Protein AF-A0A920IW78-F1 (afdb_monomer)

Solvent-accessible surface area (backbone atoms only — not comparable to full-atom values): 32045 Å² total; per-residue (Å²): 132,88,76,75,74,66,62,64,62,77,25,46,64,44,49,40,56,92,44,57,33,16,53,75,41,66,68,39,40,27,38,51,68,84,60,62,42,71,42,37,68,62,38,45,51,52,50,50,51,31,46,71,67,54,32,57,34,42,31,40,65,36,90,45,65,68,23,39,58,25,44,40,62,32,57,78,72,48,94,58,32,40,29,41,43,41,71,44,61,50,67,47,53,47,49,37,52,76,63,65,45,22,22,43,34,40,42,59,79,54,41,56,56,72,70,56,44,52,54,43,51,48,56,26,60,78,68,66,32,22,38,29,39,65,44,41,59,95,70,62,54,72,67,52,41,67,74,59,67,58,84,45,34,68,52,51,40,51,56,43,47,57,38,48,46,61,34,49,78,67,76,47,80,58,44,34,40,28,63,28,27,68,49,54,66,48,25,45,53,25,51,57,56,43,57,78,75,47,56,52,21,34,43,43,44,41,39,87,32,37,42,60,71,56,11,49,54,51,35,48,55,36,52,46,54,40,42,64,68,11,47,62,18,28,40,33,49,41,49,67,57,62,51,53,54,24,31,52,54,46,48,52,51,31,39,73,65,69,75,46,78,66,14,65,44,75,50,64,55,97,66,60,96,68,40,61,53,66,42,68,62,51,50,58,51,46,54,66,75,43,62,86,43,63,46,74,40,37,35,20,46,24,26,22,64,87,60,9,64,65,51,13,38,77,15,50,32,13,33,21,21,37,83,87,44,26,41,33,20,48,72,35,34,84,71,53,73,38,48,79,90,48,40,66,63,53,52,51,52,53,50,52,53,52,34,53,52,56,52,56,55,56,58,55,63,64,66,73,73,65,72,59,89,41,40,76,88,73,57,71,71,58,44,53,55,50,48,53,51,53,50,48,47,52,56,49,40,48,75,73,66,33,42,85,52,88,65,74,61,64,41,58,41,70,68,68,68,65,77,58,64,102,69,58,85,69,59,86,67,30,55,46,70,50,68,49,101,85,69,48,60,30,21,43,32,64,65,64,63,65,52,48,55,50,50,31,57,77,69,68,66,69,63,86,60,74,41,44,35,29,39,77,48,81,28,26,37,41,66,86,64,50,94,97,39,54,24,48,44,74,48,80,49,76,49,76,44,67,62,91,54,73,63,54,58,52,48,54,51,50,50,57,50,51,44,36,56,76,71,69,52,89,82,83,90,84,89,81,76,93,56,56,75,68,48,46,48,52,48,53,50,49,55,56,54,54,59,77,44,56,90,80,42,57,69,72,59,52,54,43,54,74,60,45,68,70,61,65,74,74,74,58,88,83,83,74,83,89,129

Secondary structure (DSSP, 8-state):
---PPP-PPP---EEETTEEESTTPPPEEEEE--S-TT-HHHHHHHHHHHHHHT-SEEEEE--SHHHHHHHHHHHHH-SS-EEEE-SS-HHHHHHHHHTT-SEEE--GGGS-SHHHHHHHHHHHHHTT--EEEEEEGGG--HHHHHHHSS--HHHHHHHHHHHHHHHHTTT---EEEEEE-SSHHHHHHHHHHHHHH--S-BEE--SS--BHHHHHHHHHHHHHHHHHTT--SEE----BS-HHHHHHHHHHHHHHTTS---SEEEEE----TT-SS-HHHHHHHHHHHHTT--S-EEEEEESSTTTHHHHHHSSSEEEE--SSSEEEEETTEEEEEE-TTTHHHHHHHHHHHHHHHHHHHHHHHHHTTPPPTT-----THHHHHHHHHHHHHHHHHHHTTPEE----SEEETHHHHSSS-TT-TTTSSSS-EEE-TTS-EEEE-S-SHHHHHHHHHHTT--SSS-EEEEEEEEEE--S--BTTB-SEEEEEEEEEES--SHHHHHHHHHHHHHHHHHTT------------HHHHHHHHHHHHHHHTTTTTS-HHHHHHHHH-TTTHHHH-SSS----

Nearest PDB structures (foldseek):
  3noy-assembly2_D  TM=7.532E-01  e=9.571E-39  Aquifex aeolicus
  4mwa-assembly2_F  TM=9.706E-01  e=1.522E-31  Bacillus anthracis str. Sterne
  4mwa-assembly3_D  TM=9.535E-01  e=1.316E-29  Bacillus anthracis str. Sterne
  2el9-assembly2_C  TM=8.947E-01  e=3.948E-15  Escherichia coli
  2el9-assembly1_A  TM=8.979E-01  e=5.564E-15  Escherichia coli

Structure (mmCIF, N/CA/C/O backbone):
data_AF-A0A920IW78-F1
#
_entry.id   AF-A0A920IW78-F1
#
loop_
_atom_site.group_PDB
_atom_site.id
_atom_site.type_symbol
_atom_site.label_atom_id
_atom_site.label_alt_id
_atom_site.label_comp_id
_atom_site.label_asym_id
_atom_site.label_entity_id
_atom_site.label_seq_id
_atom_site.pdbx_PDB_ins_code
_atom_site.Cartn_x
_atom_site.Cartn_y
_atom_site.Cartn_z
_atom_site.occupancy
_atom_site.B_iso_or_equiv
_atom_site.auth_seq_id
_atom_site.auth_comp_id
_atom_site.auth_asym_id
_atom_site.auth_atom_id
_atom_site.pdbx_PDB_model_num
ATOM 1 N N . MET A 1 1 ? 0.447 -22.524 -21.217 1.00 37.66 1 MET A N 1
ATOM 2 C CA . MET A 1 1 ? 0.297 -22.963 -19.816 1.00 37.66 1 MET A CA 1
ATOM 3 C C . MET A 1 1 ? -0.173 -21.757 -19.033 1.00 37.66 1 MET A C 1
ATOM 5 O O . MET A 1 1 ? 0.626 -20.855 -18.810 1.00 37.66 1 MET A O 1
ATOM 9 N N . ASP A 1 2 ? -1.457 -21.707 -18.692 1.00 42.72 2 ASP A N 1
ATOM 10 C CA . ASP A 1 2 ? -1.977 -20.694 -17.775 1.00 42.72 2 ASP A CA 1
ATOM 11 C C . ASP A 1 2 ? -1.466 -21.031 -16.375 1.00 42.72 2 ASP A C 1
ATOM 13 O O . ASP A 1 2 ? -1.994 -21.903 -15.687 1.00 42.72 2 ASP A O 1
ATOM 17 N N . ILE A 1 3 ? -0.352 -20.407 -15.989 1.00 55.34 3 ILE A N 1
ATOM 18 C CA . ILE A 1 3 ? 0.149 -20.473 -14.617 1.00 55.34 3 ILE A CA 1
ATOM 19 C C . ILE A 1 3 ? -0.930 -19.819 -13.755 1.00 55.34 3 ILE A C 1
ATOM 21 O O . ILE A 1 3 ? -1.185 -18.622 -13.907 1.00 55.34 3 ILE A O 1
ATOM 25 N N . LYS A 1 4 ? -1.587 -20.606 -12.896 1.00 65.44 4 LYS A N 1
ATOM 26 C CA . LYS A 1 4 ? -2.580 -20.074 -11.961 1.00 65.44 4 LYS A CA 1
ATOM 27 C C . LYS A 1 4 ? -1.921 -18.972 -11.120 1.00 65.44 4 LYS A C 1
ATOM 29 O O . LYS A 1 4 ? -0.809 -19.190 -10.634 1.00 65.44 4 LYS A O 1
ATOM 34 N N . PRO A 1 5 ? -2.562 -17.802 -10.971 1.00 77.38 5 PRO A N 1
ATOM 35 C CA . PRO A 1 5 ? -2.042 -16.750 -10.112 1.00 77.38 5 PRO A CA 1
ATOM 36 C C . PRO A 1 5 ? -1.913 -17.272 -8.680 1.00 77.38 5 PRO A C 1
ATOM 38 O O . PRO A 1 5 ? -2.685 -18.136 -8.257 1.00 77.38 5 PRO A O 1
ATOM 41 N N . VAL A 1 6 ? -0.931 -16.746 -7.946 1.00 86.25 6 VAL A N 1
ATOM 42 C CA . VAL A 1 6 ? -0.747 -17.046 -6.523 1.00 86.25 6 VAL A CA 1
ATOM 43 C C . VAL A 1 6 ? -2.059 -16.762 -5.791 1.00 86.25 6 VAL A C 1
ATOM 45 O O . VAL A 1 6 ? -2.553 -15.633 -5.802 1.00 86.25 6 VAL A O 1
ATOM 48 N N . GLN A 1 7 ? -2.629 -17.786 -5.161 1.00 90.12 7 GLN A N 1
ATOM 49 C CA . GLN A 1 7 ? -3.840 -17.634 -4.366 1.00 90.12 7 GLN A CA 1
ATOM 50 C C . GLN A 1 7 ? -3.463 -17.063 -3.000 1.00 90.12 7 GLN A C 1
ATOM 52 O O . GLN A 1 7 ? -2.836 -17.734 -2.191 1.00 90.12 7 GLN A O 1
ATOM 57 N N . ARG A 1 8 ? -3.830 -15.804 -2.756 1.00 93.38 8 ARG A N 1
ATOM 58 C CA . ARG A 1 8 ? -3.570 -15.112 -1.488 1.00 93.38 8 ARG A CA 1
ATOM 59 C C . ARG A 1 8 ? -4.461 -15.660 -0.372 1.00 93.38 8 ARG A C 1
ATOM 61 O O . ARG A 1 8 ? -5.662 -15.840 -0.580 1.00 93.38 8 ARG A O 1
ATOM 68 N N . LYS A 1 9 ? -3.891 -15.846 0.820 1.00 93.56 9 LYS A N 1
ATOM 69 C CA . LYS A 1 9 ? -4.657 -16.067 2.051 1.00 93.56 9 LYS A CA 1
ATOM 70 C C . LYS A 1 9 ? -5.371 -14.766 2.420 1.00 93.56 9 LYS A C 1
ATOM 72 O O . LYS A 1 9 ? -4.771 -13.692 2.365 1.00 93.56 9 LYS A O 1
ATOM 77 N N . ILE A 1 10 ? -6.662 -14.849 2.734 1.00 94.12 10 ILE A N 1
ATOM 78 C CA . ILE A 1 10 ? -7.455 -13.674 3.103 1.00 94.12 10 ILE A CA 1
ATOM 79 C C . ILE A 1 10 ? -7.267 -13.408 4.593 1.00 94.12 10 ILE A C 1
ATOM 81 O O . ILE A 1 10 ? -7.580 -14.255 5.420 1.00 94.12 10 ILE A O 1
ATOM 85 N N . THR A 1 11 ? -6.755 -12.224 4.903 1.00 97.62 11 THR A N 1
ATOM 86 C CA . THR A 1 11 ? -6.588 -11.683 6.255 1.00 97.62 11 THR A CA 1
ATOM 87 C C . THR A 1 11 ? -7.582 -10.547 6.489 1.00 97.62 11 THR A C 1
ATOM 89 O O . THR A 1 11 ? -8.187 -10.034 5.543 1.00 97.62 11 THR A O 1
ATOM 92 N N . LYS A 1 12 ? -7.748 -10.105 7.734 1.00 96.25 12 LYS A N 1
ATOM 93 C CA . LYS A 1 12 ? -8.471 -8.878 8.069 1.00 96.25 12 LYS A CA 1
ATOM 94 C C . LYS A 1 12 ? -7.816 -7.682 7.373 1.00 96.25 12 LYS A C 1
ATOM 96 O O . LYS A 1 12 ? -6.598 -7.621 7.247 1.00 96.25 12 LYS A O 1
ATOM 101 N N . LYS A 1 13 ? -8.611 -6.715 6.915 1.00 96.44 13 LYS A N 1
ATOM 102 C CA . LYS A 1 13 ? -8.084 -5.456 6.376 1.00 96.44 13 LYS A CA 1
ATOM 103 C C . LYS A 1 13 ? -7.818 -4.467 7.509 1.00 96.44 13 LYS A C 1
ATOM 105 O O . LYS A 1 13 ? -8.696 -4.261 8.340 1.00 96.44 13 LYS A O 1
ATOM 110 N N . ILE A 1 14 ? -6.651 -3.834 7.483 1.00 96.38 14 ILE A N 1
ATOM 111 C CA . ILE A 1 14 ? -6.319 -2.655 8.293 1.00 96.38 14 ILE A CA 1
ATOM 112 C C . ILE A 1 14 ? -5.867 -1.515 7.375 1.00 96.38 14 ILE A C 1
ATOM 114 O O . ILE A 1 14 ? -5.478 -1.759 6.228 1.00 96.38 14 ILE A O 1
ATOM 118 N N . TRP A 1 15 ? -5.863 -0.290 7.890 1.00 96.81 15 TRP A N 1
ATOM 119 C CA . TRP A 1 15 ? -5.392 0.894 7.174 1.00 96.81 15 TRP A CA 1
ATOM 120 C C . TRP A 1 15 ? -4.151 1.456 7.847 1.00 96.81 15 TRP A C 1
ATOM 122 O O . TRP A 1 15 ? -4.164 1.724 9.039 1.00 96.81 15 TRP A O 1
ATOM 132 N N . VAL A 1 16 ? -3.067 1.614 7.088 1.00 97.00 16 VAL A N 1
ATOM 133 C CA . VAL A 1 16 ? -1.880 2.357 7.524 1.00 97.00 16 VAL A CA 1
ATOM 134 C C . VAL A 1 16 ? -1.895 3.672 6.762 1.00 97.00 16 VAL A C 1
ATOM 136 O O . VAL A 1 16 ? -1.452 3.723 5.615 1.00 97.00 16 VAL A O 1
ATOM 139 N N . GLY A 1 17 ? -2.473 4.705 7.372 1.00 94.19 17 GLY A N 1
ATOM 140 C CA . GLY A 1 17 ? -2.797 5.945 6.672 1.00 94.19 17 GLY A CA 1
ATOM 141 C C . GLY A 1 17 ? -3.839 5.653 5.593 1.00 94.19 17 GLY A C 1
ATOM 142 O O . GLY A 1 17 ? -4.893 5.093 5.880 1.00 94.19 17 GLY A O 1
ATOM 143 N N . ASP A 1 18 ? -3.524 5.956 4.338 1.00 92.06 18 ASP A N 1
ATOM 144 C CA . ASP A 1 18 ? -4.364 5.656 3.175 1.00 92.06 18 ASP A CA 1
ATOM 145 C C . ASP A 1 18 ? -4.015 4.325 2.476 1.00 92.06 18 ASP A C 1
ATOM 147 O O . ASP A 1 18 ? -4.642 3.966 1.476 1.00 92.06 18 ASP A O 1
ATOM 151 N N . VAL A 1 19 ? -3.051 3.555 3.000 1.00 96.50 19 VAL A N 1
ATOM 152 C CA . VAL A 1 19 ? -2.618 2.279 2.412 1.00 96.50 19 VAL A CA 1
ATOM 153 C C . VAL A 1 19 ? -3.334 1.098 3.082 1.00 96.50 19 VAL A C 1
ATOM 155 O O . VAL A 1 19 ? -3.082 0.813 4.259 1.00 96.50 19 VAL A O 1
ATOM 158 N N . PRO A 1 20 ? -4.186 0.347 2.352 1.00 97.00 20 PRO A N 1
ATOM 159 C CA . PRO A 1 20 ? -4.845 -0.830 2.898 1.00 97.00 20 PRO A CA 1
ATOM 160 C C . PRO A 1 20 ? -3.879 -2.020 2.950 1.00 97.00 20 PRO A C 1
ATOM 162 O O . PRO A 1 20 ? -3.227 -2.359 1.961 1.00 97.00 20 PRO A O 1
ATOM 165 N N . VAL A 1 21 ? -3.829 -2.704 4.092 1.00 98.19 21 VAL A N 1
ATOM 166 C CA . VAL A 1 21 ? -3.001 -3.898 4.314 1.00 98.19 21 VAL A CA 1
ATOM 167 C C . VAL A 1 21 ? -3.906 -5.063 4.718 1.00 98.19 21 VAL A C 1
ATOM 169 O O . VAL A 1 21 ? -4.706 -4.943 5.642 1.00 98.19 21 VAL A O 1
ATOM 172 N N . GLY A 1 22 ? -3.792 -6.194 4.019 1.00 96.94 22 GLY A N 1
ATOM 173 C CA . GLY A 1 22 ? -4.673 -7.354 4.202 1.00 96.94 22 GLY A CA 1
ATOM 174 C C . GLY A 1 22 ? -6.015 -7.239 3.479 1.00 96.94 22 GLY A C 1
ATOM 175 O O . GLY A 1 22 ? -6.213 -6.363 2.632 1.00 96.94 22 GLY A O 1
ATOM 176 N N . GLY A 1 23 ? -6.945 -8.159 3.744 1.00 93.50 23 GLY A N 1
ATOM 177 C CA . GLY A 1 23 ? -8.277 -8.173 3.118 1.00 93.50 23 GLY A CA 1
ATOM 178 C C . GLY A 1 23 ? -8.260 -8.296 1.595 1.00 93.50 23 GLY A C 1
ATOM 179 O O . GLY A 1 23 ? -9.087 -7.680 0.924 1.00 93.50 23 GLY A O 1
ATOM 180 N N . GLY A 1 24 ? -7.271 -9.009 1.046 1.00 91.81 24 GLY A N 1
ATOM 181 C CA . GLY A 1 24 ? -7.065 -9.150 -0.401 1.00 91.81 24 GLY A CA 1
ATOM 182 C C . GLY A 1 24 ? -6.450 -7.925 -1.089 1.00 91.81 24 GLY A C 1
ATOM 183 O O . GLY A 1 24 ? -6.362 -7.900 -2.315 1.00 91.81 24 GLY A O 1
ATOM 184 N N . SER A 1 25 ? -6.014 -6.916 -0.329 1.00 94.44 25 SER A N 1
ATOM 185 C CA . SER A 1 25 ? -5.350 -5.729 -0.881 1.00 94.44 25 SER A CA 1
ATOM 186 C C . SER A 1 25 ? -3.990 -6.081 -1.515 1.00 94.44 25 SER A C 1
ATOM 188 O O . SER A 1 25 ? -3.379 -7.102 -1.156 1.00 94.44 25 SER A O 1
ATOM 190 N N . PRO A 1 26 ? -3.488 -5.254 -2.457 1.00 94.94 26 PRO A N 1
ATOM 191 C CA . PRO A 1 26 ? -2.149 -5.424 -3.013 1.00 94.94 26 PRO A CA 1
ATOM 192 C C . PRO A 1 26 ? -1.087 -5.488 -1.910 1.00 94.94 26 PRO A C 1
ATOM 194 O O . PRO A 1 26 ? -1.162 -4.742 -0.939 1.00 94.94 26 PRO A O 1
ATOM 197 N N . ILE A 1 27 ? -0.082 -6.359 -2.066 1.00 97.75 27 ILE A N 1
ATOM 198 C CA . ILE A 1 27 ? 1.012 -6.449 -1.089 1.00 97.75 27 ILE A CA 1
ATOM 199 C C . ILE A 1 27 ? 1.795 -5.139 -1.100 1.00 97.75 27 ILE A C 1
ATOM 201 O O . ILE A 1 27 ? 2.391 -4.779 -2.123 1.00 97.75 27 ILE A O 1
ATOM 205 N N . SER A 1 28 ? 1.798 -4.441 0.034 1.00 98.19 28 SER A N 1
ATOM 206 C CA . SER A 1 28 ? 2.508 -3.172 0.172 1.00 98.19 28 SER A CA 1
ATOM 207 C C . SER A 1 28 ? 3.998 -3.399 0.448 1.00 98.19 28 SER A C 1
ATOM 209 O O . SER A 1 28 ? 4.371 -4.208 1.309 1.00 98.19 28 SER A O 1
ATOM 211 N N . VAL A 1 29 ? 4.850 -2.659 -0.253 1.00 98.38 29 VAL A N 1
ATOM 212 C CA . VAL A 1 29 ? 6.304 -2.624 -0.084 1.00 98.38 29 VAL A CA 1
ATOM 213 C C . VAL A 1 29 ? 6.643 -1.587 0.980 1.00 98.38 29 VAL A C 1
ATOM 215 O O . VAL A 1 29 ? 6.224 -0.436 0.888 1.00 98.38 29 VAL A O 1
ATOM 218 N N . GLN A 1 30 ? 7.397 -1.989 2.002 1.00 98.38 30 GLN A N 1
ATOM 219 C CA . GLN A 1 30 ? 7.900 -1.076 3.026 1.00 98.38 30 GLN A CA 1
ATOM 220 C C . GLN A 1 30 ? 9.419 -1.030 3.018 1.00 98.38 30 GLN A C 1
ATOM 222 O O . GLN A 1 30 ? 10.076 -2.037 2.751 1.00 98.38 30 GLN A O 1
ATOM 227 N N . SER A 1 31 ? 9.955 0.112 3.428 1.00 98.25 31 SER A N 1
ATOM 228 C CA . SER A 1 31 ? 11.366 0.277 3.773 1.00 98.25 31 SER A CA 1
ATOM 229 C C . SER A 1 31 ? 11.495 1.002 5.116 1.00 98.25 31 SER A C 1
ATOM 231 O O . SER A 1 31 ? 10.498 1.277 5.794 1.00 98.25 31 SER A O 1
ATOM 233 N N . MET A 1 32 ? 12.720 1.242 5.562 1.00 98.00 32 MET A N 1
ATOM 234 C CA . MET A 1 32 ? 13.011 1.963 6.796 1.00 98.00 32 MET A CA 1
ATOM 235 C C . MET A 1 32 ? 14.129 2.966 6.552 1.00 98.00 32 MET A C 1
ATOM 237 O O . MET A 1 32 ? 15.126 2.617 5.925 1.00 98.00 32 MET A O 1
ATOM 241 N N . THR A 1 33 ? 13.981 4.174 7.088 1.00 98.25 33 THR A N 1
ATOM 242 C CA . THR A 1 33 ? 15.058 5.160 7.059 1.00 98.25 33 THR A CA 1
ATOM 243 C C . THR A 1 33 ? 16.243 4.701 7.908 1.00 98.25 33 THR A C 1
ATOM 245 O O . THR A 1 33 ? 16.089 3.969 8.891 1.00 98.25 33 THR A O 1
ATOM 248 N N . ASN A 1 34 ? 17.442 5.130 7.528 1.00 96.69 34 ASN A N 1
ATOM 249 C CA . ASN A 1 34 ? 18.675 4.913 8.285 1.00 96.69 34 ASN A CA 1
ATOM 250 C C . ASN A 1 34 ? 19.375 6.228 8.678 1.00 96.69 34 ASN A C 1
ATOM 252 O O . ASN A 1 34 ? 20.462 6.188 9.253 1.00 96.69 34 ASN A O 1
ATOM 256 N N . THR A 1 35 ? 18.753 7.373 8.392 1.00 97.44 35 THR A N 1
ATOM 257 C CA . THR A 1 35 ? 19.148 8.689 8.902 1.00 97.44 35 THR A CA 1
ATOM 258 C C . THR A 1 35 ? 18.858 8.818 10.398 1.00 97.44 35 THR A C 1
ATOM 260 O O . THR A 1 35 ? 18.018 8.111 10.958 1.00 97.44 35 THR A O 1
ATOM 263 N N . GLU A 1 36 ? 19.539 9.757 11.053 1.00 97.06 36 GLU A N 1
ATOM 264 C CA . GLU A 1 36 ? 19.198 10.158 12.416 1.00 97.06 36 GLU A CA 1
ATOM 265 C C . GLU A 1 36 ? 17.889 10.958 12.397 1.00 97.06 36 GLU A C 1
ATOM 267 O O . GLU A 1 36 ? 17.810 11.995 11.742 1.00 97.06 36 GLU A O 1
ATOM 272 N N . THR A 1 37 ? 16.870 10.509 13.131 1.00 97.69 37 THR A N 1
ATOM 273 C CA . THR A 1 37 ? 15.521 11.109 13.105 1.00 97.69 37 THR A CA 1
ATOM 274 C C . THR A 1 37 ? 15.510 12.576 13.535 1.00 97.69 37 THR A C 1
ATOM 276 O O . THR A 1 37 ? 14.651 13.338 13.099 1.00 97.69 37 THR A O 1
ATOM 279 N N . LEU A 1 38 ? 16.470 12.996 14.368 1.00 97.81 38 LEU A N 1
ATOM 280 C CA . LEU A 1 38 ? 16.635 14.398 14.763 1.00 97.81 38 LEU A CA 1
ATOM 281 C C . LEU A 1 38 ? 17.021 15.307 13.584 1.00 97.81 38 LEU A C 1
ATOM 283 O O . LEU A 1 38 ? 16.724 16.502 13.615 1.00 97.81 38 LEU A O 1
ATOM 287 N N . ASP A 1 39 ? 17.642 14.758 12.538 1.00 98.19 39 ASP A N 1
ATOM 288 C CA . ASP A 1 39 ? 17.847 15.455 11.273 1.00 98.19 39 ASP A CA 1
ATOM 289 C C . ASP A 1 39 ? 16.593 15.307 10.399 1.00 98.19 39 ASP A C 1
ATOM 291 O O . ASP A 1 39 ? 16.462 14.410 9.557 1.00 98.19 39 ASP A O 1
ATOM 295 N N . VAL A 1 40 ? 15.636 16.206 10.644 1.00 98.00 40 VAL A N 1
ATOM 296 C CA . VAL A 1 40 ? 14.349 16.259 9.937 1.00 98.00 40 VAL A CA 1
ATOM 297 C C . VAL A 1 40 ? 14.558 16.359 8.428 1.00 98.00 40 VAL A C 1
ATOM 299 O O . VAL A 1 40 ? 13.916 15.629 7.679 1.00 98.00 40 VAL A O 1
ATOM 302 N N . SER A 1 41 ? 15.467 17.225 7.976 1.00 98.06 41 SER A N 1
ATOM 303 C CA . SER A 1 41 ? 15.705 17.461 6.549 1.00 98.06 41 SER A CA 1
ATOM 304 C C . SER A 1 41 ? 16.275 16.223 5.864 1.00 98.06 41 SER A C 1
ATOM 306 O O . SER A 1 41 ? 15.767 15.817 4.820 1.00 98.06 41 SER A O 1
ATOM 308 N N . ALA A 1 42 ? 17.295 15.591 6.455 1.00 98.38 42 ALA A N 1
ATOM 309 C CA . ALA A 1 42 ? 17.864 14.363 5.906 1.00 98.38 42 ALA A CA 1
ATOM 310 C C . ALA A 1 42 ? 16.827 13.232 5.867 1.00 98.38 42 ALA A C 1
ATOM 312 O O . ALA A 1 42 ? 16.712 12.529 4.863 1.00 98.38 42 ALA A O 1
ATOM 313 N N . THR A 1 43 ? 16.031 13.092 6.929 1.00 98.56 43 THR A N 1
ATOM 314 C CA . THR A 1 43 ? 15.017 12.036 7.027 1.00 98.56 43 THR A CA 1
ATOM 315 C C . THR A 1 43 ? 13.873 12.242 6.033 1.00 98.56 43 THR A C 1
ATOM 317 O O . THR A 1 43 ? 13.477 11.289 5.368 1.00 98.56 43 THR A O 1
ATOM 320 N N . VAL A 1 44 ? 13.377 13.473 5.864 1.00 98.44 44 VAL A N 1
ATOM 321 C CA . VAL A 1 44 ? 12.357 13.804 4.850 1.00 98.44 44 VAL A CA 1
ATOM 322 C C . VAL A 1 44 ? 12.884 13.553 3.436 1.00 98.44 44 VAL A C 1
ATOM 324 O O . VAL A 1 44 ? 12.176 12.965 2.622 1.00 98.44 44 VAL A O 1
ATOM 327 N N . ASN A 1 45 ? 14.133 13.927 3.144 1.00 98.31 45 ASN A N 1
ATOM 328 C CA . ASN A 1 45 ? 14.735 13.663 1.835 1.00 98.31 45 ASN A CA 1
ATOM 329 C C . ASN A 1 45 ? 14.805 12.160 1.538 1.00 98.31 45 ASN A C 1
ATOM 331 O O . ASN A 1 45 ? 14.358 11.735 0.476 1.00 98.31 45 ASN A O 1
ATOM 335 N N . GLN A 1 46 ? 15.262 11.349 2.495 1.00 98.44 46 GLN A N 1
ATOM 336 C CA . GLN A 1 46 ? 15.307 9.897 2.318 1.00 98.44 46 GLN A CA 1
ATOM 337 C C . GLN A 1 46 ? 13.903 9.277 2.207 1.00 98.44 46 GLN A C 1
ATOM 339 O O . GLN A 1 46 ? 13.702 8.332 1.449 1.00 98.44 46 GLN A O 1
ATOM 344 N N . ILE A 1 47 ? 12.900 9.806 2.917 1.00 98.56 47 ILE A N 1
ATOM 345 C CA . ILE A 1 47 ? 11.500 9.381 2.745 1.00 98.56 47 ILE A CA 1
ATOM 346 C C . ILE A 1 47 ? 11.033 9.631 1.305 1.00 98.56 47 ILE A C 1
ATOM 348 O O . ILE A 1 47 ? 10.445 8.733 0.702 1.00 98.56 47 ILE A O 1
ATOM 352 N N . ASN A 1 48 ? 11.336 10.802 0.738 1.00 97.75 48 ASN A N 1
ATOM 353 C CA . ASN A 1 48 ? 10.980 11.138 -0.642 1.00 97.75 48 ASN A CA 1
ATOM 354 C C . ASN A 1 48 ? 11.689 10.224 -1.656 1.00 97.75 48 ASN A C 1
ATOM 356 O O . ASN A 1 48 ? 11.060 9.772 -2.611 1.00 97.75 48 ASN A O 1
ATOM 360 N N . GLU A 1 49 ? 12.966 9.897 -1.430 1.00 97.00 49 GLU A N 1
ATOM 361 C CA . GLU A 1 49 ? 13.713 8.930 -2.251 1.00 97.00 49 GLU A CA 1
ATOM 362 C C . GLU A 1 49 ? 13.051 7.541 -2.223 1.00 97.00 49 GLU A C 1
ATOM 364 O O . GLU A 1 49 ? 12.883 6.897 -3.262 1.00 97.00 49 GLU A O 1
ATOM 369 N N . LEU A 1 50 ? 12.604 7.091 -1.045 1.00 97.94 50 LEU A N 1
ATOM 370 C CA . LEU A 1 50 ? 11.908 5.813 -0.894 1.00 97.94 50 LEU A CA 1
ATOM 371 C C . LEU A 1 50 ? 10.523 5.818 -1.549 1.00 97.94 50 LEU A C 1
ATOM 373 O O . LEU A 1 50 ? 10.142 4.828 -2.178 1.00 97.94 50 LEU A O 1
ATOM 377 N N . GLU A 1 51 ? 9.775 6.914 -1.441 1.00 95.94 51 GLU A N 1
ATOM 378 C CA . GLU A 1 51 ? 8.496 7.101 -2.135 1.00 95.94 51 GLU A CA 1
ATOM 379 C C . GLU A 1 51 ? 8.686 7.081 -3.665 1.00 95.94 51 GLU A C 1
ATOM 381 O O . GLU A 1 51 ? 7.936 6.420 -4.401 1.00 95.94 51 GLU A O 1
ATOM 386 N N . GLU A 1 52 ? 9.729 7.747 -4.167 1.00 92.25 52 GLU A N 1
ATOM 387 C CA . GLU A 1 52 ? 10.066 7.771 -5.589 1.00 92.25 52 GLU A CA 1
ATOM 388 C C . GLU A 1 52 ? 10.422 6.371 -6.109 1.00 92.25 52 GLU A C 1
ATOM 390 O O . GLU A 1 52 ? 9.840 5.923 -7.112 1.00 92.25 52 GLU A O 1
ATOM 395 N N . ALA A 1 53 ? 11.256 5.638 -5.361 1.00 91.94 53 ALA A N 1
ATOM 396 C CA . ALA A 1 53 ? 11.579 4.230 -5.604 1.00 91.94 53 ALA A CA 1
ATOM 397 C C . ALA A 1 53 ? 10.343 3.314 -5.523 1.00 91.94 53 ALA A C 1
ATOM 399 O O . ALA A 1 53 ? 10.286 2.258 -6.155 1.00 91.94 53 ALA A O 1
ATOM 400 N N . GLY A 1 54 ? 9.301 3.745 -4.811 1.00 93.50 54 GLY A N 1
ATOM 401 C CA . GLY A 1 54 ? 8.000 3.092 -4.780 1.00 93.50 54 GLY A CA 1
ATOM 402 C C . GLY A 1 54 ? 7.698 2.302 -3.523 1.00 93.50 54 GLY A C 1
ATOM 403 O O . GLY A 1 54 ? 6.931 1.343 -3.606 1.00 93.50 54 GLY A O 1
ATOM 404 N N . ALA A 1 55 ? 8.274 2.673 -2.382 1.00 97.44 55 ALA A N 1
ATOM 405 C CA . ALA A 1 55 ? 7.716 2.273 -1.101 1.00 97.44 55 ALA A CA 1
ATOM 406 C C . ALA A 1 55 ? 6.257 2.752 -1.010 1.00 97.44 55 ALA A C 1
ATOM 408 O O . ALA A 1 55 ? 5.918 3.819 -1.516 1.00 97.44 55 ALA A O 1
ATOM 409 N N . ASP A 1 56 ? 5.399 1.962 -0.370 1.00 98.19 56 ASP A N 1
ATOM 410 C CA . ASP A 1 56 ? 4.041 2.385 -0.010 1.00 98.19 56 ASP A CA 1
ATOM 411 C C . ASP A 1 56 ? 3.975 2.860 1.446 1.00 98.19 56 ASP A C 1
ATOM 413 O O . ASP A 1 56 ? 3.090 3.618 1.811 1.00 98.19 56 ASP A O 1
ATOM 417 N N . ILE A 1 57 ? 4.887 2.386 2.301 1.00 98.75 57 ILE A N 1
ATOM 418 C CA . ILE A 1 57 ? 4.949 2.738 3.724 1.00 98.75 57 ILE A CA 1
ATOM 419 C C . ILE A 1 57 ? 6.422 2.862 4.124 1.00 98.75 57 ILE A C 1
ATOM 421 O O . ILE A 1 57 ? 7.217 1.962 3.836 1.00 98.75 57 ILE A O 1
ATOM 425 N N . VAL A 1 58 ? 6.790 3.923 4.842 1.00 98.75 58 VAL A N 1
ATOM 426 C CA . VAL A 1 58 ? 8.158 4.114 5.349 1.00 98.75 58 VAL A CA 1
ATOM 427 C C . VAL A 1 58 ? 8.176 4.034 6.868 1.00 98.75 58 VAL A C 1
ATOM 429 O O . VAL A 1 58 ? 7.310 4.564 7.554 1.00 98.75 58 VAL A O 1
ATOM 432 N N . ARG A 1 59 ? 9.166 3.339 7.425 1.00 98.56 59 ARG A N 1
ATOM 433 C CA . ARG A 1 59 ? 9.378 3.281 8.873 1.00 98.56 59 ARG A CA 1
ATOM 434 C C . ARG A 1 59 ? 10.485 4.230 9.313 1.00 98.56 59 ARG A C 1
ATOM 436 O O . ARG A 1 59 ? 11.547 4.229 8.702 1.00 98.56 59 ARG A O 1
ATOM 443 N N . VAL A 1 60 ? 10.269 4.928 10.426 1.00 98.38 60 VAL A N 1
ATOM 444 C CA . VAL A 1 60 ? 11.238 5.840 11.051 1.00 98.38 60 VAL A CA 1
ATOM 445 C C . VAL A 1 60 ? 11.471 5.422 12.504 1.00 98.38 60 VAL A C 1
ATOM 447 O O . VAL A 1 60 ? 10.528 5.089 13.226 1.00 98.38 60 VAL A O 1
ATOM 450 N N . SER A 1 61 ? 12.731 5.399 12.937 1.00 97.25 61 SER A N 1
ATOM 451 C CA . SER A 1 61 ? 13.095 5.092 14.327 1.00 97.25 61 SER A CA 1
ATOM 452 C C . SER A 1 61 ? 12.745 6.257 15.253 1.00 97.25 61 SER A C 1
ATOM 454 O O . SER A 1 61 ? 13.040 7.401 14.924 1.00 97.25 61 SER A O 1
ATOM 456 N N . VAL A 1 62 ? 12.148 6.002 16.420 1.00 97.38 62 VAL A N 1
ATOM 457 C CA . VAL A 1 62 ? 11.830 7.063 17.397 1.00 97.38 62 VAL A CA 1
ATOM 458 C C . VAL A 1 62 ? 12.372 6.670 18.779 1.00 97.38 62 VAL A C 1
ATOM 460 O O . VAL A 1 62 ? 11.625 6.168 19.622 1.00 97.38 62 VAL A O 1
ATOM 463 N N . PRO A 1 63 ? 13.691 6.823 19.018 1.00 95.38 63 PRO A N 1
ATOM 464 C CA . PRO A 1 63 ? 14.340 6.314 20.228 1.00 95.38 63 PRO A CA 1
ATOM 465 C C . PRO A 1 63 ? 14.163 7.199 21.471 1.00 95.38 63 PRO A C 1
ATOM 467 O O . PRO A 1 63 ? 14.373 6.715 22.582 1.00 95.38 63 PRO A O 1
ATOM 470 N N . SER A 1 64 ? 13.802 8.475 21.312 1.00 96.62 64 SER A N 1
ATOM 471 C CA . SER A 1 64 ? 13.667 9.439 22.412 1.00 96.62 64 SER A CA 1
ATOM 472 C C . SER A 1 64 ? 12.474 10.380 22.212 1.00 96.62 64 SER A C 1
ATOM 474 O O . SER A 1 64 ? 11.835 10.378 21.158 1.00 96.62 64 SER A O 1
ATOM 476 N N . MET A 1 65 ? 12.167 11.200 23.222 1.00 96.56 65 MET A N 1
ATOM 477 C CA . MET A 1 65 ? 11.094 12.193 23.112 1.00 96.56 65 MET A CA 1
ATOM 478 C C . MET A 1 65 ? 11.469 13.329 22.152 1.00 96.56 65 MET A C 1
ATOM 480 O O . MET A 1 65 ? 10.623 13.806 21.408 1.00 96.56 65 MET A O 1
ATOM 484 N N . GLU A 1 66 ? 12.746 13.709 22.091 1.00 97.38 66 GLU A N 1
ATOM 485 C CA . GLU A 1 66 ? 13.260 14.659 21.098 1.00 97.38 66 GLU A CA 1
ATOM 486 C C . GLU A 1 66 ? 13.080 14.111 19.677 1.00 97.38 66 GLU A C 1
ATOM 488 O O . GLU A 1 66 ? 12.664 14.840 18.778 1.00 97.38 66 GLU A O 1
ATOM 493 N N . ALA A 1 67 ? 13.311 12.808 19.480 1.00 97.50 67 ALA A N 1
ATOM 494 C CA . ALA A 1 67 ? 13.023 12.156 18.207 1.00 97.50 67 ALA A CA 1
ATOM 495 C C . ALA A 1 67 ? 11.517 12.124 17.900 1.00 97.50 67 ALA A C 1
ATOM 497 O O . ALA A 1 67 ? 11.146 12.182 16.732 1.00 97.50 67 ALA A O 1
ATOM 498 N N . ALA A 1 68 ? 10.642 12.065 18.911 1.00 97.50 68 ALA A N 1
ATOM 499 C CA . ALA A 1 68 ? 9.193 12.165 18.715 1.00 97.50 68 ALA A CA 1
ATOM 500 C C . ALA A 1 68 ? 8.769 13.573 18.262 1.00 97.50 68 ALA A C 1
ATOM 502 O O . ALA A 1 68 ? 7.911 13.704 17.388 1.00 97.50 68 ALA A O 1
ATOM 503 N N . GLU A 1 69 ? 9.399 14.621 18.801 1.00 97.62 69 GLU A N 1
ATOM 504 C CA . GLU A 1 69 ? 9.205 15.999 18.332 1.00 97.62 69 GLU A CA 1
ATOM 505 C C . GLU A 1 69 ? 9.697 16.177 16.890 1.00 97.62 69 GLU A C 1
ATOM 507 O O . GLU A 1 69 ? 8.993 16.751 16.061 1.00 97.62 69 GLU A O 1
ATOM 512 N N . ALA A 1 70 ? 10.864 15.623 16.550 1.00 97.94 70 ALA A N 1
ATOM 513 C CA . ALA A 1 70 ? 11.354 15.627 15.174 1.00 97.94 70 ALA A CA 1
ATOM 514 C C . ALA A 1 70 ? 10.430 14.828 14.235 1.00 97.94 70 ALA A C 1
ATOM 516 O O . ALA A 1 70 ? 10.116 15.285 13.135 1.00 97.94 70 ALA A O 1
ATOM 517 N N . PHE A 1 71 ? 9.921 13.677 14.690 1.00 98.19 71 PHE A N 1
ATOM 518 C CA . PHE A 1 71 ? 8.972 12.848 13.946 1.00 98.19 71 PHE A CA 1
ATOM 519 C C . PHE A 1 71 ? 7.697 13.612 13.580 1.00 98.19 71 PHE A C 1
ATOM 521 O O . PHE A 1 71 ? 7.200 13.447 12.470 1.00 98.19 71 PHE A O 1
ATOM 528 N N . LYS A 1 72 ? 7.193 14.488 14.458 1.00 98.00 72 LYS A N 1
ATOM 529 C CA . LYS A 1 72 ? 6.057 15.365 14.142 1.00 98.00 72 LYS A CA 1
ATOM 530 C C . LYS A 1 72 ? 6.337 16.225 12.906 1.00 98.00 72 LYS A C 1
ATOM 532 O O . LYS A 1 72 ? 5.554 16.217 11.960 1.00 98.00 72 LYS A O 1
ATOM 537 N N . CYS A 1 73 ? 7.477 16.915 12.895 1.00 97.56 73 CYS A N 1
ATOM 538 C CA . CYS A 1 73 ? 7.893 17.760 11.776 1.00 97.56 73 CYS A CA 1
ATOM 539 C C . CYS A 1 73 ? 8.100 16.949 10.487 1.00 97.56 73 CYS A C 1
ATOM 541 O O . CYS A 1 73 ? 7.799 17.438 9.400 1.00 97.56 73 CYS A O 1
ATOM 543 N N . ILE A 1 74 ? 8.612 15.719 10.601 1.00 98.12 74 ILE A N 1
ATOM 544 C CA . ILE A 1 74 ? 8.765 14.790 9.471 1.00 98.12 74 ILE A CA 1
ATOM 545 C C . ILE A 1 74 ? 7.388 14.378 8.935 1.00 98.12 74 ILE A C 1
ATOM 547 O O . ILE A 1 74 ? 7.160 14.421 7.728 1.00 98.12 74 ILE A O 1
ATOM 551 N N . LYS A 1 75 ? 6.450 14.014 9.817 1.00 96.25 75 LYS A N 1
ATOM 552 C CA . LYS A 1 75 ? 5.108 13.562 9.437 1.00 96.25 75 LYS A CA 1
ATOM 553 C C . LYS A 1 75 ? 4.307 14.654 8.727 1.00 96.25 75 LYS A C 1
ATOM 555 O O . LYS A 1 75 ? 3.628 14.347 7.754 1.00 96.25 75 LYS A O 1
ATOM 560 N N . GLU A 1 76 ? 4.438 15.911 9.146 1.00 95.06 76 GLU A N 1
ATOM 561 C CA . GLU A 1 76 ? 3.815 17.068 8.480 1.00 95.06 76 GLU A CA 1
ATOM 562 C C . GLU A 1 76 ? 4.339 17.302 7.045 1.00 95.06 76 GLU A C 1
ATOM 564 O O . GLU A 1 76 ? 3.653 17.929 6.240 1.00 95.06 76 GLU A O 1
ATOM 569 N N . GLN A 1 77 ? 5.532 16.794 6.713 1.00 96.75 77 GLN A N 1
ATOM 570 C CA . GLN A 1 77 ? 6.180 16.951 5.403 1.00 96.75 77 GLN A CA 1
ATOM 571 C C . GLN A 1 77 ? 6.123 15.687 4.528 1.00 96.75 77 GLN A C 1
ATOM 573 O O . GLN A 1 77 ? 6.531 15.731 3.369 1.00 96.75 77 GLN A O 1
ATOM 578 N N . SER A 1 78 ? 5.632 14.568 5.065 1.00 93.44 78 SER A N 1
ATOM 579 C CA . SER A 1 78 ? 5.586 13.276 4.376 1.00 93.44 78 SER A CA 1
ATOM 580 C C . SER A 1 78 ? 4.258 13.069 3.651 1.00 93.44 78 SER A C 1
ATOM 582 O O . SER A 1 78 ? 3.196 13.149 4.267 1.00 93.44 78 SER A O 1
ATOM 584 N N . ASN A 1 79 ? 4.315 12.714 2.365 1.00 91.75 79 ASN A N 1
ATOM 585 C CA . ASN A 1 79 ? 3.131 12.313 1.590 1.00 91.75 79 ASN A CA 1
ATOM 586 C C . ASN A 1 79 ? 2.811 10.816 1.716 1.00 91.75 79 ASN A C 1
ATOM 588 O O . ASN A 1 79 ? 1.709 10.393 1.379 1.00 91.75 79 ASN A O 1
ATOM 592 N N . ILE A 1 80 ? 3.765 10.024 2.207 1.00 95.88 80 ILE A N 1
ATOM 593 C CA . ILE A 1 80 ? 3.645 8.578 2.392 1.00 95.88 80 ILE A CA 1
ATOM 594 C C . ILE A 1 80 ? 3.331 8.239 3.862 1.00 95.88 80 ILE A C 1
ATOM 596 O O . ILE A 1 80 ? 3.821 8.937 4.765 1.00 95.88 80 ILE A O 1
ATOM 600 N N . PRO A 1 81 ? 2.551 7.176 4.148 1.00 98.12 81 PRO A N 1
ATOM 601 C CA . PRO A 1 81 ? 2.327 6.720 5.514 1.00 98.12 81 PRO A CA 1
ATOM 602 C C . PRO A 1 81 ? 3.622 6.334 6.237 1.00 98.12 81 PRO A C 1
ATOM 604 O O . PRO A 1 81 ? 4.478 5.616 5.705 1.00 98.12 81 PRO A O 1
ATOM 607 N N . LEU A 1 82 ? 3.732 6.778 7.487 1.00 98.50 82 LEU A N 1
ATOM 608 C CA . LEU A 1 82 ? 4.873 6.591 8.364 1.00 98.50 82 LEU A CA 1
ATOM 609 C C . LEU A 1 82 ? 4.547 5.650 9.524 1.00 98.50 82 LEU A C 1
ATOM 611 O O . LEU A 1 82 ? 3.593 5.840 10.279 1.00 98.50 82 LEU A O 1
ATOM 615 N N . VAL A 1 83 ? 5.412 4.654 9.704 1.00 98.69 83 VAL A N 1
ATOM 616 C CA . VAL A 1 83 ? 5.416 3.772 10.874 1.00 98.69 83 VAL A CA 1
ATOM 617 C C . VAL A 1 83 ? 6.472 4.271 11.857 1.00 98.69 83 VAL A C 1
ATOM 619 O O . VAL A 1 83 ? 7.643 4.366 11.485 1.00 98.69 83 VAL A O 1
ATOM 622 N N . SER A 1 84 ? 6.113 4.512 13.116 1.00 97.88 84 SER A N 1
ATOM 623 C CA . SER A 1 84 ? 7.106 4.767 14.169 1.00 97.88 84 SER A CA 1
ATOM 624 C C . SER A 1 84 ? 7.649 3.448 14.728 1.00 97.88 84 SER A C 1
ATOM 626 O O . SER A 1 84 ? 6.897 2.501 14.969 1.00 97.88 84 SER A O 1
ATOM 628 N N . ASP A 1 85 ? 8.965 3.346 14.913 1.00 96.69 85 ASP A N 1
ATOM 629 C CA . ASP A 1 85 ? 9.603 2.185 15.543 1.00 96.69 85 ASP A CA 1
ATOM 630 C C . ASP A 1 85 ? 9.983 2.499 16.992 1.00 96.69 85 ASP A C 1
ATOM 632 O O . ASP A 1 85 ? 10.921 3.256 17.246 1.00 96.69 85 ASP A O 1
ATOM 636 N N . ILE A 1 86 ? 9.246 1.911 17.939 1.00 93.25 86 ILE A N 1
ATOM 637 C CA . ILE A 1 86 ? 9.390 2.161 19.377 1.00 93.25 86 ILE A CA 1
ATOM 638 C C . ILE A 1 86 ? 9.655 0.837 20.091 1.00 93.25 86 ILE A C 1
ATOM 640 O O . ILE A 1 86 ? 9.010 -0.178 19.824 1.00 93.25 86 ILE A O 1
ATOM 644 N N . HIS A 1 87 ? 10.620 0.840 21.011 1.00 84.62 87 HIS A N 1
ATOM 645 C CA . HIS A 1 87 ? 11.052 -0.381 21.693 1.00 84.62 87 HIS A CA 1
ATOM 646 C C . HIS A 1 87 ? 10.499 -0.517 23.118 1.00 84.62 87 HIS A C 1
ATOM 648 O O . HIS A 1 87 ? 9.998 -1.589 23.453 1.00 84.62 87 HIS A O 1
ATOM 654 N N . PHE A 1 88 ? 10.570 0.538 23.943 1.00 83.00 88 PHE A N 1
ATOM 655 C CA . PHE A 1 88 ? 10.297 0.422 25.387 1.00 83.00 88 PHE A CA 1
ATOM 656 C C . PHE A 1 88 ? 9.437 1.544 25.988 1.00 83.00 88 PHE A C 1
ATOM 658 O O . PHE A 1 88 ? 8.690 1.289 26.927 1.00 83.00 88 PHE A O 1
ATOM 665 N N . ASP A 1 89 ? 9.528 2.786 25.502 1.00 90.38 89 ASP A N 1
ATOM 666 C CA . ASP A 1 89 ? 8.886 3.917 26.184 1.00 90.38 89 ASP A CA 1
ATOM 667 C C . ASP A 1 89 ? 7.447 4.164 25.700 1.00 90.38 89 ASP A C 1
ATOM 669 O O . ASP A 1 89 ? 7.206 4.681 24.607 1.00 90.38 89 ASP A O 1
ATOM 673 N N . TYR A 1 90 ? 6.480 3.837 26.562 1.00 93.06 90 TYR A N 1
ATOM 674 C CA . TYR A 1 90 ? 5.056 4.098 26.334 1.00 93.06 90 TYR A CA 1
ATOM 675 C C . TYR A 1 90 ? 4.734 5.583 26.118 1.00 93.06 90 TYR A C 1
ATOM 677 O O . TYR A 1 90 ? 3.805 5.898 25.379 1.00 93.06 90 TYR A O 1
ATOM 685 N N . LYS A 1 91 ? 5.495 6.507 26.723 1.00 94.81 91 LYS A N 1
ATOM 686 C CA . LYS A 1 91 ? 5.257 7.948 26.567 1.00 94.81 91 LYS A CA 1
ATOM 687 C C . LYS A 1 91 ? 5.538 8.393 25.141 1.00 94.81 91 LYS A C 1
ATOM 689 O O . LYS A 1 91 ? 4.782 9.195 24.606 1.00 94.81 91 LYS A O 1
ATOM 694 N N . ILE A 1 92 ? 6.594 7.853 24.526 1.00 95.88 92 ILE A N 1
ATOM 695 C CA . ILE A 1 92 ? 6.912 8.111 23.118 1.00 95.88 92 ILE A CA 1
ATOM 696 C C . ILE A 1 92 ? 5.762 7.601 22.246 1.00 95.88 92 ILE A C 1
ATOM 698 O O . ILE A 1 92 ? 5.307 8.331 21.372 1.00 95.88 92 ILE A O 1
ATOM 702 N N . ALA A 1 93 ? 5.242 6.397 22.527 1.00 95.50 93 ALA A N 1
ATOM 703 C CA . ALA A 1 93 ? 4.117 5.821 21.785 1.00 95.50 93 ALA A CA 1
ATOM 704 C C . ALA A 1 93 ? 2.864 6.706 21.850 1.00 95.50 93 ALA A C 1
ATOM 706 O O . ALA A 1 93 ? 2.302 7.044 20.811 1.00 95.50 93 ALA A O 1
ATOM 707 N N . LEU A 1 94 ? 2.477 7.152 23.049 1.00 96.06 94 LEU A N 1
ATOM 708 C CA . LEU A 1 94 ? 1.363 8.088 23.231 1.00 96.06 94 LEU A CA 1
ATOM 709 C C . LEU A 1 94 ? 1.585 9.401 22.467 1.00 96.06 94 LEU A C 1
ATOM 711 O O . LEU A 1 94 ? 0.657 9.928 21.853 1.00 96.06 94 LEU A O 1
ATOM 715 N N . GLN A 1 95 ? 2.816 9.918 22.479 1.00 97.19 95 GLN A N 1
ATOM 716 C CA . GLN A 1 95 ? 3.135 11.185 21.834 1.00 97.19 95 GLN A CA 1
ATOM 717 C C . GLN A 1 95 ? 3.044 11.098 20.306 1.00 97.19 95 GLN A C 1
ATOM 719 O O . GLN A 1 95 ? 2.410 11.951 19.689 1.00 97.19 95 GLN A O 1
ATOM 724 N N . VAL A 1 96 ? 3.610 10.058 19.685 1.00 96.88 96 VAL A N 1
ATOM 725 C CA . VAL A 1 96 ? 3.540 9.900 18.221 1.00 96.88 96 VAL A CA 1
ATOM 726 C C . VAL A 1 96 ? 2.124 9.588 17.735 1.00 96.88 96 VAL A C 1
ATOM 728 O O . VAL A 1 96 ? 1.746 10.048 16.661 1.00 96.88 96 VAL A O 1
ATOM 731 N N . ILE A 1 97 ? 1.318 8.877 18.535 1.00 94.62 97 ILE A N 1
ATOM 732 C CA . ILE A 1 97 ? -0.115 8.666 18.272 1.00 94.62 97 ILE A CA 1
ATOM 733 C C . ILE A 1 97 ? -0.836 10.014 18.222 1.00 94.62 97 ILE A C 1
ATOM 735 O O . ILE A 1 97 ? -1.503 10.328 17.239 1.00 94.62 97 ILE A O 1
ATOM 739 N N . LYS A 1 98 ? -0.607 10.872 19.221 1.00 92.69 98 LYS A N 1
ATOM 740 C CA . LYS A 1 98 ? -1.160 12.232 19.252 1.00 92.69 98 LYS A CA 1
ATOM 741 C C . LYS A 1 98 ? -0.703 13.098 18.070 1.00 92.69 98 LYS A C 1
ATOM 743 O O . LYS A 1 98 ? -1.427 14.002 17.661 1.00 92.69 98 LYS A O 1
ATOM 748 N N . TYR A 1 99 ? 0.491 12.848 17.538 1.00 94.56 99 TYR A N 1
ATOM 749 C CA . TYR A 1 99 ? 1.033 13.540 16.365 1.00 94.56 99 TYR A CA 1
ATOM 750 C C . TYR A 1 99 ? 0.535 12.990 15.024 1.00 94.56 99 TYR A C 1
ATOM 752 O O . TYR A 1 99 ? 0.903 13.535 13.987 1.00 94.56 99 TYR A O 1
ATOM 760 N N . GLY A 1 100 ? -0.328 11.971 15.028 1.00 90.94 100 GLY A N 1
ATOM 761 C CA . GLY A 1 100 ? -0.934 11.433 13.812 1.00 90.94 100 GLY A CA 1
ATOM 762 C C . GLY A 1 100 ? -0.030 10.457 13.063 1.00 90.94 100 GLY A C 1
ATOM 763 O O . GLY A 1 100 ? 0.017 10.477 11.836 1.00 90.94 100 GLY A O 1
ATOM 764 N N . VAL A 1 101 ? 0.727 9.625 13.785 1.00 97.25 101 VAL A N 1
ATOM 765 C CA . VAL A 1 101 ? 1.421 8.477 13.181 1.00 97.25 101 VAL A CA 1
ATOM 766 C C . VAL A 1 101 ? 0.421 7.510 12.537 1.00 97.25 101 VAL A C 1
ATOM 768 O O . VAL A 1 101 ? -0.636 7.242 13.098 1.00 97.25 101 VAL A O 1
ATOM 771 N N . ASP A 1 102 ? 0.777 6.933 11.390 1.00 97.88 102 ASP A N 1
ATOM 772 C CA . ASP A 1 102 ? -0.125 6.051 10.637 1.00 97.88 102 ASP A CA 1
ATOM 773 C C . ASP A 1 102 ? -0.091 4.595 11.122 1.00 97.88 102 ASP A C 1
ATOM 775 O O . ASP A 1 102 ? -0.957 3.795 10.782 1.00 97.88 102 ASP A O 1
ATOM 779 N N . CYS A 1 103 ? 0.955 4.212 11.860 1.00 98.44 103 CYS A N 1
ATOM 780 C CA . CYS A 1 103 ? 1.083 2.916 12.520 1.00 98.44 103 CYS A CA 1
ATOM 781 C C . CYS A 1 103 ? 2.206 2.955 13.562 1.00 98.44 103 CYS A C 1
ATOM 783 O O . CYS A 1 103 ? 3.293 3.471 13.302 1.00 98.44 103 CYS A O 1
ATOM 785 N N . VAL A 1 104 ? 1.997 2.335 14.720 1.00 97.62 104 VAL A N 1
ATOM 786 C CA . VAL A 1 104 ? 3.044 2.203 15.743 1.00 97.62 104 VAL A CA 1
ATOM 787 C C . VAL A 1 104 ? 3.589 0.784 15.739 1.00 97.62 104 VAL A C 1
ATOM 789 O O . VAL A 1 104 ? 2.853 -0.165 16.003 1.00 97.62 104 VAL A O 1
ATOM 792 N N . ARG A 1 105 ? 4.891 0.597 15.493 1.00 96.94 105 ARG A N 1
ATOM 793 C CA . ARG A 1 105 ? 5.551 -0.680 15.796 1.00 96.94 105 ARG A CA 1
ATOM 794 C C . ARG A 1 105 ? 5.950 -0.678 17.256 1.00 96.94 105 ARG A C 1
ATOM 796 O O . ARG A 1 105 ? 6.859 0.054 17.641 1.00 96.94 105 ARG A O 1
ATOM 803 N N . ILE A 1 106 ? 5.358 -1.590 18.019 1.00 92.31 106 ILE A N 1
ATOM 804 C CA . ILE A 1 106 ? 5.743 -1.843 19.402 1.00 92.31 106 ILE A CA 1
ATOM 805 C C . ILE A 1 106 ? 5.422 -3.287 19.801 1.00 92.31 106 ILE A C 1
ATOM 807 O O . ILE A 1 106 ? 4.520 -3.905 19.240 1.00 92.31 106 ILE A O 1
ATOM 811 N N . ASN A 1 107 ? 6.162 -3.828 20.769 1.00 88.81 107 ASN A N 1
ATOM 812 C CA . ASN A 1 107 ? 5.844 -5.116 21.388 1.00 88.81 107 ASN A CA 1
ATOM 813 C C . ASN A 1 107 ? 5.163 -4.850 22.736 1.00 88.81 107 ASN A C 1
ATOM 815 O O . ASN A 1 107 ? 5.859 -4.418 23.657 1.00 88.81 107 ASN A O 1
ATOM 819 N N . PRO A 1 108 ? 3.845 -5.098 22.882 1.00 82.94 108 PRO A N 1
ATOM 820 C CA . PRO A 1 108 ? 3.088 -4.766 24.090 1.00 82.94 108 PRO A CA 1
ATOM 821 C C . PRO A 1 108 ? 3.744 -5.228 25.397 1.00 82.94 108 PRO A C 1
ATOM 823 O O . PRO A 1 108 ? 3.802 -4.462 26.353 1.00 82.94 108 PRO A O 1
ATOM 826 N N . GLY A 1 109 ? 4.331 -6.430 25.425 1.00 77.25 109 GLY A N 1
ATOM 827 C CA . GLY A 1 109 ? 4.977 -6.971 26.629 1.00 77.25 109 GLY A CA 1
ATOM 828 C C . GLY A 1 109 ? 6.244 -6.231 27.087 1.00 77.25 109 GLY A C 1
ATOM 829 O O . GLY A 1 109 ? 6.661 -6.410 28.226 1.00 77.25 109 GLY A O 1
ATOM 830 N N . ASN A 1 110 ? 6.831 -5.370 26.246 1.00 80.81 110 ASN A N 1
ATOM 831 C CA . ASN A 1 110 ? 8.071 -4.641 26.545 1.00 80.81 110 ASN A CA 1
ATOM 832 C C . ASN A 1 110 ? 7.843 -3.175 26.962 1.00 80.81 110 ASN A C 1
ATOM 834 O O . ASN A 1 110 ? 8.791 -2.496 27.350 1.00 80.81 110 ASN A O 1
ATOM 838 N N . ILE A 1 111 ? 6.603 -2.680 26.884 1.00 78.75 111 ILE A N 1
ATOM 839 C CA . ILE A 1 111 ? 6.247 -1.266 27.103 1.00 78.75 111 ILE A CA 1
ATOM 840 C C . ILE A 1 111 ? 6.231 -0.886 28.590 1.00 78.75 111 ILE A C 1
ATOM 842 O O . ILE A 1 111 ? 6.505 0.252 28.983 1.00 78.75 111 ILE A O 1
ATOM 846 N N . GLY A 1 112 ? 5.841 -1.827 29.448 1.00 80.25 112 GLY A N 1
ATOM 847 C CA . GLY A 1 112 ? 5.676 -1.577 30.871 1.00 80.25 112 GLY A CA 1
ATOM 848 C C . GLY A 1 112 ? 4.587 -2.436 31.493 1.00 80.25 112 GLY A C 1
ATOM 849 O O . GLY A 1 112 ? 4.308 -3.540 31.044 1.00 80.25 112 GLY A O 1
ATOM 850 N N . ASN A 1 113 ? 3.991 -1.927 32.570 1.00 88.19 113 ASN A N 1
ATOM 851 C CA . ASN A 1 113 ? 2.906 -2.619 33.255 1.00 88.19 113 ASN A CA 1
ATOM 852 C C . ASN A 1 113 ? 1.588 -2.534 32.469 1.00 88.19 113 ASN A C 1
ATOM 854 O O . ASN A 1 113 ? 1.421 -1.698 31.581 1.00 88.19 113 ASN A O 1
ATOM 858 N N . GLU A 1 114 ? 0.631 -3.372 32.856 1.00 88.44 114 GLU A N 1
ATOM 859 C CA . GLU A 1 114 ? -0.679 -3.491 32.209 1.00 88.44 114 GLU A CA 1
ATOM 860 C C . GLU A 1 114 ? -1.394 -2.141 32.035 1.00 88.44 114 GLU A C 1
ATOM 862 O O . GLU A 1 114 ? -1.957 -1.871 30.978 1.00 88.44 114 GLU A O 1
ATOM 867 N N . LYS A 1 115 ? -1.307 -1.247 33.031 1.00 91.50 115 LYS A N 1
ATOM 868 C CA . LYS A 1 115 ? -1.916 0.088 32.962 1.00 91.50 115 LYS A CA 1
ATOM 869 C C . LYS A 1 115 ? -1.370 0.913 31.791 1.00 91.50 115 LYS A C 1
ATOM 871 O O . LYS A 1 115 ? -2.151 1.474 31.032 1.00 91.50 115 LYS A O 1
ATOM 876 N N . LYS A 1 116 ? -0.046 0.958 31.621 1.00 92.44 116 LYS A N 1
ATOM 877 C CA . LYS A 1 116 ? 0.602 1.699 30.524 1.00 92.44 116 LYS A CA 1
ATOM 878 C C . LYS A 1 116 ? 0.251 1.119 29.158 1.00 92.44 116 LYS A C 1
ATOM 880 O O . LYS A 1 116 ? 0.064 1.864 28.206 1.00 92.44 116 LYS A O 1
ATOM 885 N N . ILE A 1 117 ? 0.159 -0.208 29.065 1.00 91.56 117 ILE A N 1
ATOM 886 C CA . ILE A 1 117 ? -0.234 -0.887 27.828 1.00 91.56 117 ILE A CA 1
ATOM 887 C C . ILE A 1 117 ? -1.671 -0.504 27.455 1.00 91.56 117 ILE A C 1
ATOM 889 O O . ILE A 1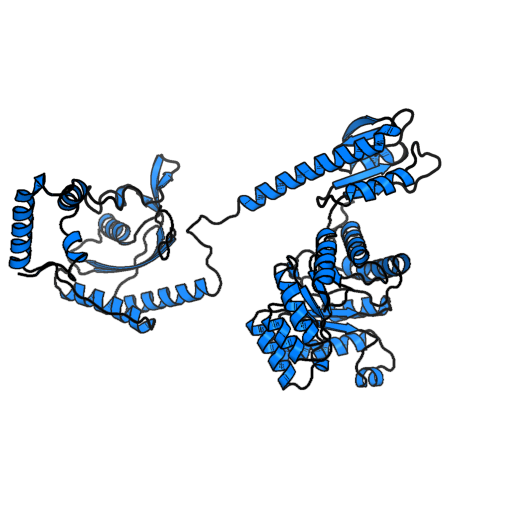 117 ? -1.912 -0.111 26.318 1.00 91.56 117 ILE A O 1
ATOM 893 N N . LYS A 1 118 ? -2.601 -0.538 28.419 1.00 92.50 118 LYS A N 1
ATOM 894 C CA . LYS A 1 118 ? -3.995 -0.115 28.214 1.00 92.50 118 LYS A CA 1
ATOM 895 C C . LYS A 1 118 ? -4.107 1.340 27.772 1.00 92.50 118 LYS A C 1
ATOM 897 O O . LYS A 1 118 ? -4.907 1.632 26.895 1.00 92.50 118 LYS A O 1
ATOM 902 N N . GLU A 1 119 ? -3.291 2.235 28.328 1.00 94.44 119 GLU A N 1
ATOM 903 C CA . GLU A 1 119 ? -3.245 3.641 27.899 1.00 94.44 119 GLU A CA 1
ATOM 904 C C . GLU A 1 119 ? -2.821 3.778 26.426 1.00 94.44 119 GLU A C 1
ATOM 906 O O . GLU A 1 119 ? -3.444 4.531 25.682 1.00 94.44 119 GLU A O 1
ATOM 911 N N . VAL A 1 120 ? -1.807 3.026 25.981 1.00 94.75 120 VAL A N 1
ATOM 912 C CA . VAL A 1 120 ? -1.370 3.032 24.571 1.00 94.75 120 VAL A CA 1
ATOM 913 C C . VAL A 1 120 ? -2.440 2.444 23.650 1.00 94.75 120 VAL A 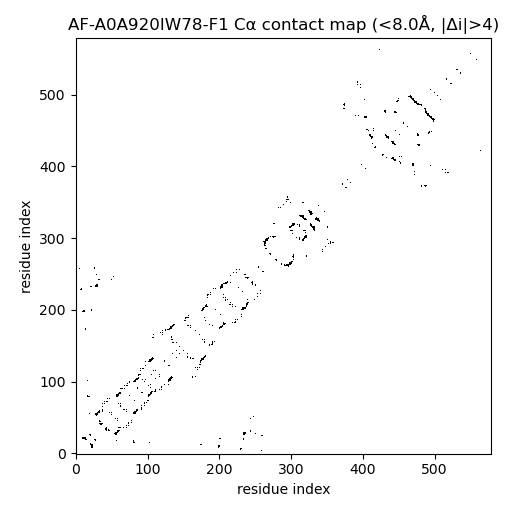C 1
ATOM 915 O O . VAL A 1 120 ? -2.702 3.018 22.597 1.00 94.75 120 VAL A O 1
ATOM 918 N N . ILE A 1 121 ? -3.073 1.332 24.040 1.00 94.25 121 ILE A N 1
ATOM 919 C CA . ILE A 1 121 ? -4.148 0.699 23.260 1.00 94.25 121 ILE A CA 1
ATOM 920 C C . ILE A 1 121 ? -5.356 1.632 23.144 1.00 94.25 121 ILE A C 1
ATOM 922 O O . ILE A 1 121 ? -5.887 1.790 22.051 1.00 94.25 121 ILE A O 1
ATOM 926 N N . ALA A 1 122 ? -5.760 2.283 24.238 1.00 92.44 122 ALA A N 1
ATOM 927 C CA . ALA A 1 122 ? -6.858 3.245 24.225 1.00 92.44 122 ALA A CA 1
ATOM 928 C C . ALA A 1 122 ? -6.555 4.417 23.281 1.00 92.44 122 ALA A C 1
ATOM 930 O O . ALA A 1 122 ? -7.357 4.715 22.407 1.00 92.44 122 ALA A O 1
ATOM 931 N N . ALA A 1 123 ? -5.358 5.008 23.377 1.00 91.94 123 ALA A N 1
ATOM 932 C CA . ALA A 1 123 ? -4.957 6.095 22.486 1.00 91.94 123 ALA A CA 1
ATOM 933 C C . ALA A 1 123 ? -4.915 5.669 21.007 1.00 91.94 123 ALA A C 1
ATOM 935 O O . ALA A 1 123 ? -5.309 6.439 20.134 1.00 91.94 123 ALA A O 1
ATOM 936 N N . ALA A 1 124 ? -4.438 4.453 20.722 1.00 92.88 124 ALA A N 1
ATOM 937 C CA . ALA A 1 124 ? -4.435 3.894 19.373 1.00 92.88 124 ALA A CA 1
ATOM 938 C C . ALA A 1 124 ? -5.862 3.651 18.859 1.00 92.88 124 ALA A C 1
ATOM 940 O O . ALA A 1 124 ? -6.156 3.983 17.718 1.00 92.88 124 ALA A O 1
ATOM 941 N N . SER A 1 125 ? -6.755 3.135 19.707 1.00 89.81 125 SER A N 1
ATOM 942 C CA . SER A 1 125 ? -8.162 2.896 19.375 1.00 89.81 125 SER A CA 1
ATOM 943 C C . SER A 1 125 ? -8.933 4.190 19.119 1.00 89.81 125 SER A C 1
ATOM 945 O O . SER A 1 125 ? -9.692 4.251 18.159 1.00 89.81 125 SER A O 1
ATOM 947 N N . ASP A 1 126 ? -8.729 5.222 19.941 1.00 87.50 126 ASP A N 1
ATOM 948 C CA . ASP A 1 126 ? -9.424 6.512 19.822 1.00 87.50 126 ASP A CA 1
ATOM 949 C C . ASP A 1 126 ? -9.106 7.233 18.501 1.00 87.50 126 ASP A C 1
ATOM 951 O O . ASP A 1 126 ? -9.906 8.032 18.016 1.00 87.50 126 ASP A O 1
ATOM 955 N N . LEU A 1 127 ? -7.928 6.967 17.927 1.00 84.25 127 LEU A N 1
ATOM 956 C CA . LEU A 1 127 ? -7.441 7.583 16.689 1.00 84.25 127 LEU A CA 1
ATOM 957 C C . LEU A 1 127 ? -7.318 6.590 15.522 1.00 84.25 127 LEU A C 1
ATOM 959 O O . LEU A 1 127 ? -6.744 6.941 14.495 1.00 84.25 127 LEU A O 1
ATOM 963 N N . ASP A 1 128 ? -7.839 5.371 15.684 1.00 88.94 128 ASP A N 1
ATOM 964 C CA . ASP A 1 128 ? -7.793 4.275 14.706 1.00 88.94 128 ASP A CA 1
ATOM 965 C C . ASP A 1 128 ? -6.386 3.983 14.131 1.00 88.94 128 ASP A C 1
ATOM 967 O O . ASP A 1 128 ? -6.195 3.713 12.944 1.00 88.94 128 ASP A O 1
ATOM 971 N N . VAL A 1 129 ? -5.358 4.045 14.983 1.00 94.88 129 VAL A N 1
ATOM 972 C CA . VAL A 1 129 ? -3.952 3.866 14.589 1.00 94.88 129 VAL A CA 1
ATOM 973 C C . VAL A 1 129 ? -3.523 2.408 14.760 1.00 94.88 129 VAL A C 1
ATOM 975 O O . VAL A 1 129 ? -3.306 1.977 15.893 1.00 94.88 129 VAL A O 1
ATOM 978 N N . PRO A 1 130 ? -3.257 1.637 13.690 1.00 97.81 130 PRO A N 1
ATOM 979 C CA . PRO A 1 130 ? -2.879 0.238 13.826 1.00 97.81 130 PRO A CA 1
ATOM 980 C C . PRO A 1 130 ? -1.563 0.037 14.583 1.00 97.81 130 PRO A C 1
ATOM 982 O O . PRO A 1 130 ? -0.575 0.759 14.396 1.00 97.81 130 PRO A O 1
ATOM 985 N N . ILE A 1 131 ? -1.497 -1.050 15.351 1.00 98.06 131 ILE A N 1
ATOM 986 C CA . ILE A 1 131 ? -0.265 -1.482 16.019 1.00 98.06 131 ILE A CA 1
ATOM 987 C C . ILE A 1 131 ? 0.416 -2.575 15.188 1.00 98.06 131 ILE A C 1
ATOM 989 O O . ILE A 1 131 ? -0.226 -3.498 14.695 1.00 98.06 131 ILE A O 1
ATOM 993 N N . ARG A 1 132 ? 1.741 -2.515 15.033 1.00 98.12 132 ARG A N 1
ATOM 994 C CA . ARG A 1 132 ? 2.532 -3.646 14.534 1.00 98.12 132 ARG A CA 1
ATOM 995 C C . ARG A 1 132 ? 3.304 -4.309 15.664 1.00 98.12 132 ARG A C 1
ATOM 997 O O . ARG A 1 132 ? 4.291 -3.747 16.140 1.00 98.12 132 ARG A O 1
ATOM 1004 N N . ILE A 1 133 ? 2.949 -5.552 15.968 1.00 97.19 133 ILE A N 1
ATOM 1005 C CA . ILE A 1 133 ? 3.751 -6.433 16.822 1.00 97.19 133 ILE A CA 1
ATOM 1006 C C . ILE A 1 133 ? 4.924 -6.977 15.993 1.00 97.19 133 ILE A C 1
ATOM 1008 O O . ILE A 1 133 ? 4.745 -7.424 14.858 1.00 97.19 133 ILE A O 1
ATOM 1012 N N . GLY A 1 134 ? 6.143 -6.930 16.533 1.00 94.25 134 GLY A N 1
ATOM 1013 C CA . GLY A 1 134 ? 7.344 -7.403 15.846 1.00 94.25 134 GLY A CA 1
ATOM 1014 C C . GLY A 1 134 ? 8.251 -8.240 16.733 1.00 94.25 134 GLY A C 1
ATOM 1015 O O . GLY A 1 134 ? 9.118 -7.687 17.417 1.00 94.25 134 GLY A O 1
ATOM 1016 N N . VAL A 1 135 ? 8.086 -9.559 16.656 1.00 93.94 135 VAL A N 1
ATOM 1017 C CA . VAL A 1 135 ? 8.914 -10.548 17.353 1.00 93.94 135 VAL A CA 1
ATOM 1018 C C . VAL A 1 135 ? 10.137 -10.886 16.505 1.00 93.94 135 VAL A C 1
ATOM 1020 O O . VAL A 1 135 ? 10.021 -11.110 15.301 1.00 93.94 135 VAL A O 1
ATOM 1023 N N . ASN A 1 136 ? 11.314 -10.924 17.132 1.00 90.50 136 ASN A N 1
ATOM 1024 C CA . ASN A 1 136 ? 12.565 -11.313 16.485 1.00 90.50 136 ASN A CA 1
ATOM 1025 C C . ASN A 1 136 ? 13.241 -12.435 17.280 1.00 90.50 136 ASN A C 1
ATOM 1027 O O . ASN A 1 136 ? 13.255 -12.387 18.510 1.00 90.50 136 ASN A O 1
ATOM 1031 N N . ALA A 1 137 ? 13.886 -13.378 16.588 1.00 87.44 137 ALA A N 1
ATOM 1032 C CA . ALA A 1 137 ? 14.631 -14.473 17.224 1.00 87.44 137 ALA A CA 1
ATOM 1033 C C . ALA A 1 137 ? 15.724 -13.998 18.192 1.00 87.44 137 ALA A C 1
ATOM 1035 O O . ALA A 1 137 ? 15.892 -14.583 19.259 1.00 87.44 137 ALA A O 1
ATOM 1036 N N . GLY A 1 138 ? 16.408 -12.896 17.873 1.00 83.00 138 GLY A N 1
ATOM 1037 C CA . GLY A 1 138 ? 17.462 -12.338 18.726 1.00 83.00 138 GLY A CA 1
ATOM 1038 C C . GLY A 1 138 ? 16.973 -11.667 20.017 1.00 83.00 138 GLY A C 1
ATOM 1039 O O . GLY A 1 138 ? 17.789 -11.363 20.881 1.00 83.00 138 GLY A O 1
ATOM 1040 N N . SER A 1 139 ? 15.667 -11.418 20.171 1.00 83.19 139 SER A N 1
ATOM 1041 C CA . SER A 1 139 ? 15.106 -10.671 21.309 1.00 83.19 139 SER A CA 1
ATOM 1042 C C . SER A 1 139 ? 14.001 -11.430 22.050 1.00 83.19 139 SER A C 1
ATOM 1044 O O . SER A 1 139 ? 13.101 -10.802 22.605 1.00 83.19 139 SER A O 1
ATOM 1046 N N . LEU A 1 140 ? 14.044 -12.765 22.024 1.00 88.06 140 LEU A N 1
ATOM 1047 C CA . LEU A 1 140 ? 13.079 -13.634 22.700 1.00 88.06 140 LEU A CA 1
ATOM 1048 C C . LEU A 1 140 ? 13.138 -13.462 24.230 1.00 88.06 140 LEU A C 1
ATOM 1050 O O . LEU A 1 140 ? 14.216 -13.280 24.796 1.00 88.06 140 LEU A O 1
ATOM 1054 N N . GLU A 1 141 ? 12.004 -13.555 24.919 1.00 89.94 141 GLU A N 1
ATOM 1055 C CA . GLU A 1 141 ? 11.926 -13.418 26.374 1.00 89.94 141 GLU A CA 1
ATOM 1056 C C . GLU A 1 141 ? 12.685 -14.532 27.122 1.00 89.94 141 GLU A C 1
ATOM 1058 O O . GLU A 1 141 ? 12.760 -15.683 26.687 1.00 89.94 141 GLU A O 1
ATOM 1063 N N . LYS A 1 142 ? 13.263 -14.203 28.288 1.00 90.44 142 LYS A N 1
ATOM 1064 C CA . LYS A 1 142 ? 14.154 -15.113 29.038 1.00 90.44 142 LYS A CA 1
ATOM 1065 C C . LYS A 1 142 ? 13.479 -16.411 29.486 1.00 90.44 142 LYS A C 1
ATOM 1067 O O . LYS A 1 142 ? 14.152 -17.428 29.620 1.00 90.44 142 LYS A O 1
ATOM 1072 N N . ASP A 1 143 ? 12.189 -16.380 29.797 1.00 93.19 143 ASP A N 1
ATOM 1073 C CA . ASP A 1 143 ? 11.437 -17.567 30.206 1.00 93.19 143 ASP A CA 1
ATOM 1074 C C . ASP A 1 143 ? 11.184 -18.510 29.021 1.00 93.19 143 ASP A C 1
ATOM 1076 O O . ASP A 1 143 ? 11.316 -19.722 29.177 1.00 93.19 143 ASP A O 1
ATOM 1080 N N . LEU A 1 144 ? 10.938 -17.965 27.825 1.00 92.94 144 LEU A N 1
ATOM 1081 C CA . LEU A 1 144 ? 10.844 -18.741 26.588 1.00 92.94 144 LEU A CA 1
ATOM 1082 C C . LEU A 1 144 ? 12.192 -19.342 26.195 1.00 92.94 144 LEU A C 1
ATOM 1084 O O . LEU A 1 144 ? 12.253 -20.522 25.862 1.00 92.94 144 LEU A O 1
ATOM 1088 N N . GLN A 1 145 ? 13.281 -18.580 26.326 1.00 90.75 145 GLN A N 1
ATOM 1089 C CA . GLN A 1 145 ? 14.633 -19.117 26.136 1.00 90.75 145 GLN A CA 1
ATOM 1090 C C . GLN A 1 145 ? 14.907 -20.295 27.085 1.00 90.75 145 GLN A C 1
ATOM 1092 O O . GLN A 1 145 ? 15.446 -21.311 26.667 1.00 90.75 145 GLN A O 1
ATOM 1097 N N . LYS A 1 146 ? 14.478 -20.212 28.353 1.00 93.56 146 LYS A N 1
ATOM 1098 C CA . LYS A 1 146 ? 14.604 -21.330 29.306 1.00 93.56 146 LYS A CA 1
ATOM 1099 C C . LYS A 1 146 ? 13.715 -22.524 28.956 1.00 93.56 146 LYS A C 1
ATOM 1101 O O . LYS A 1 146 ? 14.142 -23.656 29.150 1.00 93.56 146 LYS A O 1
ATOM 1106 N N . LYS A 1 147 ? 12.487 -22.281 28.486 1.00 96.25 147 LYS A N 1
ATOM 1107 C CA . LYS A 1 147 ? 11.515 -23.327 28.129 1.00 96.25 147 LYS A CA 1
ATOM 1108 C C . LYS A 1 147 ? 11.956 -24.127 26.902 1.00 96.25 147 LYS A C 1
ATOM 1110 O O . LYS A 1 147 ? 11.801 -25.343 26.890 1.00 96.25 147 LYS A O 1
ATOM 1115 N N . TYR A 1 148 ? 12.485 -23.444 25.891 1.00 92.88 148 TYR A N 1
ATOM 1116 C CA . TYR A 1 148 ? 12.815 -24.030 24.591 1.00 92.88 148 TYR A CA 1
ATOM 1117 C C . TYR A 1 148 ? 14.311 -24.315 24.396 1.00 92.88 148 TYR A C 1
ATOM 1119 O O . TYR A 1 148 ? 14.677 -25.033 23.469 1.00 92.88 148 TYR A O 1
ATOM 1127 N N . GLY A 1 149 ? 15.177 -23.787 25.265 1.00 90.19 149 GLY A N 1
ATOM 1128 C CA . GLY A 1 149 ? 16.633 -23.907 25.174 1.00 90.19 149 GLY A CA 1
ATOM 1129 C C . GLY A 1 149 ? 17.221 -22.984 24.108 1.00 90.19 149 GLY A C 1
ATOM 1130 O O . GLY A 1 149 ? 17.911 -22.020 24.434 1.00 90.19 149 GLY A O 1
ATOM 1131 N N . GLU A 1 150 ? 16.910 -23.255 22.842 1.00 85.44 150 GLU A N 1
ATOM 1132 C CA . GLU A 1 150 ? 17.335 -22.455 21.691 1.00 85.44 150 GLU A CA 1
ATOM 1133 C C . GLU A 1 150 ? 16.128 -21.813 20.982 1.00 85.44 150 GLU A C 1
ATOM 1135 O O . GLU A 1 150 ? 15.037 -22.399 20.977 1.00 85.44 150 GLU A O 1
ATOM 1140 N N . PRO A 1 151 ? 16.283 -20.618 20.371 1.00 88.75 151 PRO A N 1
ATOM 1141 C CA . PRO A 1 151 ? 15.232 -20.018 19.557 1.00 88.75 151 PRO A CA 1
ATOM 1142 C C . PRO A 1 151 ? 14.806 -20.953 18.421 1.00 88.75 151 PRO A C 1
ATOM 1144 O O . PRO A 1 151 ? 15.627 -21.395 17.622 1.00 88.75 151 PRO A O 1
ATOM 1147 N N . ASN A 1 152 ? 13.509 -21.228 18.333 1.00 94.44 152 ASN A N 1
ATOM 1148 C CA . ASN A 1 152 ? 12.894 -22.021 17.273 1.00 94.44 152 ASN A CA 1
ATOM 1149 C C . ASN A 1 152 ? 11.522 -21.434 16.910 1.00 94.44 152 ASN A C 1
ATOM 1151 O O . ASN A 1 152 ? 11.055 -20.486 17.550 1.00 94.44 152 ASN A O 1
ATOM 1155 N N . ALA A 1 153 ? 10.878 -21.993 15.885 1.00 95.94 153 ALA A N 1
ATOM 1156 C CA . ALA A 1 153 ? 9.602 -21.485 15.395 1.00 95.94 153 ALA A CA 1
ATOM 1157 C C . ALA A 1 153 ? 8.498 -21.492 16.468 1.00 95.94 153 ALA A C 1
ATOM 1159 O O . ALA A 1 153 ? 7.760 -20.517 16.577 1.00 95.94 153 ALA A O 1
ATOM 1160 N N . ASP A 1 154 ? 8.412 -22.529 17.307 1.00 96.94 154 ASP A N 1
ATOM 1161 C CA . ASP A 1 154 ? 7.397 -22.598 18.370 1.00 96.94 154 ASP A CA 1
ATOM 1162 C C . ASP A 1 154 ? 7.607 -21.516 19.430 1.00 96.94 154 ASP A C 1
ATOM 1164 O O . ASP A 1 154 ? 6.653 -20.867 19.854 1.00 96.94 154 ASP A O 1
ATOM 1168 N N . ALA A 1 155 ? 8.860 -21.268 19.816 1.00 96.25 155 ALA A N 1
ATOM 1169 C CA . ALA A 1 155 ? 9.195 -20.220 20.772 1.00 96.25 155 ALA A CA 1
ATOM 1170 C C . ALA A 1 155 ? 8.818 -18.823 20.244 1.00 96.25 155 ALA A C 1
ATOM 1172 O O . ALA A 1 155 ? 8.284 -17.991 20.981 1.00 96.25 155 ALA A O 1
ATOM 1173 N N . LEU A 1 156 ? 9.062 -18.576 18.954 1.00 96.00 156 LEU A N 1
ATOM 1174 C CA . LEU A 1 156 ? 8.707 -17.327 18.283 1.00 96.00 156 LEU A CA 1
ATOM 1175 C C . LEU A 1 156 ? 7.195 -17.131 18.169 1.00 96.00 156 LEU A C 1
ATOM 1177 O O . LEU A 1 156 ? 6.696 -16.034 18.424 1.00 96.00 156 LEU A O 1
ATOM 1181 N N . VAL A 1 157 ? 6.471 -18.187 17.798 1.00 97.69 157 VAL A N 1
ATOM 1182 C CA . VAL A 1 157 ? 5.008 -18.174 17.698 1.00 97.69 157 VAL A CA 1
ATOM 1183 C C . VAL A 1 157 ? 4.381 -17.973 19.077 1.00 97.69 157 VAL A C 1
ATOM 1185 O O . VAL A 1 157 ? 3.458 -17.173 19.203 1.00 97.69 157 VAL A O 1
ATOM 1188 N N . GLU A 1 158 ? 4.908 -18.608 20.130 1.00 97.12 158 GLU A N 1
ATOM 1189 C CA . GLU A 1 158 ? 4.429 -18.382 21.499 1.00 97.12 158 GLU A CA 1
ATOM 1190 C C . GLU A 1 158 ? 4.658 -16.932 21.947 1.00 97.12 158 GLU A C 1
ATOM 1192 O O . GLU A 1 158 ? 3.733 -16.305 22.462 1.00 97.12 158 GLU A O 1
ATOM 1197 N N . SER A 1 159 ? 5.849 -16.371 21.713 1.00 96.06 159 SER A N 1
ATOM 1198 C CA . SER A 1 159 ? 6.140 -14.954 21.994 1.00 96.06 159 SER A CA 1
ATOM 1199 C C . SER A 1 159 ? 5.176 -14.022 21.249 1.00 96.06 159 SER A C 1
ATOM 1201 O O . SER A 1 159 ? 4.580 -13.115 21.835 1.00 96.06 159 SER A O 1
ATOM 1203 N N . ALA A 1 160 ? 4.933 -14.296 19.965 1.00 96.75 160 ALA A N 1
ATOM 1204 C CA . ALA A 1 160 ? 3.995 -13.524 19.162 1.00 96.75 160 ALA A CA 1
ATOM 1205 C C . ALA A 1 160 ? 2.569 -13.596 19.716 1.00 96.75 160 ALA A C 1
ATOM 1207 O O . ALA A 1 160 ? 1.942 -12.553 19.909 1.00 96.75 160 ALA A O 1
ATOM 1208 N N . MET A 1 161 ? 2.085 -14.795 20.046 1.00 97.56 161 MET A N 1
ATOM 1209 C CA . MET A 1 161 ? 0.748 -14.985 20.607 1.00 97.56 161 MET A CA 1
ATOM 1210 C C . MET A 1 161 ? 0.587 -14.328 21.979 1.00 97.56 161 MET A C 1
ATOM 1212 O O . MET A 1 161 ? -0.476 -13.783 22.254 1.00 97.56 161 MET A O 1
ATOM 1216 N N . ARG A 1 162 ? 1.631 -14.274 22.820 1.00 95.56 162 ARG A N 1
ATOM 1217 C CA . ARG A 1 162 ? 1.582 -13.516 24.087 1.00 95.56 162 ARG A CA 1
ATOM 1218 C C . ARG A 1 162 ? 1.265 -12.044 23.847 1.00 95.56 162 ARG A C 1
ATOM 1220 O O . ARG A 1 162 ? 0.429 -11.474 24.538 1.00 95.56 162 ARG A O 1
ATOM 1227 N N . HIS A 1 163 ? 1.916 -11.425 22.867 1.00 95.62 163 HIS A N 1
ATOM 1228 C CA . HIS A 1 163 ? 1.664 -10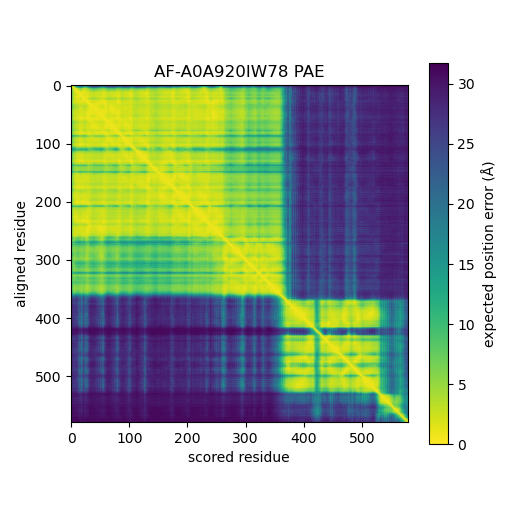.030 22.513 1.00 95.62 163 HIS A CA 1
ATOM 1229 C C . HIS A 1 163 ? 0.321 -9.820 21.809 1.00 95.62 163 HIS A C 1
ATOM 1231 O O . HIS A 1 163 ? -0.338 -8.816 22.069 1.00 95.62 163 HIS A O 1
ATOM 1237 N N . VAL A 1 164 ? -0.089 -10.756 20.949 1.00 96.94 164 VAL A N 1
ATOM 1238 C CA . VAL A 1 164 ? -1.402 -10.734 20.286 1.00 96.94 164 VAL A CA 1
ATOM 1239 C C . VAL A 1 164 ? -2.523 -10.810 21.318 1.00 96.94 164 VAL A C 1
ATOM 1241 O O . VAL A 1 164 ? -3.419 -9.972 21.292 1.00 96.94 164 VAL A O 1
ATOM 1244 N N . ASN A 1 165 ? -2.437 -11.738 22.272 1.00 96.50 165 ASN A N 1
ATOM 1245 C CA . ASN A 1 165 ? -3.450 -11.910 23.312 1.00 96.50 165 ASN A CA 1
ATOM 1246 C C . ASN A 1 165 ? -3.601 -10.650 24.167 1.00 96.50 165 ASN A C 1
ATOM 1248 O O . ASN A 1 165 ? -4.719 -10.258 24.456 1.00 96.50 165 ASN A O 1
ATOM 1252 N N . ILE A 1 166 ? -2.511 -9.934 24.470 1.00 95.31 166 ILE A N 1
ATOM 1253 C CA . ILE A 1 166 ? -2.603 -8.641 25.169 1.00 95.31 166 ILE A CA 1
ATOM 1254 C C . ILE A 1 166 ? -3.485 -7.641 24.401 1.00 95.31 166 ILE A C 1
ATOM 1256 O O . ILE A 1 166 ? -4.244 -6.907 25.029 1.00 95.31 166 ILE A O 1
ATOM 1260 N N . LEU A 1 167 ? -3.397 -7.581 23.068 1.00 95.94 167 LEU A N 1
ATOM 1261 C CA . LEU A 1 167 ? -4.254 -6.694 22.273 1.00 95.94 167 LEU A CA 1
ATOM 1262 C C . LEU A 1 167 ? -5.701 -7.206 22.233 1.00 95.94 167 LEU A C 1
ATOM 1264 O O . LEU A 1 167 ? -6.626 -6.443 22.512 1.00 95.94 167 LEU A O 1
ATOM 1268 N N . LEU A 1 168 ? -5.893 -8.500 21.962 1.00 94.88 168 LEU A N 1
ATOM 1269 C CA . LEU A 1 168 ? -7.219 -9.118 21.856 1.00 94.88 168 LEU A CA 1
ATOM 1270 C C . LEU A 1 168 ? -8.000 -9.084 23.178 1.00 94.88 168 LEU A C 1
ATOM 1272 O O . LEU A 1 168 ? -9.183 -8.757 23.168 1.00 94.88 168 LEU A O 1
ATOM 1276 N N . ASP A 1 169 ? -7.342 -9.317 24.316 1.00 95.00 169 ASP A N 1
ATOM 1277 C CA . ASP A 1 169 ? -7.938 -9.231 25.660 1.00 95.00 169 ASP A CA 1
ATOM 1278 C C . ASP A 1 169 ? -8.410 -7.804 25.995 1.00 95.00 169 ASP A C 1
ATOM 1280 O O . ASP A 1 169 ? -9.257 -7.602 26.865 1.00 95.00 169 ASP A O 1
ATOM 1284 N N . ASN A 1 170 ? -7.876 -6.799 25.292 1.00 92.75 170 ASN A N 1
ATOM 1285 C CA . ASN A 1 170 ? -8.304 -5.403 25.371 1.00 92.75 170 ASN A CA 1
ATOM 1286 C C . ASN A 1 170 ? -9.234 -5.003 24.209 1.00 92.75 170 ASN A C 1
ATOM 1288 O O . ASN A 1 170 ? -9.428 -3.813 23.973 1.00 92.75 170 ASN A O 1
ATOM 1292 N N . ASN A 1 171 ? -9.823 -5.979 23.505 1.00 93.62 171 ASN A N 1
ATOM 1293 C CA . ASN A 1 171 ? -10.700 -5.799 22.342 1.00 93.62 171 ASN A CA 1
ATOM 1294 C C . ASN A 1 171 ? -10.069 -4.969 21.215 1.00 93.62 171 ASN A C 1
ATOM 1296 O O . ASN A 1 171 ? -10.766 -4.264 20.488 1.00 93.62 171 ASN A O 1
ATOM 1300 N N . TYR A 1 172 ? -8.746 -5.046 21.073 1.00 93.69 172 TYR A N 1
ATOM 1301 C CA . TYR A 1 172 ? -8.013 -4.322 20.052 1.00 93.69 172 TYR A CA 1
ATOM 1302 C C . TYR A 1 172 ? -7.556 -5.269 18.947 1.00 93.69 172 TYR A C 1
ATOM 1304 O O . TYR A 1 172 ? -6.625 -6.058 19.110 1.00 93.69 172 TYR A O 1
ATOM 1312 N N . ASP A 1 173 ? -8.213 -5.179 17.798 1.00 93.88 173 ASP A N 1
ATOM 1313 C CA . ASP A 1 173 ? -8.002 -6.073 16.660 1.00 93.88 173 ASP A CA 1
ATOM 1314 C C . ASP A 1 173 ? -7.485 -5.341 15.402 1.00 93.88 173 ASP A C 1
ATOM 1316 O O . ASP A 1 173 ? -7.350 -5.952 14.336 1.00 93.88 173 ASP A O 1
ATOM 1320 N N . ASN A 1 174 ? -7.170 -4.043 15.524 1.00 95.62 174 ASN A N 1
ATOM 1321 C CA . ASN A 1 174 ? -6.535 -3.223 14.491 1.00 95.62 174 ASN A CA 1
ATOM 1322 C C . ASN A 1 174 ? -5.000 -3.325 14.589 1.00 95.62 174 ASN A C 1
ATOM 1324 O O . ASN A 1 174 ? -4.295 -2.409 15.021 1.00 95.62 174 ASN A O 1
ATOM 1328 N N . PHE A 1 175 ? -4.454 -4.489 14.236 1.00 98.38 175 PHE A N 1
ATOM 1329 C CA . PHE A 1 175 ? -3.011 -4.717 14.268 1.00 98.38 175 PHE A CA 1
ATOM 1330 C C . PHE A 1 175 ? -2.517 -5.581 13.107 1.00 98.38 175 PHE A C 1
ATOM 1332 O O . PHE A 1 175 ? -3.285 -6.268 12.440 1.00 98.38 175 PHE A O 1
ATOM 1339 N N . LYS A 1 176 ? -1.200 -5.555 12.883 1.00 98.56 176 LYS A N 1
ATOM 1340 C CA . LYS A 1 176 ? -0.466 -6.497 12.022 1.00 98.56 176 LYS A CA 1
ATOM 1341 C C . LYS A 1 176 ? 0.699 -7.116 12.784 1.00 98.56 176 LYS A C 1
ATOM 1343 O O . LYS A 1 176 ? 1.195 -6.544 13.756 1.00 98.56 176 LYS A O 1
ATOM 1348 N N . LEU A 1 177 ? 1.181 -8.262 12.320 1.00 98.44 177 LEU A N 1
ATOM 1349 C CA . LEU A 1 177 ? 2.227 -9.018 13.003 1.00 98.44 177 LEU A CA 1
ATOM 1350 C C . LEU A 1 177 ? 3.417 -9.304 12.086 1.00 98.44 177 LEU A C 1
ATOM 1352 O O . LEU A 1 177 ? 3.264 -9.567 10.898 1.00 98.44 177 LEU A O 1
ATOM 1356 N N . SER A 1 178 ? 4.621 -9.282 12.650 1.00 97.50 178 SER A N 1
ATOM 1357 C CA . SER A 1 178 ? 5.818 -9.838 12.020 1.00 97.50 178 SER A CA 1
ATOM 1358 C C . SER A 1 178 ? 6.568 -10.739 12.989 1.00 97.50 178 SER A C 1
ATOM 1360 O O . SER A 1 178 ? 6.745 -10.367 14.151 1.00 97.50 178 SER A O 1
ATOM 1362 N N . ILE A 1 179 ? 7.057 -11.868 12.481 1.00 96.06 179 ILE A N 1
ATOM 1363 C CA . ILE A 1 179 ? 7.956 -12.781 13.186 1.00 96.06 179 ILE A CA 1
ATOM 1364 C C . ILE A 1 179 ? 9.213 -12.935 12.332 1.00 96.06 179 ILE A C 1
ATOM 1366 O O . ILE A 1 179 ? 9.165 -13.530 11.261 1.00 96.06 179 ILE A O 1
ATOM 1370 N N . LYS A 1 180 ? 10.339 -12.352 12.744 1.00 94.44 180 LYS A N 1
ATOM 1371 C CA . LYS A 1 180 ? 11.558 -12.342 11.922 1.00 94.44 180 LYS A CA 1
ATOM 1372 C C . LYS A 1 180 ? 12.649 -13.208 12.534 1.00 94.44 180 LYS A C 1
ATOM 1374 O O . LYS A 1 180 ? 12.990 -13.085 13.710 1.00 94.44 180 LYS A O 1
ATOM 1379 N N . SER A 1 181 ? 13.243 -14.040 11.690 1.00 93.69 181 SER A N 1
ATOM 1380 C CA . SER A 1 181 ? 14.469 -14.773 11.983 1.00 93.69 181 SER A CA 1
ATOM 1381 C C . SER A 1 181 ? 15.492 -14.495 10.887 1.00 93.69 181 SER A C 1
ATOM 1383 O O . SER A 1 181 ? 15.131 -14.099 9.774 1.00 93.69 181 SER A O 1
ATOM 1385 N N . SER A 1 182 ? 16.769 -14.637 11.226 1.00 91.50 182 SER A N 1
ATOM 1386 C CA . SER A 1 182 ? 17.849 -14.657 10.247 1.00 91.50 182 SER A CA 1
ATOM 1387 C C . SER A 1 182 ? 18.019 -16.053 9.641 1.00 91.50 182 SER A C 1
ATOM 1389 O O . SER A 1 182 ? 18.624 -16.167 8.582 1.00 91.50 182 SER A O 1
ATOM 1391 N N . ASP A 1 183 ? 17.456 -17.107 10.231 1.00 94.19 183 ASP A N 1
ATOM 1392 C CA . ASP A 1 183 ? 17.365 -18.418 9.588 1.00 94.19 183 ASP A CA 1
ATOM 1393 C C . ASP A 1 183 ? 16.119 -18.501 8.689 1.00 94.19 183 ASP A C 1
ATOM 1395 O O . ASP A 1 183 ? 15.015 -18.139 9.104 1.00 94.19 183 ASP A O 1
ATOM 1399 N N . ILE A 1 184 ? 16.296 -18.956 7.441 1.00 94.56 184 ILE A N 1
ATOM 1400 C CA . ILE A 1 184 ? 15.209 -18.999 6.448 1.00 94.56 184 ILE A CA 1
ATOM 1401 C C . ILE A 1 184 ? 14.134 -20.011 6.857 1.00 94.56 184 ILE A C 1
ATOM 1403 O O . ILE A 1 184 ? 12.950 -19.693 6.770 1.00 94.56 184 ILE A O 1
ATOM 1407 N N . PHE A 1 185 ? 14.527 -21.213 7.282 1.00 96.00 185 PHE A N 1
ATOM 1408 C CA . PHE A 1 185 ? 13.581 -22.290 7.575 1.00 96.00 185 PHE A CA 1
ATOM 1409 C C . PHE A 1 185 ? 12.745 -21.955 8.804 1.00 96.00 185 PHE A C 1
ATOM 1411 O O . PHE A 1 185 ? 11.523 -22.044 8.756 1.00 96.00 185 PHE A O 1
ATOM 1418 N N . MET A 1 186 ? 13.391 -21.450 9.854 1.00 95.50 186 MET A N 1
ATOM 1419 C CA . MET A 1 186 ? 12.718 -20.968 11.053 1.00 95.50 186 MET A CA 1
ATOM 1420 C C . MET A 1 186 ? 11.752 -19.822 10.741 1.00 95.50 186 MET A C 1
ATOM 1422 O O . MET A 1 186 ? 10.647 -19.796 11.281 1.00 95.50 186 MET A O 1
ATOM 1426 N N . ALA A 1 187 ? 12.139 -18.871 9.880 1.00 95.44 187 ALA A N 1
ATOM 1427 C CA . ALA A 1 187 ? 11.248 -17.786 9.475 1.00 95.44 187 ALA A CA 1
ATOM 1428 C C . ALA A 1 187 ? 10.016 -18.319 8.729 1.00 95.44 187 ALA A C 1
ATOM 1430 O O . ALA A 1 187 ? 8.899 -17.940 9.075 1.00 95.44 187 ALA A O 1
ATOM 1431 N N . ILE A 1 188 ? 10.212 -19.206 7.746 1.00 97.56 188 ILE A N 1
ATOM 1432 C CA . ILE A 1 188 ? 9.118 -19.818 6.979 1.00 97.56 188 ILE A CA 1
ATOM 1433 C C . ILE A 1 188 ? 8.164 -20.560 7.921 1.00 97.56 188 ILE A C 1
ATOM 1435 O O . ILE A 1 188 ? 6.982 -20.228 7.964 1.00 97.56 188 ILE A O 1
ATOM 1439 N N . GLU A 1 189 ? 8.688 -21.473 8.740 1.00 98.06 189 GLU A N 1
ATOM 1440 C CA . GLU A 1 189 ? 7.892 -22.282 9.668 1.00 98.06 189 GLU A CA 1
ATOM 1441 C C . GLU A 1 189 ? 7.114 -21.408 10.667 1.00 98.06 189 GLU A C 1
ATOM 1443 O O . GLU A 1 189 ? 5.949 -21.673 10.965 1.00 98.06 189 GLU A O 1
ATOM 1448 N N . SER A 1 190 ? 7.723 -20.323 11.159 1.00 98.00 190 SER A N 1
ATOM 1449 C CA . SER A 1 190 ? 7.052 -19.391 12.074 1.00 98.00 190 SER A CA 1
ATOM 1450 C C . SER A 1 190 ? 5.883 -18.662 11.409 1.00 98.00 190 SER A C 1
ATOM 1452 O O . SER A 1 190 ? 4.825 -18.521 12.022 1.00 98.00 190 SER A O 1
ATOM 1454 N N . TYR A 1 191 ? 6.059 -18.190 10.167 1.00 98.44 191 TYR A N 1
ATOM 1455 C CA . TYR A 1 191 ? 4.997 -17.505 9.424 1.00 98.44 191 TYR A CA 1
ATOM 1456 C C . TYR A 1 191 ? 3.876 -18.457 8.998 1.00 98.44 191 TYR A C 1
ATOM 1458 O O . TYR A 1 191 ? 2.711 -18.069 9.054 1.00 98.44 191 TYR A O 1
ATOM 1466 N N . GLU A 1 192 ? 4.202 -19.689 8.609 1.00 98.12 192 GLU A N 1
ATOM 1467 C CA . GLU A 1 192 ? 3.210 -20.724 8.307 1.00 98.12 192 GLU A CA 1
ATOM 1468 C C . GLU A 1 192 ? 2.332 -20.988 9.534 1.00 98.12 192 GLU A C 1
ATOM 1470 O O . GLU A 1 192 ? 1.116 -20.788 9.467 1.00 98.12 192 GLU A O 1
ATOM 1475 N N . LYS A 1 193 ? 2.951 -21.308 10.681 1.00 98.31 193 LYS A N 1
ATOM 1476 C CA . LYS A 1 193 ? 2.248 -21.571 11.946 1.00 98.31 193 LYS A CA 1
ATOM 1477 C C . LYS A 1 193 ? 1.383 -20.397 12.383 1.00 98.31 193 LYS A C 1
ATOM 1479 O O . LYS A 1 193 ? 0.202 -20.581 12.656 1.00 98.31 193 LYS A O 1
ATOM 1484 N N . ILE A 1 194 ? 1.944 -19.187 12.443 1.00 98.06 194 ILE A N 1
ATOM 1485 C CA . ILE A 1 194 ? 1.184 -18.033 12.933 1.00 98.06 194 ILE A CA 1
ATOM 1486 C C . ILE A 1 194 ? 0.033 -17.666 11.998 1.00 98.06 194 ILE A C 1
ATOM 1488 O O . ILE A 1 194 ? -1.007 -17.226 12.474 1.00 98.06 194 ILE A O 1
ATOM 1492 N N . SER A 1 195 ? 0.174 -17.889 10.686 1.00 97.75 195 SER A N 1
ATOM 1493 C CA . SER A 1 195 ? -0.901 -17.594 9.738 1.00 97.75 195 SER A CA 1
ATOM 1494 C C . SER A 1 195 ? -2.158 -18.426 9.998 1.00 97.75 195 SER A C 1
ATOM 1496 O O . SER A 1 195 ? -3.246 -18.000 9.631 1.00 97.75 195 SER A O 1
ATOM 1498 N N . GLU A 1 196 ? -2.033 -19.618 10.586 1.00 97.69 196 GLU A N 1
ATOM 1499 C CA . GLU A 1 196 ? -3.167 -20.476 10.961 1.00 97.69 196 GLU A CA 1
ATOM 1500 C C . GLU A 1 196 ? -3.799 -20.075 12.303 1.00 97.69 196 GLU A C 1
ATOM 1502 O O . GLU A 1 196 ? -4.902 -20.511 12.617 1.00 97.69 196 GLU A O 1
ATOM 1507 N N . LEU A 1 197 ? -3.113 -19.250 13.100 1.00 97.69 197 LEU A N 1
ATOM 1508 C CA . LEU A 1 197 ? -3.537 -18.876 14.452 1.00 97.69 197 LEU A CA 1
ATOM 1509 C C . LEU A 1 197 ? -4.178 -17.489 14.534 1.00 97.69 197 LEU A C 1
ATOM 1511 O O . LEU A 1 197 ? -4.882 -17.213 15.504 1.00 97.69 197 LEU A O 1
ATOM 1515 N N . ILE A 1 198 ? -3.925 -16.613 13.558 1.00 97.31 198 ILE A N 1
ATOM 1516 C CA . ILE A 1 198 ? -4.457 -15.248 13.537 1.00 97.31 198 ILE A CA 1
ATOM 1517 C C . ILE A 1 198 ? -5.074 -14.903 12.185 1.00 97.31 198 ILE A C 1
ATOM 1519 O O . ILE A 1 198 ? -4.649 -15.389 11.140 1.00 97.31 198 ILE A O 1
ATOM 1523 N N . GLU A 1 199 ? -6.040 -13.989 12.208 1.00 97.12 199 GLU A N 1
ATOM 1524 C CA . GLU A 1 199 ? -6.665 -13.452 10.996 1.00 97.12 199 GLU A CA 1
ATOM 1525 C C . GLU A 1 199 ? -6.007 -12.142 10.539 1.00 97.12 199 GLU A C 1
ATOM 1527 O O . GLU A 1 199 ? -6.275 -11.662 9.441 1.00 97.12 199 GLU A O 1
ATOM 1532 N N . GLN A 1 200 ? -5.156 -11.531 11.367 1.00 98.31 200 GLN A N 1
ATOM 1533 C CA . GLN A 1 200 ? -4.553 -10.228 11.099 1.00 98.31 200 GLN A CA 1
ATOM 1534 C C . GLN A 1 200 ? -3.442 -10.283 10.037 1.00 98.31 200 GLN A C 1
ATOM 1536 O O . GLN A 1 200 ? -2.798 -11.319 9.852 1.00 98.31 200 GLN A O 1
ATOM 1541 N N . PRO A 1 201 ? -3.164 -9.155 9.357 1.00 98.56 201 PRO A N 1
ATOM 1542 C CA . PRO A 1 201 ? -2.143 -9.104 8.321 1.00 98.56 201 PRO A CA 1
ATOM 1543 C C . PRO A 1 201 ? -0.735 -9.444 8.803 1.00 98.56 201 PRO A C 1
ATOM 1545 O O . PRO A 1 201 ? -0.304 -9.037 9.889 1.00 98.56 201 PRO A O 1
ATOM 1548 N N . LEU A 1 202 ? 0.032 -10.089 7.926 1.00 98.69 202 LEU A N 1
ATOM 1549 C CA . LEU A 1 202 ? 1.422 -10.457 8.176 1.00 98.69 202 LEU A CA 1
ATOM 1550 C C . LEU A 1 202 ? 2.389 -9.534 7.424 1.00 98.69 202 LEU A C 1
ATOM 1552 O O . LEU A 1 202 ? 2.369 -9.432 6.194 1.00 98.69 202 LEU A O 1
ATOM 1556 N N . HIS A 1 203 ? 3.268 -8.870 8.178 1.00 98.62 203 HIS A N 1
ATOM 1557 C CA . HIS A 1 203 ? 4.406 -8.115 7.658 1.00 98.62 203 HIS A CA 1
ATOM 1558 C C . HIS A 1 203 ? 5.619 -9.036 7.537 1.00 98.62 203 HIS A C 1
ATOM 1560 O O . HIS A 1 203 ? 6.303 -9.292 8.527 1.00 98.62 203 HIS A O 1
ATOM 1566 N N . LEU A 1 204 ? 5.909 -9.505 6.326 1.00 98.19 204 LEU A N 1
ATOM 1567 C CA . LEU A 1 204 ? 7.021 -10.415 6.091 1.00 98.19 204 LEU A CA 1
ATOM 1568 C C . LEU A 1 204 ? 8.359 -9.677 6.038 1.00 98.19 204 LEU A C 1
ATOM 1570 O O . LEU A 1 204 ? 8.485 -8.574 5.502 1.00 98.19 204 LEU A O 1
ATOM 1574 N N . GLY A 1 205 ? 9.389 -10.331 6.559 1.00 96.44 205 GLY A N 1
ATOM 1575 C CA . GLY A 1 205 ? 10.771 -9.898 6.424 1.00 96.44 205 GLY A CA 1
ATOM 1576 C C . GLY A 1 205 ? 11.722 -10.936 7.002 1.00 96.44 205 GLY A C 1
ATOM 1577 O O . GLY A 1 205 ? 11.393 -11.598 7.984 1.00 96.44 205 GLY A O 1
ATOM 1578 N N . ILE A 1 206 ? 12.906 -11.041 6.406 1.00 94.25 206 ILE A N 1
ATOM 1579 C CA . ILE A 1 206 ? 14.052 -11.763 6.967 1.00 94.25 206 ILE A CA 1
ATOM 1580 C C . ILE A 1 206 ? 14.971 -10.711 7.586 1.00 94.25 206 ILE A C 1
ATOM 1582 O O . ILE A 1 206 ? 15.229 -9.682 6.958 1.00 94.25 206 ILE A O 1
ATOM 1586 N N . THR A 1 207 ? 15.409 -10.924 8.826 1.00 90.50 207 THR A N 1
ATOM 1587 C CA . THR A 1 207 ? 16.341 -10.002 9.494 1.00 90.50 207 THR A CA 1
ATOM 1588 C C . THR A 1 207 ? 17.786 -10.421 9.241 1.00 90.50 207 THR A C 1
ATOM 1590 O O . THR A 1 207 ? 18.053 -11.588 8.953 1.00 90.50 207 THR A O 1
ATOM 1593 N N . GLU A 1 208 ? 18.721 -9.474 9.353 1.00 82.62 208 GLU A N 1
ATOM 1594 C CA . GLU A 1 208 ? 20.166 -9.728 9.215 1.00 82.62 208 GLU A CA 1
ATOM 1595 C C . GLU A 1 208 ? 20.501 -10.499 7.922 1.00 82.62 208 GLU A C 1
ATOM 1597 O O . GLU A 1 208 ? 21.209 -11.513 7.914 1.00 82.62 208 GLU A O 1
ATOM 1602 N N . SER A 1 209 ? 19.932 -10.056 6.795 1.00 84.50 209 SER A N 1
ATOM 1603 C CA . SER A 1 209 ? 20.057 -10.796 5.536 1.00 84.50 209 SER A CA 1
ATOM 1604 C C . SER A 1 209 ? 21.435 -10.642 4.879 1.00 84.50 209 SER A C 1
ATOM 1606 O O . SER A 1 209 ? 21.820 -11.473 4.058 1.00 84.50 209 SER A O 1
ATOM 1608 N N . GLY A 1 210 ? 22.205 -9.628 5.282 1.00 91.38 210 GLY A N 1
ATOM 1609 C CA . GLY A 1 210 ? 23.559 -9.350 4.800 1.00 91.38 210 GLY A CA 1
ATOM 1610 C C . GLY A 1 210 ? 23.615 -8.206 3.786 1.00 91.38 210 GLY A C 1
ATOM 1611 O O . GLY A 1 210 ? 22.687 -7.406 3.679 1.00 91.38 210 GLY A O 1
ATOM 1612 N N . SER A 1 211 ? 24.726 -8.121 3.051 1.00 94.81 211 SER A N 1
ATOM 1613 C CA . SER A 1 211 ? 24.938 -7.132 1.982 1.00 94.81 211 SER A CA 1
ATOM 1614 C C . SER A 1 211 ? 23.959 -7.316 0.820 1.00 94.81 211 SER A C 1
ATOM 1616 O O . SER A 1 211 ? 23.290 -8.345 0.737 1.00 94.81 211 SER A O 1
ATOM 1618 N N . LEU A 1 212 ? 23.922 -6.367 -0.122 1.00 94.25 212 LEU A N 1
ATOM 1619 C CA . LEU A 1 212 ? 23.024 -6.385 -1.284 1.00 94.25 212 LEU A CA 1
ATOM 1620 C C . LEU A 1 212 ? 22.897 -7.770 -1.944 1.00 94.25 212 LEU A C 1
ATOM 1622 O O . LEU A 1 212 ? 21.795 -8.294 -2.065 1.00 94.25 212 LEU A O 1
ATOM 1626 N N . LYS A 1 213 ? 24.011 -8.421 -2.303 1.00 94.56 213 LYS A N 1
ATOM 1627 C CA . LYS A 1 213 ? 23.985 -9.729 -2.984 1.00 94.56 213 LYS A CA 1
ATOM 1628 C C . LYS A 1 213 ? 23.439 -10.851 -2.095 1.00 94.56 213 LYS A C 1
ATOM 1630 O O . LYS A 1 213 ? 22.501 -11.545 -2.484 1.00 94.56 213 LYS A O 1
ATOM 1635 N N . THR A 1 214 ? 24.033 -11.054 -0.920 1.00 94.00 214 THR A N 1
ATOM 1636 C CA . THR A 1 214 ? 23.660 -12.157 -0.018 1.00 94.00 214 THR A CA 1
ATOM 1637 C C . THR A 1 214 ? 22.245 -11.967 0.520 1.00 94.00 214 THR A C 1
ATOM 1639 O O . THR A 1 214 ? 21.450 -12.906 0.517 1.00 94.00 214 THR A O 1
ATOM 1642 N N . GLY A 1 215 ? 21.9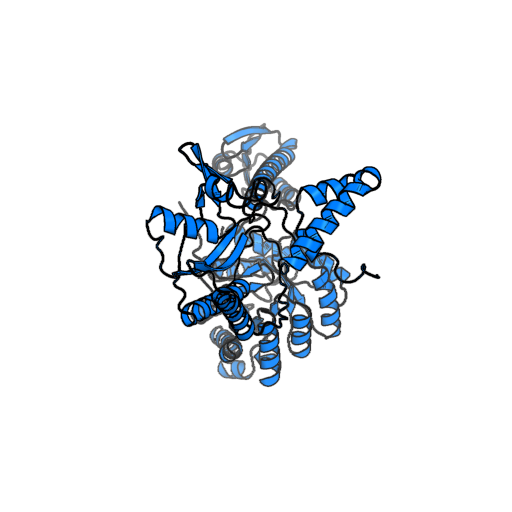09 -10.736 0.905 1.00 95.44 215 GLY A N 1
ATOM 1643 C CA . GLY A 1 215 ? 20.603 -10.373 1.428 1.00 95.44 215 GLY A CA 1
ATOM 1644 C C . GLY A 1 215 ? 19.493 -10.477 0.395 1.00 95.44 215 GLY A C 1
ATOM 1645 O O . GLY A 1 215 ? 18.416 -10.966 0.739 1.00 95.44 215 GLY A O 1
ATOM 1646 N N . THR A 1 216 ? 19.764 -10.131 -0.868 1.00 96.88 216 THR A N 1
ATOM 1647 C CA . THR A 1 216 ? 18.819 -10.340 -1.975 1.00 96.88 216 THR A CA 1
ATOM 1648 C C . THR A 1 216 ? 18.505 -11.819 -2.150 1.00 96.88 216 THR A C 1
ATOM 1650 O O . THR A 1 216 ? 17.334 -12.188 -2.154 1.00 96.88 216 THR A O 1
ATOM 1653 N N . VAL A 1 217 ? 19.523 -12.685 -2.231 1.00 96.25 217 VAL A N 1
ATOM 1654 C CA . VAL A 1 217 ? 19.318 -14.135 -2.405 1.00 96.25 217 VAL A CA 1
ATOM 1655 C C . VAL A 1 217 ? 18.537 -14.716 -1.227 1.00 96.25 217 VAL A C 1
ATOM 1657 O O . VAL A 1 217 ? 17.524 -15.386 -1.418 1.00 96.25 217 VAL A O 1
ATOM 1660 N N . LYS A 1 218 ? 18.970 -14.413 -0.002 1.00 95.44 218 LYS A N 1
ATOM 1661 C CA . LYS A 1 218 ? 18.368 -14.942 1.224 1.00 95.44 218 LYS A CA 1
ATOM 1662 C C . LYS A 1 218 ? 16.911 -14.501 1.393 1.00 95.44 218 LYS A C 1
ATOM 1664 O O . LYS A 1 218 ? 16.044 -15.331 1.663 1.00 95.44 218 LYS A O 1
ATOM 1669 N N . SER A 1 219 ? 16.630 -13.215 1.171 1.00 96.50 219 SER A N 1
ATOM 1670 C CA . SER A 1 219 ? 15.268 -12.669 1.242 1.00 96.50 219 SER A CA 1
ATOM 1671 C C . SER A 1 219 ? 14.384 -13.209 0.119 1.00 96.50 219 SER A C 1
ATOM 1673 O O . SER A 1 219 ? 13.232 -13.546 0.376 1.00 96.50 219 SER A O 1
ATOM 1675 N N . SER A 1 220 ? 14.925 -13.363 -1.096 1.00 96.69 220 SER A N 1
ATOM 1676 C CA . SER A 1 220 ? 14.194 -13.926 -2.240 1.00 96.69 220 SER A CA 1
ATOM 1677 C C . SER A 1 220 ? 13.729 -15.354 -1.976 1.00 96.69 220 SER A C 1
ATOM 1679 O O . SER A 1 220 ? 12.587 -15.684 -2.278 1.00 96.69 220 SER A O 1
ATOM 1681 N N . ILE A 1 221 ? 14.580 -16.185 -1.363 1.00 96.25 221 ILE A N 1
ATOM 1682 C CA . ILE A 1 221 ? 14.228 -17.564 -1.001 1.00 96.25 221 ILE A CA 1
ATOM 1683 C C . ILE A 1 221 ? 13.166 -17.574 0.107 1.00 96.25 221 ILE A C 1
ATOM 1685 O O . ILE A 1 221 ? 12.112 -18.184 -0.061 1.00 96.25 221 ILE A O 1
ATOM 1689 N N . GLY A 1 222 ? 13.418 -16.880 1.223 1.00 96.19 222 GLY A N 1
ATOM 1690 C CA . GLY A 1 222 ? 12.524 -16.913 2.385 1.00 96.19 222 GLY A CA 1
ATOM 1691 C C . GLY A 1 222 ? 11.159 -16.281 2.113 1.00 96.19 222 GLY A C 1
ATOM 1692 O O . GLY A 1 222 ? 10.124 -16.926 2.275 1.00 96.19 222 GLY A O 1
ATOM 1693 N N . LEU A 1 223 ? 11.147 -15.026 1.655 1.00 97.56 223 LEU A N 1
ATOM 1694 C CA . LEU A 1 223 ? 9.903 -14.309 1.378 1.00 97.56 223 LEU A CA 1
ATOM 1695 C C . LEU A 1 223 ? 9.213 -14.867 0.131 1.00 97.56 223 LEU A C 1
ATOM 1697 O O . LEU A 1 223 ? 7.993 -14.957 0.117 1.00 97.56 223 LEU A O 1
ATOM 1701 N N . GLY A 1 224 ? 9.966 -15.280 -0.895 1.00 96.69 224 GLY A N 1
ATOM 1702 C CA . GLY A 1 224 ? 9.395 -15.880 -2.101 1.00 96.69 224 GLY A CA 1
ATOM 1703 C C . GLY A 1 224 ? 8.625 -17.165 -1.804 1.00 96.69 224 GLY A C 1
ATOM 1704 O O . GLY A 1 224 ? 7.519 -17.325 -2.313 1.00 96.69 224 GLY A O 1
ATOM 1705 N N . SER A 1 225 ? 9.154 -18.026 -0.924 1.00 96.81 225 SER A N 1
ATOM 1706 C CA . SER A 1 225 ? 8.460 -19.240 -0.469 1.00 96.81 225 SER A CA 1
ATOM 1707 C C . SER A 1 225 ? 7.106 -18.916 0.170 1.00 96.81 225 SER A C 1
ATOM 1709 O O . SER A 1 225 ? 6.078 -19.431 -0.265 1.00 96.81 225 SER A O 1
ATOM 1711 N N . LEU A 1 226 ? 7.083 -17.995 1.138 1.00 97.69 226 LEU A N 1
ATOM 1712 C CA . LEU A 1 226 ? 5.856 -17.581 1.828 1.00 97.69 226 LEU A CA 1
ATOM 1713 C C . LEU A 1 226 ? 4.848 -16.926 0.877 1.00 97.69 226 LEU A C 1
ATOM 1715 O O . LEU A 1 226 ? 3.665 -17.264 0.882 1.00 97.69 226 LEU A O 1
ATOM 1719 N N . LEU A 1 227 ? 5.329 -16.033 0.010 1.00 97.38 227 LEU A N 1
ATOM 1720 C CA . LEU A 1 227 ? 4.498 -15.354 -0.976 1.00 97.38 227 LEU A CA 1
ATOM 1721 C C . LEU A 1 227 ? 3.867 -16.346 -1.957 1.00 97.38 227 LEU A C 1
ATOM 1723 O O . LEU A 1 227 ? 2.690 -16.204 -2.263 1.00 97.38 227 LEU A O 1
ATOM 1727 N N . MET A 1 228 ? 4.598 -17.368 -2.415 1.00 95.44 228 MET A N 1
ATOM 1728 C CA . MET A 1 228 ? 4.058 -18.419 -3.291 1.00 95.44 228 MET A CA 1
ATOM 1729 C C . MET A 1 228 ? 2.961 -19.256 -2.622 1.00 95.44 228 MET A C 1
ATOM 1731 O O . MET A 1 228 ? 2.069 -19.741 -3.316 1.00 95.44 228 MET A O 1
ATOM 1735 N N . GLN A 1 229 ? 2.997 -19.387 -1.294 1.00 95.50 229 GLN A N 1
ATOM 1736 C CA . GLN A 1 229 ? 1.935 -20.010 -0.496 1.00 95.50 229 GLN A CA 1
ATOM 1737 C C . GLN A 1 229 ? 0.751 -19.064 -0.223 1.00 95.50 229 GLN A C 1
ATOM 1739 O O . GLN A 1 229 ? -0.230 -19.457 0.402 1.00 95.50 229 GLN A O 1
ATOM 1744 N N . GLY A 1 230 ? 0.828 -17.809 -0.677 1.00 95.88 230 GLY A N 1
ATOM 1745 C CA . GLY A 1 230 ? -0.202 -16.798 -0.456 1.00 95.88 230 GLY A CA 1
ATOM 1746 C C . GLY A 1 230 ? -0.124 -16.092 0.897 1.00 95.88 230 GLY A C 1
ATOM 1747 O O . GLY A 1 230 ? -1.022 -15.302 1.201 1.00 95.88 230 GLY A O 1
ATOM 1748 N N . ILE A 1 231 ? 0.923 -16.349 1.687 1.00 98.06 231 ILE A N 1
ATOM 1749 C CA . ILE A 1 231 ? 1.148 -15.766 3.012 1.00 98.06 231 ILE A CA 1
ATOM 1750 C C . ILE A 1 231 ? 1.866 -14.421 2.858 1.00 98.06 231 ILE A C 1
ATOM 1752 O O . ILE A 1 231 ? 2.821 -14.300 2.092 1.00 98.06 231 ILE A O 1
ATOM 1756 N N . GLY A 1 232 ? 1.421 -13.416 3.618 1.00 97.56 232 GLY A N 1
ATOM 1757 C CA . GLY A 1 232 ? 2.027 -12.085 3.663 1.00 97.56 232 GLY A CA 1
ATOM 1758 C C . GLY A 1 232 ? 1.198 -11.014 2.970 1.00 97.56 232 GLY A C 1
ATOM 1759 O O . GLY A 1 232 ? 0.745 -11.186 1.842 1.00 97.56 232 GLY A O 1
ATOM 1760 N N . ASP A 1 233 ? 1.039 -9.882 3.646 1.00 98.50 233 ASP A N 1
ATOM 1761 C CA . ASP A 1 233 ? 0.201 -8.755 3.215 1.00 98.50 233 ASP A CA 1
ATOM 1762 C C . ASP A 1 233 ? 1.005 -7.480 3.002 1.00 98.50 233 ASP A C 1
ATOM 1764 O O . ASP A 1 233 ? 0.585 -6.559 2.306 1.00 98.50 233 ASP A O 1
ATOM 1768 N N . THR A 1 234 ? 2.196 -7.436 3.584 1.00 98.62 234 THR A N 1
ATOM 1769 C CA . THR A 1 234 ? 3.180 -6.397 3.347 1.00 98.62 234 THR A CA 1
ATOM 1770 C C . THR A 1 234 ? 4.572 -6.982 3.526 1.00 98.62 234 THR A C 1
ATOM 1772 O O . THR A 1 234 ? 4.761 -7.889 4.335 1.00 98.62 234 THR A O 1
ATOM 1775 N N . ILE A 1 235 ? 5.553 -6.485 2.777 1.00 98.31 235 ILE A N 1
ATOM 1776 C CA . ILE A 1 235 ? 6.924 -6.997 2.824 1.00 98.31 235 ILE A CA 1
ATOM 1777 C C . ILE A 1 235 ? 7.919 -5.881 3.112 1.00 98.31 235 ILE A C 1
ATOM 1779 O O . ILE A 1 235 ? 7.726 -4.738 2.701 1.00 98.31 235 ILE A O 1
ATOM 1783 N N . ARG A 1 236 ? 9.008 -6.234 3.792 1.00 98.06 236 ARG A N 1
ATOM 1784 C CA . ARG A 1 236 ? 10.244 -5.454 3.823 1.00 98.06 236 ARG A CA 1
ATOM 1785 C C . ARG A 1 236 ? 11.428 -6.394 3.627 1.00 98.06 236 ARG A C 1
ATOM 1787 O O . ARG A 1 236 ? 11.613 -7.328 4.409 1.00 98.06 236 ARG A O 1
ATOM 1794 N N . VAL A 1 237 ? 12.254 -6.103 2.630 1.00 97.50 237 VAL A N 1
ATOM 1795 C CA . VAL A 1 237 ? 13.584 -6.707 2.478 1.00 97.50 237 VAL A CA 1
ATOM 1796 C C . VAL A 1 237 ? 14.527 -5.943 3.405 1.00 97.50 237 VAL A C 1
ATOM 1798 O O . VAL A 1 237 ? 14.423 -4.732 3.491 1.00 97.50 237 VAL A O 1
ATOM 1801 N N . SER A 1 238 ? 15.386 -6.617 4.169 1.00 94.38 238 SER A N 1
ATOM 1802 C CA . SER A 1 238 ? 16.330 -5.940 5.073 1.00 94.38 238 SER A CA 1
ATOM 1803 C C . SER A 1 238 ? 17.756 -6.175 4.600 1.00 94.38 238 SER A C 1
ATOM 1805 O O . SER A 1 238 ? 18.231 -7.310 4.661 1.00 94.38 238 SER A O 1
ATOM 1807 N N . LEU A 1 239 ? 18.416 -5.123 4.112 1.00 95.88 239 LEU A N 1
ATOM 1808 C CA . LEU A 1 239 ? 19.748 -5.184 3.507 1.00 95.88 239 LEU A CA 1
ATOM 1809 C C . LEU A 1 239 ? 20.719 -4.271 4.254 1.00 95.88 239 LEU A C 1
ATOM 1811 O O . LEU A 1 239 ? 20.364 -3.189 4.703 1.00 95.88 239 LEU A O 1
ATOM 1815 N N . ALA A 1 240 ? 21.983 -4.679 4.326 1.00 94.25 240 ALA A N 1
ATOM 1816 C CA . ALA A 1 240 ? 23.080 -3.773 4.653 1.00 94.25 240 ALA A CA 1
ATOM 1817 C C . ALA A 1 240 ? 23.496 -3.015 3.376 1.00 94.25 240 ALA A C 1
ATOM 1819 O O . ALA A 1 240 ? 24.550 -3.297 2.803 1.00 94.25 240 ALA A O 1
ATOM 1820 N N . SER A 1 241 ? 22.607 -2.147 2.883 1.00 94.25 241 SER A N 1
ATOM 1821 C CA . SER A 1 241 ? 22.761 -1.319 1.677 1.00 94.25 241 SER A CA 1
ATOM 1822 C C . SER A 1 241 ? 21.922 -0.040 1.804 1.00 94.25 241 SER A C 1
ATOM 1824 O O . SER A 1 241 ? 21.345 0.217 2.862 1.00 94.25 241 SER A O 1
ATOM 1826 N N . ASP A 1 242 ? 21.848 0.752 0.736 1.00 95.81 242 ASP A N 1
ATOM 1827 C CA . ASP A 1 242 ? 20.904 1.862 0.640 1.00 95.81 242 ASP A CA 1
ATOM 1828 C C . ASP A 1 242 ? 19.451 1.358 0.831 1.00 95.81 242 ASP A C 1
ATOM 1830 O O . ASP A 1 242 ? 19.080 0.340 0.235 1.00 95.81 242 ASP A O 1
ATOM 1834 N N . PRO A 1 243 ? 18.604 2.020 1.643 1.00 97.25 243 PRO A N 1
ATOM 1835 C CA . PRO A 1 243 ? 17.196 1.650 1.798 1.00 97.25 243 PRO A CA 1
ATOM 1836 C C . PRO A 1 243 ? 16.389 1.613 0.488 1.00 97.25 243 PRO A C 1
ATOM 1838 O O . PRO A 1 243 ? 15.376 0.908 0.421 1.00 97.25 243 PRO A O 1
ATOM 1841 N N . VAL A 1 244 ? 16.823 2.325 -0.558 1.00 96.50 244 VAL A N 1
ATOM 1842 C CA . VAL A 1 244 ? 16.253 2.255 -1.912 1.00 96.50 244 VAL A CA 1
ATOM 1843 C C . VAL A 1 244 ? 16.481 0.874 -2.538 1.00 96.50 244 VAL A C 1
ATOM 1845 O O . VAL A 1 244 ? 15.585 0.343 -3.200 1.00 96.50 244 VAL A O 1
ATOM 1848 N N . ASP A 1 245 ? 17.617 0.223 -2.264 1.00 95.88 245 ASP A N 1
ATOM 1849 C CA . ASP A 1 245 ? 17.871 -1.148 -2.725 1.00 95.88 245 ASP A CA 1
ATOM 1850 C C . ASP A 1 245 ? 16.875 -2.143 -2.112 1.00 95.88 245 ASP A C 1
ATOM 1852 O O . ASP A 1 245 ? 16.441 -3.077 -2.788 1.00 95.88 245 ASP A O 1
ATOM 1856 N N . GLU A 1 246 ? 16.464 -1.940 -0.850 1.00 97.25 246 GLU A N 1
ATOM 1857 C CA . GLU A 1 246 ? 15.431 -2.767 -0.205 1.00 97.25 246 GLU A CA 1
ATOM 1858 C C . GLU A 1 246 ? 14.110 -2.711 -0.992 1.00 97.25 246 GLU A C 1
ATOM 1860 O O . GLU A 1 246 ? 13.478 -3.747 -1.230 1.00 97.25 246 GLU A O 1
ATOM 1865 N N . VAL A 1 247 ? 13.714 -1.508 -1.426 1.00 96.94 247 VAL A N 1
ATOM 1866 C CA . VAL A 1 247 ? 12.496 -1.258 -2.214 1.00 96.94 247 VAL A CA 1
ATOM 1867 C C . VAL A 1 247 ? 12.602 -1.904 -3.594 1.00 96.94 247 VAL A C 1
ATOM 1869 O O . VAL A 1 247 ? 11.684 -2.615 -4.012 1.00 96.94 247 VAL A O 1
ATOM 1872 N N . ASN A 1 248 ? 13.732 -1.718 -4.277 1.00 93.81 248 ASN A N 1
ATOM 1873 C CA . ASN A 1 248 ? 13.970 -2.275 -5.609 1.00 93.81 248 ASN A CA 1
ATOM 1874 C C . ASN A 1 248 ? 13.907 -3.808 -5.604 1.00 93.81 248 ASN A C 1
ATOM 1876 O O . ASN A 1 248 ? 13.219 -4.408 -6.435 1.00 93.81 248 ASN A O 1
ATOM 1880 N N . VAL A 1 249 ? 14.555 -4.454 -4.628 1.00 95.75 249 VAL A N 1
ATOM 1881 C CA . VAL A 1 249 ? 14.518 -5.918 -4.484 1.00 95.75 249 VAL A CA 1
ATOM 1882 C C . VAL A 1 249 ? 13.101 -6.403 -4.172 1.00 95.75 249 VAL A C 1
ATOM 1884 O O . VAL A 1 249 ? 12.646 -7.380 -4.768 1.00 95.75 249 VAL A O 1
ATOM 1887 N N . ALA A 1 250 ? 12.370 -5.716 -3.288 1.00 96.94 250 ALA A N 1
ATOM 1888 C CA . ALA A 1 250 ? 10.987 -6.065 -2.965 1.00 96.94 250 ALA A CA 1
ATOM 1889 C C . ALA A 1 250 ? 10.074 -6.023 -4.205 1.00 96.94 250 ALA A C 1
ATOM 1891 O O . ALA A 1 250 ? 9.287 -6.948 -4.431 1.00 96.94 250 ALA A O 1
ATOM 1892 N N . TRP A 1 251 ? 10.204 -4.989 -5.039 1.00 94.75 251 TRP A N 1
ATOM 1893 C CA . TRP A 1 251 ? 9.458 -4.881 -6.292 1.00 94.75 251 TRP A CA 1
ATOM 1894 C C . TRP A 1 251 ? 9.828 -5.967 -7.296 1.00 94.75 251 TRP A C 1
ATOM 1896 O O . TRP A 1 251 ? 8.931 -6.541 -7.914 1.00 94.75 251 TRP A O 1
ATOM 1906 N N . GLU A 1 252 ? 11.113 -6.294 -7.442 1.00 92.12 252 GLU A N 1
ATOM 1907 C CA . GLU A 1 252 ? 11.544 -7.338 -8.374 1.00 92.12 252 GLU A CA 1
ATOM 1908 C C . GLU A 1 252 ? 11.036 -8.726 -7.957 1.00 92.12 252 GLU A C 1
ATOM 1910 O O . GLU A 1 252 ? 10.600 -9.516 -8.801 1.00 92.12 252 GLU A O 1
ATOM 1915 N N . MET A 1 253 ? 10.971 -8.996 -6.649 1.00 94.19 253 MET A N 1
ATOM 1916 C CA . MET A 1 253 ? 10.336 -10.200 -6.111 1.00 94.19 253 MET A CA 1
ATOM 1917 C C . MET A 1 253 ? 8.842 -10.272 -6.456 1.00 94.19 253 MET A C 1
ATOM 1919 O O . MET A 1 253 ? 8.380 -11.275 -7.007 1.00 94.19 253 MET A O 1
ATOM 1923 N N . LEU A 1 254 ? 8.075 -9.213 -6.167 1.00 94.56 254 LEU A N 1
ATOM 1924 C CA . LEU A 1 254 ? 6.633 -9.178 -6.449 1.00 94.56 254 LEU A CA 1
ATOM 1925 C C . LEU A 1 254 ? 6.336 -9.280 -7.954 1.00 94.56 254 LEU A C 1
ATOM 1927 O O . LEU A 1 254 ? 5.398 -9.986 -8.344 1.00 94.56 254 LEU A O 1
ATOM 1931 N N . LYS A 1 255 ? 7.164 -8.636 -8.788 1.00 90.19 255 LYS A N 1
ATOM 1932 C CA . LYS A 1 255 ? 7.092 -8.668 -10.257 1.00 90.19 255 LYS A CA 1
ATOM 1933 C C . LYS A 1 255 ? 7.370 -10.069 -10.798 1.00 90.19 255 LYS A C 1
ATOM 1935 O O . LYS A 1 255 ? 6.640 -10.556 -11.666 1.00 90.19 255 LYS A O 1
ATOM 1940 N N . SER A 1 256 ? 8.384 -10.744 -10.257 1.00 88.62 256 SER A N 1
ATOM 1941 C CA . SER A 1 256 ? 8.752 -12.116 -10.628 1.00 88.62 256 SER A CA 1
ATOM 1942 C C . SER A 1 256 ? 7.643 -13.118 -10.304 1.00 88.62 256 SER A C 1
ATOM 1944 O O . SER A 1 256 ? 7.334 -13.986 -11.122 1.00 88.62 256 SER A O 1
ATOM 1946 N N . LEU A 1 257 ? 6.982 -12.949 -9.155 1.00 90.88 257 LEU A N 1
ATOM 1947 C CA . LEU A 1 257 ? 5.849 -13.777 -8.729 1.00 90.88 257 LEU A CA 1
ATOM 1948 C C . LEU A 1 257 ? 4.512 -13.378 -9.375 1.00 90.88 257 LEU A C 1
ATOM 1950 O O . LEU A 1 257 ? 3.501 -14.035 -9.134 1.00 90.88 257 LEU A O 1
ATOM 1954 N N . LYS A 1 258 ? 4.489 -12.318 -10.199 1.00 89.44 258 LYS A N 1
ATOM 1955 C CA . LYS A 1 258 ? 3.276 -11.745 -10.812 1.00 89.44 258 LYS A CA 1
ATOM 1956 C C . LYS A 1 258 ? 2.202 -11.351 -9.787 1.00 89.44 258 LYS A C 1
ATOM 1958 O O . LYS A 1 258 ? 1.015 -11.377 -10.095 1.00 89.44 258 LYS A O 1
ATOM 1963 N N . ILE A 1 259 ? 2.615 -10.999 -8.569 1.00 91.56 259 ILE A N 1
ATOM 1964 C CA . ILE A 1 259 ? 1.707 -10.560 -7.501 1.00 91.56 259 ILE A CA 1
ATOM 1965 C C . ILE A 1 259 ? 1.395 -9.072 -7.657 1.00 91.56 259 ILE A C 1
ATOM 1967 O O . ILE A 1 259 ? 0.256 -8.643 -7.491 1.00 91.56 259 ILE A O 1
ATOM 1971 N N . ARG A 1 260 ? 2.419 -8.277 -7.971 1.00 90.12 260 ARG A N 1
ATOM 1972 C CA . ARG A 1 260 ? 2.318 -6.834 -8.191 1.00 90.12 260 ARG A CA 1
ATOM 1973 C C . ARG A 1 260 ? 3.444 -6.406 -9.123 1.00 90.12 260 ARG A C 1
ATOM 1975 O O . ARG A 1 260 ? 4.532 -6.968 -9.058 1.00 90.12 260 ARG A O 1
ATOM 1982 N N . SER A 1 261 ? 3.189 -5.428 -9.981 1.00 87.00 261 SER A N 1
ATOM 1983 C CA . SER A 1 261 ? 4.141 -4.977 -10.997 1.00 87.00 261 SER A CA 1
ATOM 1984 C C . SER A 1 261 ? 4.227 -3.453 -10.999 1.00 87.00 261 SER A C 1
ATOM 1986 O O . SER A 1 261 ? 3.221 -2.774 -10.787 1.00 87.00 261 SER A O 1
ATOM 1988 N N . ARG A 1 262 ? 5.436 -2.927 -11.199 1.00 86.25 262 ARG A N 1
ATOM 1989 C CA . ARG A 1 262 ? 5.748 -1.498 -11.331 1.00 86.25 262 ARG A CA 1
ATOM 1990 C C . ARG A 1 262 ? 6.935 -1.343 -12.277 1.00 86.25 262 ARG A C 1
ATOM 1992 O O . ARG A 1 262 ? 7.882 -2.133 -12.217 1.00 86.25 262 ARG A O 1
ATOM 1999 N N . GLY A 1 263 ? 6.865 -0.316 -13.118 1.00 87.62 263 GLY A N 1
ATOM 2000 C CA . GLY A 1 263 ? 7.908 0.059 -14.066 1.00 87.62 263 GLY A CA 1
ATOM 2001 C C . GLY A 1 263 ? 8.154 -0.964 -15.172 1.00 87.62 263 GLY A C 1
ATOM 2002 O O . GLY A 1 263 ? 7.318 -1.819 -15.476 1.00 87.62 263 GLY A O 1
ATOM 2003 N N . VAL A 1 264 ? 9.319 -0.860 -15.807 1.00 89.31 264 VAL A N 1
ATOM 2004 C CA . VAL A 1 264 ? 9.656 -1.693 -16.963 1.00 89.31 264 VAL A CA 1
ATOM 2005 C C . VAL A 1 264 ? 10.124 -3.080 -16.516 1.00 89.31 264 VAL A C 1
ATOM 2007 O O . VAL A 1 264 ? 11.002 -3.232 -15.665 1.00 89.31 264 VAL A O 1
ATOM 2010 N N . LYS A 1 265 ? 9.540 -4.119 -17.113 1.00 89.94 265 LYS A N 1
ATOM 2011 C CA . LYS A 1 265 ? 9.965 -5.511 -16.963 1.00 89.94 265 LYS A CA 1
ATOM 2012 C C . LYS A 1 265 ? 10.843 -5.897 -18.146 1.00 89.94 265 LYS A C 1
ATOM 2014 O O . LYS A 1 265 ? 10.323 -6.144 -19.233 1.00 89.94 265 LYS A O 1
ATOM 2019 N N . ILE A 1 266 ? 12.154 -5.977 -17.931 1.00 91.25 266 ILE A N 1
ATOM 2020 C CA . ILE A 1 266 ? 13.104 -6.355 -18.980 1.00 91.25 266 ILE A CA 1
ATOM 2021 C C . ILE A 1 266 ? 13.323 -7.871 -18.964 1.00 91.25 266 ILE A C 1
ATOM 2023 O O . ILE A 1 266 ? 13.796 -8.439 -17.986 1.00 91.25 266 ILE A O 1
ATOM 2027 N N . VAL A 1 267 ? 12.974 -8.538 -20.062 1.00 90.81 267 VAL A N 1
ATOM 2028 C CA . VAL A 1 267 ? 13.216 -9.966 -20.293 1.00 90.81 267 VAL A CA 1
ATOM 2029 C C . VAL A 1 267 ? 14.385 -10.094 -21.260 1.00 90.81 267 VAL A C 1
ATOM 2031 O O . VAL A 1 267 ? 14.242 -9.847 -22.457 1.00 90.81 267 VAL A O 1
ATOM 2034 N N . ALA A 1 268 ? 15.555 -10.467 -20.751 1.00 92.81 268 ALA A N 1
ATOM 2035 C CA . ALA A 1 268 ? 16.773 -10.563 -21.545 1.00 92.81 268 ALA A CA 1
ATOM 2036 C C . ALA A 1 268 ? 17.276 -12.003 -21.664 1.00 92.81 268 ALA A C 1
ATOM 2038 O O . ALA A 1 268 ? 17.161 -12.802 -20.736 1.00 92.81 268 ALA A O 1
ATOM 2039 N N . CYS A 1 269 ? 17.897 -12.339 -22.798 1.00 91.88 269 CYS A N 1
ATOM 2040 C CA . CYS A 1 269 ? 18.663 -13.584 -22.882 1.00 91.88 269 CYS A CA 1
ATOM 2041 C C . CYS A 1 269 ? 19.997 -13.436 -22.121 1.00 91.88 269 CYS A C 1
ATOM 2043 O O . CYS A 1 269 ? 20.584 -12.355 -22.169 1.00 91.88 269 CYS A O 1
ATOM 2045 N N . PRO A 1 270 ? 20.558 -14.511 -21.533 1.00 83.88 270 PRO A N 1
ATOM 2046 C CA . PRO A 1 270 ? 21.824 -14.471 -20.780 1.00 83.88 270 PRO A CA 1
ATOM 2047 C C . PRO A 1 270 ? 23.063 -14.080 -21.614 1.00 83.88 270 PRO A C 1
ATOM 2049 O O . PRO A 1 270 ? 24.164 -14.000 -21.079 1.00 83.88 270 PRO A O 1
ATOM 2052 N N . SER A 1 271 ? 22.886 -13.806 -22.913 1.00 82.25 271 SER A N 1
ATOM 2053 C CA . SER A 1 271 ? 23.900 -13.720 -23.970 1.00 82.25 271 SER A CA 1
ATOM 2054 C C . SER A 1 271 ? 24.549 -15.073 -24.306 1.00 82.25 271 SER A C 1
ATOM 2056 O O . SER A 1 271 ? 24.572 -16.005 -23.509 1.00 82.25 271 SER A O 1
ATOM 2058 N N . CYS A 1 272 ? 25.005 -15.226 -25.550 1.00 90.75 272 CYS A N 1
ATOM 2059 C CA . CYS A 1 272 ? 25.761 -16.391 -26.020 1.00 90.75 272 CYS A CA 1
ATOM 2060 C C . CYS A 1 272 ? 26.546 -16.014 -27.287 1.00 90.75 272 CYS A C 1
ATOM 2062 O O . CYS A 1 272 ? 26.424 -14.892 -27.785 1.00 90.75 272 CYS A O 1
ATOM 2064 N N . SER A 1 273 ? 27.299 -16.954 -27.866 1.00 90.88 273 SER A N 1
ATOM 2065 C CA . SER A 1 273 ? 28.070 -16.729 -29.102 1.00 90.88 273 SER A CA 1
ATOM 2066 C C . SER A 1 273 ? 27.222 -16.355 -30.327 1.00 90.88 273 SER A C 1
ATOM 2068 O O . SER A 1 273 ? 27.766 -15.903 -31.327 1.00 90.88 273 SER A O 1
ATOM 2070 N N . ARG A 1 274 ? 25.894 -16.516 -30.262 1.00 92.25 274 ARG A N 1
ATOM 2071 C CA . ARG A 1 274 ? 24.958 -16.171 -31.346 1.00 92.25 274 ARG A CA 1
ATOM 2072 C C . ARG A 1 274 ? 24.448 -14.729 -31.281 1.00 92.25 274 ARG A C 1
ATOM 2074 O O . ARG A 1 274 ? 23.600 -14.361 -32.094 1.00 92.25 274 ARG A O 1
ATOM 2081 N N . GLN A 1 275 ? 24.871 -13.941 -30.291 1.00 93.12 275 GLN A N 1
ATOM 2082 C CA . GLN A 1 275 ? 24.392 -12.569 -30.137 1.00 93.12 275 GLN A CA 1
ATOM 2083 C C . GLN A 1 275 ? 24.875 -11.675 -31.290 1.00 93.12 275 GLN A C 1
ATOM 2085 O O . GLN A 1 275 ? 26.034 -11.733 -31.683 1.00 93.12 275 GLN A O 1
ATOM 2090 N N . ASN A 1 276 ? 23.982 -10.838 -31.813 1.00 93.62 276 ASN A N 1
ATOM 2091 C CA . ASN A 1 276 ? 24.270 -9.883 -32.889 1.00 93.62 276 ASN A CA 1
ATOM 2092 C C . ASN A 1 276 ? 24.512 -8.457 -32.358 1.00 93.62 276 ASN A C 1
ATOM 2094 O O . ASN A 1 276 ? 24.817 -7.563 -33.135 1.00 93.62 276 ASN A O 1
ATOM 2098 N N . PHE A 1 277 ? 24.366 -8.246 -31.048 1.00 93.31 277 PHE A N 1
ATOM 2099 C CA . PHE A 1 277 ? 24.696 -7.017 -30.324 1.00 93.31 277 PHE A CA 1
ATOM 2100 C C . PHE A 1 277 ? 25.086 -7.372 -28.884 1.00 93.31 277 PHE A C 1
ATOM 2102 O O . PHE A 1 277 ? 24.838 -8.495 -28.441 1.00 93.31 277 PHE A O 1
ATOM 2109 N N . GLN A 1 278 ? 25.698 -6.437 -28.153 1.00 93.75 278 GLN A N 1
ATOM 2110 C CA . GLN A 1 278 ? 26.134 -6.653 -26.769 1.00 93.75 278 GLN A CA 1
ATOM 2111 C C . GLN A 1 278 ? 24.943 -6.619 -25.801 1.00 93.75 278 GLN A C 1
ATO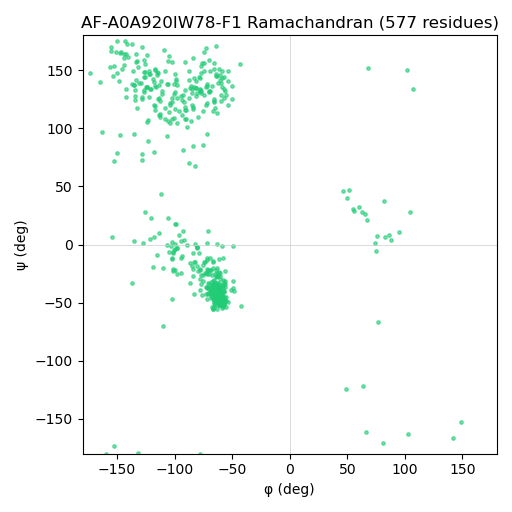M 2113 O O . GLN A 1 278 ? 24.652 -5.583 -25.207 1.00 93.75 278 GLN A O 1
ATOM 2118 N N . VAL A 1 279 ? 24.266 -7.758 -25.622 1.00 93.62 279 VAL A N 1
ATOM 2119 C CA . VAL A 1 279 ? 23.019 -7.844 -24.836 1.00 93.62 279 VAL A CA 1
ATOM 2120 C C . VAL A 1 279 ? 23.202 -7.317 -23.415 1.00 93.62 279 VAL A C 1
ATOM 2122 O O . VAL A 1 279 ? 22.407 -6.497 -22.975 1.00 93.62 279 VAL A O 1
ATOM 2125 N N . ILE A 1 280 ? 24.266 -7.737 -22.723 1.00 93.12 280 ILE A N 1
ATOM 2126 C CA . ILE A 1 280 ? 24.525 -7.351 -21.325 1.00 93.12 280 ILE A CA 1
ATOM 2127 C C . ILE A 1 280 ? 24.649 -5.828 -21.195 1.00 93.12 280 ILE A C 1
ATOM 2129 O O . ILE A 1 280 ? 23.999 -5.220 -20.351 1.00 93.12 280 ILE A O 1
ATOM 2133 N N . LYS A 1 281 ? 25.451 -5.202 -22.065 1.00 93.81 281 LYS A N 1
ATOM 2134 C CA . LYS A 1 281 ? 25.651 -3.748 -22.058 1.00 93.81 281 LYS A CA 1
ATOM 2135 C C . LYS A 1 281 ? 24.338 -3.010 -22.321 1.00 93.81 281 LYS A C 1
ATOM 2137 O O . LYS A 1 281 ? 24.004 -2.080 -21.597 1.00 93.81 281 LYS A O 1
ATOM 2142 N N . THR A 1 282 ? 23.592 -3.458 -23.327 1.00 94.62 282 THR A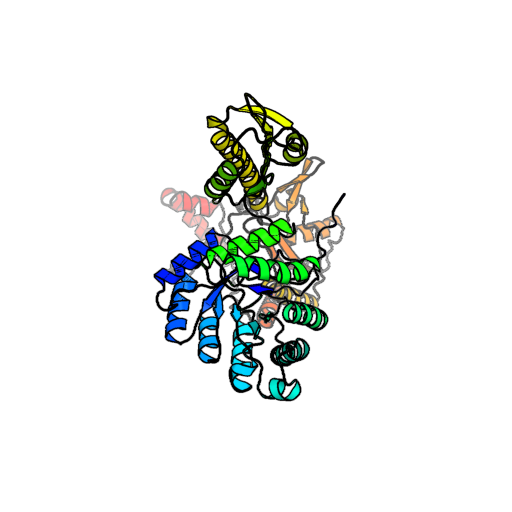 N 1
ATOM 2143 C CA . THR A 1 282 ? 22.310 -2.860 -23.702 1.00 94.62 282 THR A CA 1
ATOM 2144 C C . THR A 1 282 ? 21.272 -2.984 -22.588 1.00 94.62 282 THR A C 1
ATOM 2146 O O . THR A 1 282 ? 20.591 -2.008 -22.301 1.00 94.62 282 THR A O 1
ATOM 2149 N N . VAL A 1 283 ? 21.172 -4.131 -21.911 1.00 94.19 283 VAL A N 1
ATOM 2150 C CA . VAL A 1 283 ? 20.241 -4.321 -20.784 1.00 94.19 283 VAL A CA 1
ATOM 2151 C C . VAL A 1 283 ? 20.577 -3.386 -19.627 1.00 94.19 283 VAL A C 1
ATOM 2153 O O . VAL A 1 283 ? 19.700 -2.638 -19.210 1.00 94.19 283 VAL A O 1
ATOM 2156 N N . ASN A 1 284 ? 21.839 -3.336 -19.189 1.00 91.94 284 ASN A N 1
ATOM 2157 C CA . ASN A 1 284 ? 22.258 -2.450 -18.095 1.00 91.94 284 ASN A CA 1
ATOM 2158 C C . ASN A 1 284 ? 21.964 -0.971 -18.411 1.00 91.94 284 ASN A C 1
ATOM 2160 O O . ASN A 1 284 ? 21.525 -0.208 -17.551 1.00 91.94 284 ASN A O 1
ATOM 2164 N N . ASN A 1 285 ? 22.184 -0.553 -19.662 1.00 93.69 285 ASN A N 1
ATOM 2165 C CA . ASN A 1 285 ? 21.852 0.800 -20.103 1.00 93.69 285 ASN A CA 1
ATOM 2166 C C . ASN A 1 285 ? 20.340 1.054 -20.060 1.00 93.69 285 ASN A C 1
ATOM 2168 O O . ASN A 1 285 ? 19.910 2.118 -19.615 1.00 93.69 285 ASN A O 1
ATOM 2172 N N . LEU A 1 286 ? 19.530 0.097 -20.515 1.00 94.62 286 LEU A N 1
ATOM 2173 C CA . LEU A 1 286 ? 18.073 0.221 -20.536 1.00 94.62 286 LEU A CA 1
ATOM 2174 C C . LEU A 1 286 ? 17.480 0.255 -19.123 1.00 94.62 286 LEU A C 1
ATOM 2176 O O . LEU A 1 286 ? 16.614 1.087 -18.877 1.00 94.62 286 LEU A O 1
ATOM 2180 N N . GLU A 1 287 ? 17.966 -0.572 -18.194 1.00 90.06 287 GLU A N 1
ATOM 2181 C CA . GLU A 1 287 ? 17.541 -0.553 -16.784 1.00 90.06 287 GLU A CA 1
ATOM 2182 C C . GLU A 1 287 ? 17.746 0.831 -16.159 1.00 90.06 287 GLU A C 1
ATOM 2184 O O . GLU A 1 287 ? 16.812 1.404 -15.597 1.00 90.06 287 GLU A O 1
ATOM 2189 N N . ASN A 1 288 ? 18.930 1.420 -16.348 1.00 88.31 288 ASN A N 1
ATOM 2190 C CA . ASN A 1 288 ? 19.239 2.752 -15.830 1.00 88.31 288 ASN A CA 1
ATOM 2191 C C . ASN A 1 288 ? 18.353 3.839 -16.455 1.00 88.31 288 ASN A C 1
ATOM 2193 O O . ASN A 1 288 ? 17.773 4.655 -15.739 1.00 88.31 288 ASN A O 1
ATOM 2197 N N . ASN A 1 289 ? 18.217 3.843 -17.785 1.00 92.50 289 ASN A N 1
ATOM 2198 C CA . ASN A 1 289 ? 17.479 4.888 -18.500 1.00 92.50 289 ASN A CA 1
ATOM 2199 C C . ASN A 1 289 ? 15.960 4.802 -18.303 1.00 92.50 289 ASN A C 1
ATOM 2201 O O . ASN A 1 289 ? 15.280 5.815 -18.438 1.00 92.50 289 ASN A O 1
ATOM 2205 N N . LEU A 1 290 ? 15.416 3.623 -17.996 1.00 92.31 290 LEU A N 1
ATOM 2206 C CA . LEU A 1 290 ? 13.972 3.393 -17.867 1.00 92.31 290 LEU A CA 1
ATOM 2207 C C . LEU A 1 290 ? 13.490 3.303 -16.410 1.00 92.31 290 LEU A C 1
ATOM 2209 O O . LEU A 1 290 ? 12.289 3.167 -16.183 1.00 92.31 290 LEU A O 1
ATOM 2213 N N . SER A 1 291 ? 14.397 3.415 -15.435 1.00 84.88 291 SER A N 1
ATOM 2214 C CA . SER A 1 291 ? 14.120 3.313 -13.991 1.00 84.88 291 SER A CA 1
ATOM 2215 C C . SER A 1 291 ? 13.055 4.295 -13.478 1.00 84.88 291 SER A C 1
ATOM 2217 O O . SER A 1 291 ? 12.292 3.969 -12.574 1.00 84.88 291 SER A O 1
ATOM 2219 N N . HIS A 1 292 ? 12.957 5.477 -14.091 1.00 86.00 292 HIS A N 1
ATOM 2220 C CA . HIS A 1 292 ? 11.999 6.527 -13.731 1.00 86.00 292 HIS A CA 1
ATOM 2221 C C . HIS A 1 292 ? 10.546 6.226 -14.149 1.00 86.00 292 HIS A C 1
ATOM 2223 O O . HIS A 1 292 ? 9.615 6.897 -13.691 1.00 86.00 292 HIS A O 1
ATOM 2229 N N . LEU A 1 293 ? 10.323 5.252 -15.039 1.00 89.00 293 LEU A N 1
ATOM 2230 C CA . LEU A 1 293 ? 8.981 4.875 -15.485 1.00 89.00 293 LEU A CA 1
ATOM 2231 C C . LEU A 1 293 ? 8.289 4.029 -14.411 1.00 89.00 293 LEU A C 1
ATOM 2233 O O . LEU A 1 293 ? 8.840 3.043 -13.927 1.00 89.00 293 LEU A O 1
ATOM 2237 N N . LYS A 1 294 ? 7.049 4.385 -14.062 1.00 86.88 294 LYS A N 1
ATOM 2238 C CA . LYS A 1 294 ? 6.263 3.696 -13.018 1.00 86.88 294 LYS A CA 1
ATOM 2239 C C . LYS A 1 294 ? 5.258 2.710 -13.618 1.00 86.88 294 LYS A C 1
ATOM 2241 O O . LYS A 1 294 ? 4.822 1.766 -12.963 1.00 86.88 294 LYS A O 1
ATOM 2246 N N . GLU A 1 295 ? 4.906 2.923 -14.872 1.00 89.94 295 GLU A N 1
ATOM 2247 C CA . GLU A 1 295 ? 3.904 2.216 -15.640 1.00 89.94 295 GLU A CA 1
ATOM 2248 C C . GLU A 1 295 ? 4.449 0.868 -16.105 1.00 89.94 295 GLU A C 1
ATOM 2250 O O . GLU A 1 295 ? 5.565 0.771 -16.612 1.00 89.94 295 GLU A O 1
ATOM 2255 N N . GLU A 1 296 ? 3.643 -0.179 -15.944 1.00 89.19 296 GLU A N 1
ATOM 2256 C CA . GLU A 1 296 ? 4.041 -1.529 -16.320 1.00 89.19 296 GLU A CA 1
ATOM 2257 C C . GLU A 1 296 ? 4.202 -1.646 -17.839 1.00 89.19 296 GLU A C 1
ATOM 2259 O O . GLU A 1 296 ? 3.223 -1.552 -18.586 1.00 89.19 296 GLU A O 1
ATOM 2264 N N . VAL A 1 297 ? 5.430 -1.885 -18.301 1.00 91.88 297 VAL A N 1
ATOM 2265 C CA . VAL A 1 297 ? 5.747 -2.155 -19.712 1.00 91.88 297 VAL A CA 1
ATOM 2266 C C . VAL A 1 297 ? 6.701 -3.339 -19.796 1.00 91.88 297 VAL A C 1
ATOM 2268 O O . VAL A 1 297 ? 7.742 -3.345 -19.146 1.00 91.88 297 VAL A O 1
ATOM 2271 N N . THR A 1 298 ? 6.372 -4.348 -20.601 1.00 93.31 298 THR A N 1
ATOM 2272 C CA . THR A 1 298 ? 7.257 -5.504 -20.815 1.00 93.31 298 THR A CA 1
ATOM 2273 C C . THR A 1 298 ? 8.168 -5.271 -22.017 1.00 93.31 298 THR A C 1
ATOM 2275 O O . THR A 1 298 ? 7.686 -5.066 -23.130 1.00 93.31 298 THR A O 1
ATOM 2278 N N . LEU A 1 299 ? 9.481 -5.346 -21.800 1.00 95.81 299 LEU A N 1
ATOM 2279 C CA . LEU A 1 299 ? 10.525 -5.148 -22.802 1.00 95.81 299 LEU A CA 1
ATOM 2280 C C . LEU A 1 299 ? 11.352 -6.432 -22.987 1.00 95.81 299 LEU A C 1
ATOM 2282 O O . LEU A 1 299 ? 12.055 -6.845 -22.073 1.00 95.81 299 LEU A O 1
ATOM 2286 N N . ALA A 1 300 ? 11.327 -7.048 -24.168 1.00 96.38 300 ALA A N 1
ATOM 2287 C CA . ALA A 1 300 ? 12.168 -8.204 -24.493 1.00 96.38 300 ALA A CA 1
ATOM 2288 C C . ALA A 1 300 ? 13.470 -7.791 -25.207 1.00 96.38 300 ALA A C 1
ATOM 2290 O O . ALA A 1 300 ? 13.430 -7.122 -26.239 1.00 96.38 300 ALA A O 1
ATOM 2291 N N . VAL A 1 301 ? 14.633 -8.230 -24.715 1.00 96.12 301 VAL A N 1
ATOM 2292 C CA . VAL A 1 301 ? 15.958 -7.930 -25.293 1.00 96.12 301 VAL A CA 1
ATOM 2293 C C . VAL A 1 301 ? 16.704 -9.222 -25.619 1.00 96.12 301 VAL A C 1
ATOM 2295 O O . VAL A 1 301 ? 17.443 -9.769 -24.796 1.00 96.12 301 VAL A O 1
ATOM 2298 N N . ILE A 1 302 ? 16.517 -9.744 -26.838 1.00 95.81 302 ILE A N 1
ATOM 2299 C CA . ILE A 1 302 ? 17.118 -11.018 -27.251 1.00 95.81 302 ILE A CA 1
ATOM 2300 C C . ILE A 1 302 ? 18.169 -10.799 -28.342 1.00 95.81 302 ILE A C 1
ATOM 2302 O O . ILE A 1 302 ? 17.879 -10.313 -29.432 1.00 95.81 302 ILE A O 1
ATOM 2306 N N . GLY A 1 303 ? 19.398 -11.253 -28.088 1.00 94.69 303 GLY A N 1
ATOM 2307 C CA . GLY A 1 303 ? 20.545 -11.060 -28.981 1.00 94.69 303 GLY A CA 1
ATOM 2308 C C . GLY A 1 303 ? 20.521 -11.830 -30.307 1.00 94.69 303 GLY A C 1
ATOM 2309 O O . GLY A 1 303 ? 21.362 -11.568 -31.165 1.00 94.69 303 GLY A O 1
ATOM 2310 N N . CYS A 1 3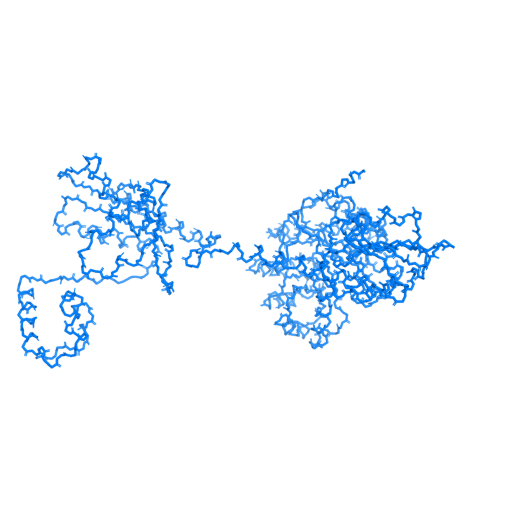04 ? 19.617 -12.792 -30.506 1.00 93.62 304 CYS A N 1
ATOM 2311 C CA . CYS A 1 304 ? 19.640 -13.668 -31.682 1.00 93.62 304 CYS A CA 1
ATOM 2312 C C . CYS A 1 304 ? 18.243 -14.080 -32.160 1.00 93.62 304 CYS A C 1
ATOM 2314 O O . CYS A 1 304 ? 17.261 -13.990 -31.424 1.00 93.62 304 CYS A O 1
ATOM 2316 N N . TYR A 1 305 ? 18.180 -14.612 -33.381 1.00 92.50 305 TYR A N 1
ATOM 2317 C CA . TYR A 1 305 ? 16.938 -15.056 -34.015 1.00 92.50 305 TYR A CA 1
ATOM 2318 C C . TYR A 1 305 ? 16.307 -16.309 -33.384 1.00 92.50 305 TYR A C 1
ATOM 2320 O O . TYR A 1 305 ? 15.117 -16.527 -33.547 1.00 92.50 305 TYR A O 1
ATOM 2328 N N . VAL A 1 306 ? 17.068 -17.136 -32.661 1.00 90.56 306 VAL A N 1
ATOM 2329 C CA . VAL A 1 306 ? 16.594 -18.461 -32.211 1.00 90.56 306 VAL A CA 1
ATOM 2330 C C . VAL A 1 306 ? 15.401 -18.341 -31.260 1.00 90.56 306 VAL A C 1
ATOM 2332 O O . VAL A 1 306 ? 14.338 -18.881 -31.541 1.00 90.56 306 VAL A O 1
ATOM 2335 N N . ASN A 1 307 ? 15.564 -17.579 -30.176 1.00 88.31 307 ASN A N 1
ATOM 2336 C CA . ASN A 1 307 ? 14.496 -17.330 -29.199 1.00 88.31 307 ASN A CA 1
ATOM 2337 C C . ASN A 1 307 ? 13.854 -15.945 -29.380 1.00 88.31 307 ASN A C 1
ATOM 2339 O O . ASN A 1 307 ? 12.812 -15.662 -28.796 1.00 88.31 307 ASN A O 1
ATOM 2343 N N . GLY A 1 308 ? 14.459 -15.075 -30.196 1.00 90.19 308 GLY A N 1
ATOM 2344 C CA . GLY A 1 308 ? 14.075 -13.667 -30.297 1.00 90.19 308 GLY A CA 1
ATOM 2345 C C . GLY A 1 308 ? 12.625 -13.439 -30.708 1.00 90.19 308 GLY A C 1
ATOM 2346 O O . GLY A 1 308 ? 11.916 -12.744 -29.978 1.00 90.19 308 GLY A O 1
ATOM 2347 N N . PRO A 1 309 ? 12.143 -14.039 -31.813 1.00 92.25 309 PRO A N 1
ATOM 2348 C CA . PRO A 1 309 ? 10.774 -13.848 -32.267 1.00 92.25 309 PRO A CA 1
ATOM 2349 C C . PRO A 1 309 ? 9.733 -14.345 -31.264 1.00 92.25 309 PRO A C 1
ATOM 2351 O O . PRO A 1 309 ? 8.672 -13.744 -31.166 1.00 92.25 309 PRO A O 1
ATOM 2354 N N . GLY A 1 310 ? 10.012 -15.434 -30.541 1.00 90.69 310 GLY A N 1
ATOM 2355 C CA . GLY A 1 310 ? 9.096 -15.980 -29.536 1.00 90.69 310 GLY A CA 1
ATOM 2356 C C . GLY A 1 310 ? 8.913 -15.023 -28.360 1.00 90.69 310 GLY A C 1
ATOM 2357 O O . GLY A 1 310 ? 7.793 -14.613 -28.072 1.00 90.69 310 GLY A O 1
ATOM 2358 N N . GLU A 1 311 ? 10.021 -14.600 -27.751 1.00 90.69 311 GLU A N 1
ATOM 2359 C CA . GLU A 1 311 ? 10.017 -13.696 -26.591 1.00 90.69 311 GLU A CA 1
ATOM 2360 C C . GLU A 1 311 ? 9.531 -12.283 -26.951 1.00 90.69 311 GLU A C 1
ATOM 2362 O O . GLU A 1 311 ? 8.776 -11.658 -26.212 1.00 90.69 311 GLU A O 1
ATOM 2367 N N . SER A 1 312 ? 9.893 -11.779 -28.136 1.00 92.62 312 SER A N 1
ATOM 2368 C CA . SER A 1 312 ? 9.469 -10.443 -28.584 1.00 92.62 312 SER A CA 1
ATOM 2369 C C . SER A 1 312 ? 7.977 -10.379 -28.935 1.00 92.62 312 SER A C 1
ATOM 2371 O O . SER A 1 312 ? 7.390 -9.300 -28.926 1.00 92.62 312 SER A O 1
ATOM 2373 N N . LYS A 1 313 ? 7.346 -11.522 -29.246 1.00 92.75 313 LYS A N 1
ATOM 2374 C CA . LYS A 1 313 ? 5.909 -11.606 -29.550 1.00 92.75 313 LYS A CA 1
ATOM 2375 C C . LYS A 1 313 ? 5.014 -11.466 -28.318 1.00 92.75 313 LYS A C 1
ATOM 2377 O O . LYS A 1 313 ? 3.853 -11.099 -28.465 1.00 92.75 313 LYS A O 1
ATOM 2382 N N . VAL A 1 314 ? 5.532 -11.785 -27.134 1.00 90.19 314 VAL A N 1
ATOM 2383 C CA . VAL A 1 314 ? 4.778 -11.751 -25.869 1.00 90.19 314 VAL A CA 1
ATOM 2384 C C . VAL A 1 314 ? 5.046 -10.486 -25.045 1.00 90.19 314 VAL A C 1
ATOM 2386 O O . VAL A 1 314 ? 4.480 -10.332 -23.968 1.00 90.19 314 VAL A O 1
ATOM 2389 N N . ALA A 1 315 ? 5.894 -9.585 -25.547 1.00 92.56 315 ALA A N 1
ATOM 2390 C CA . ALA A 1 315 ? 6.252 -8.325 -24.908 1.00 92.56 315 ALA A CA 1
ATOM 2391 C C . ALA A 1 315 ? 5.526 -7.122 -25.543 1.00 92.56 315 ALA A C 1
ATOM 2393 O O . ALA A 1 315 ? 5.123 -7.161 -26.711 1.00 92.56 315 ALA A O 1
ATOM 2394 N N . ASP A 1 316 ? 5.405 -6.033 -24.777 1.00 95.19 316 ASP A N 1
ATOM 2395 C CA . ASP A 1 316 ? 4.893 -4.749 -25.276 1.00 95.19 316 ASP A CA 1
ATOM 2396 C C . ASP A 1 316 ? 5.878 -4.154 -26.301 1.00 95.19 316 ASP A C 1
ATOM 2398 O O . ASP A 1 316 ? 5.481 -3.705 -27.378 1.00 95.19 316 ASP A O 1
ATOM 2402 N N . VAL A 1 317 ? 7.177 -4.216 -25.992 1.00 97.00 317 VAL A N 1
ATOM 2403 C CA . VAL A 1 317 ? 8.286 -3.857 -26.887 1.00 97.00 317 VAL A CA 1
ATOM 2404 C C . VAL A 1 317 ? 9.286 -5.006 -26.907 1.00 97.00 317 VAL A C 1
ATOM 2406 O O . VAL A 1 317 ? 9.585 -5.589 -25.870 1.00 97.00 317 VAL A O 1
ATOM 2409 N N . GLY A 1 318 ? 9.843 -5.347 -28.065 1.00 96.38 318 GLY A N 1
ATOM 2410 C CA . GLY A 1 318 ? 10.867 -6.387 -28.146 1.00 96.38 318 GLY A CA 1
ATOM 2411 C C . GLY A 1 318 ? 11.919 -6.116 -29.209 1.00 96.38 318 GLY A C 1
ATOM 2412 O O . GLY A 1 318 ? 11.623 -5.507 -30.233 1.00 96.38 318 GLY A O 1
ATOM 2413 N N . VAL A 1 319 ? 13.138 -6.609 -29.000 1.00 96.81 319 VAL A N 1
ATOM 2414 C CA . VAL A 1 319 ? 14.171 -6.702 -30.037 1.00 96.81 319 VAL A CA 1
ATOM 2415 C C . VAL A 1 319 ? 14.619 -8.144 -30.235 1.00 96.81 319 VAL A C 1
ATOM 2417 O O . VAL A 1 319 ? 14.959 -8.865 -29.296 1.00 96.81 319 VAL A O 1
ATOM 2420 N N . THR A 1 320 ? 14.693 -8.531 -31.507 1.00 96.62 320 THR A N 1
ATOM 2421 C CA . THR A 1 320 ? 15.391 -9.728 -31.969 1.00 96.62 320 THR A CA 1
ATOM 2422 C C . THR A 1 320 ? 16.664 -9.336 -32.710 1.00 96.62 320 THR A C 1
ATOM 2424 O O . THR A 1 320 ? 16.613 -8.707 -33.771 1.00 96.62 320 THR A O 1
ATOM 2427 N N . GLY A 1 321 ? 17.811 -9.747 -32.175 1.00 94.62 321 GLY A N 1
ATOM 2428 C CA . GLY A 1 321 ? 19.107 -9.547 -32.808 1.00 94.62 321 GLY A CA 1
ATOM 2429 C C . GLY A 1 321 ? 19.226 -10.338 -34.109 1.00 94.62 321 GLY A C 1
ATOM 2430 O O . GLY A 1 321 ? 19.069 -11.560 -34.139 1.00 94.62 321 GLY A O 1
ATOM 2431 N N . ALA A 1 322 ? 19.515 -9.614 -35.181 1.00 91.19 322 ALA A N 1
ATOM 2432 C CA . ALA A 1 322 ? 19.807 -10.129 -36.512 1.00 91.19 322 ALA A CA 1
ATOM 2433 C C . ALA A 1 322 ? 20.880 -9.251 -37.171 1.00 91.19 322 ALA A C 1
ATOM 2435 O O . ALA A 1 322 ? 21.084 -8.114 -36.748 1.00 91.19 322 ALA A O 1
ATOM 2436 N N . SER A 1 323 ? 21.555 -9.777 -38.190 1.00 86.44 323 SER A N 1
ATOM 2437 C CA . SER A 1 323 ? 22.561 -9.057 -38.975 1.00 86.44 323 SER A CA 1
ATOM 2438 C C . SER A 1 323 ? 22.041 -8.814 -40.403 1.00 86.44 323 SER A C 1
ATOM 2440 O O . SER A 1 323 ? 21.362 -9.694 -40.944 1.00 86.44 323 SER A O 1
ATOM 2442 N N . PRO A 1 324 ? 22.297 -7.645 -41.028 1.00 86.19 324 PRO A N 1
ATOM 2443 C CA . PRO A 1 324 ? 23.027 -6.492 -40.480 1.00 86.19 324 PRO A CA 1
ATOM 2444 C C . PRO A 1 324 ? 22.199 -5.636 -39.505 1.00 86.19 324 PRO A C 1
ATOM 2446 O O . PRO A 1 324 ? 22.769 -4.966 -38.659 1.00 86.19 324 PRO A O 1
ATOM 2449 N N . LYS A 1 325 ? 20.861 -5.697 -39.583 1.00 94.31 325 LYS A N 1
ATOM 2450 C CA . LYS A 1 325 ? 19.933 -4.900 -38.761 1.00 94.31 325 LYS A CA 1
ATOM 2451 C C . LYS A 1 325 ? 19.091 -5.775 -37.839 1.00 94.31 325 LYS A C 1
ATOM 2453 O O . LYS A 1 325 ? 18.655 -6.857 -38.239 1.00 94.31 325 LYS A O 1
ATOM 2458 N N . HIS A 1 326 ? 18.774 -5.268 -36.653 1.00 95.94 326 HIS A N 1
ATOM 2459 C CA . HIS A 1 326 ? 17.940 -5.939 -35.653 1.00 95.94 326 HIS A CA 1
ATOM 2460 C C . HIS A 1 326 ? 16.456 -5.638 -35.878 1.00 95.94 326 HIS A C 1
ATOM 2462 O O . HIS A 1 326 ? 16.116 -4.573 -36.382 1.00 95.94 326 HIS A O 1
ATOM 2468 N N . LEU A 1 327 ? 15.560 -6.561 -35.526 1.00 96.81 327 LEU A N 1
ATOM 2469 C CA . LEU A 1 327 ? 14.116 -6.407 -35.739 1.00 96.81 327 LEU A CA 1
ATOM 2470 C C . LEU A 1 327 ? 13.413 -6.016 -34.436 1.00 96.81 327 LEU A C 1
ATOM 2472 O O . LEU A 1 327 ? 13.482 -6.764 -33.460 1.00 96.81 327 LEU A O 1
ATOM 2476 N N . ILE A 1 328 ? 12.711 -4.882 -34.453 1.00 97.62 328 ILE A N 1
ATOM 2477 C CA . ILE A 1 328 ? 11.856 -4.407 -33.362 1.00 97.62 328 ILE A CA 1
ATOM 2478 C C . ILE A 1 328 ? 10.450 -4.991 -33.500 1.00 97.62 328 ILE A C 1
ATOM 2480 O O . ILE A 1 328 ? 9.905 -5.098 -34.603 1.00 97.62 328 ILE A O 1
ATOM 2484 N N . TYR A 1 329 ? 9.859 -5.331 -32.362 1.00 97.25 329 TYR A N 1
ATOM 2485 C CA . TYR A 1 329 ? 8.482 -5.766 -32.201 1.00 97.25 329 TYR A CA 1
ATOM 2486 C C . TYR A 1 329 ? 7.735 -4.774 -31.316 1.00 97.25 329 TYR A C 1
ATOM 2488 O O . TYR A 1 329 ? 8.279 -4.308 -30.316 1.00 97.25 329 TYR A O 1
ATOM 2496 N N . LEU A 1 330 ? 6.486 -4.486 -31.675 1.00 96.69 330 LEU A N 1
ATOM 2497 C CA . LEU A 1 330 ? 5.565 -3.664 -30.894 1.00 96.69 330 LEU A CA 1
ATOM 2498 C C . LEU A 1 330 ? 4.256 -4.428 -30.717 1.00 96.69 330 LEU A C 1
ATOM 2500 O O . LEU A 1 330 ? 3.661 -4.864 -31.707 1.00 96.69 330 LEU A O 1
ATOM 2504 N N . ASN A 1 331 ? 3.813 -4.599 -29.471 1.00 93.19 331 ASN A N 1
ATOM 2505 C CA . ASN A 1 331 ? 2.619 -5.366 -29.097 1.00 93.19 331 ASN A CA 1
ATOM 2506 C C . ASN A 1 331 ? 2.565 -6.726 -29.813 1.00 93.19 331 ASN A C 1
ATOM 2508 O O . ASN A 1 331 ? 1.576 -7.097 -30.452 1.00 93.19 331 ASN A O 1
ATOM 2512 N N . GLY A 1 332 ? 3.704 -7.415 -29.797 1.00 90.94 332 GLY A N 1
ATOM 2513 C CA . GLY A 1 332 ? 3.891 -8.722 -30.406 1.00 90.94 332 GLY A CA 1
ATOM 2514 C C . GLY A 1 332 ? 3.981 -8.783 -31.936 1.00 90.94 332 GLY A C 1
ATOM 2515 O O . GLY A 1 332 ? 4.134 -9.871 -32.496 1.00 90.94 332 GLY A O 1
ATOM 2516 N N . LYS A 1 333 ? 3.919 -7.654 -32.650 1.00 95.25 333 LYS A N 1
ATOM 2517 C CA . LYS A 1 333 ? 4.020 -7.616 -34.119 1.00 95.25 333 LYS A CA 1
ATOM 2518 C C . LYS A 1 333 ? 5.377 -7.071 -34.569 1.00 95.25 333 LYS A C 1
ATOM 2520 O O . LYS A 1 333 ? 5.827 -6.080 -33.998 1.00 95.25 333 LYS A O 1
ATOM 2525 N N . PRO A 1 334 ? 6.017 -7.656 -35.602 1.00 95.50 334 PRO A N 1
ATOM 2526 C CA . PRO A 1 334 ? 7.186 -7.049 -36.232 1.00 95.50 334 PRO A CA 1
ATOM 2527 C C . PRO A 1 334 ? 6.858 -5.629 -36.702 1.00 95.50 334 PRO A C 1
ATOM 2529 O O . PRO A 1 334 ? 5.857 -5.433 -37.391 1.00 95.50 334 PRO A O 1
ATOM 2532 N N . ALA A 1 335 ? 7.688 -4.657 -36.333 1.00 95.81 335 ALA A N 1
ATOM 2533 C CA . ALA A 1 335 ? 7.457 -3.249 -36.631 1.00 95.81 335 ALA A CA 1
ATOM 2534 C C . ALA A 1 335 ? 8.452 -2.734 -37.678 1.00 95.81 335 ALA A C 1
ATOM 2536 O O . ALA A 1 335 ? 8.081 -2.477 -38.820 1.00 95.81 335 ALA A O 1
ATOM 2537 N N . TYR A 1 336 ? 9.728 -2.611 -37.312 1.00 97.19 336 TYR A N 1
ATOM 2538 C CA . TYR A 1 336 ? 10.772 -2.093 -38.197 1.00 97.19 336 TYR A CA 1
ATOM 2539 C C . TYR A 1 336 ? 12.155 -2.611 -37.796 1.00 97.19 336 TYR A C 1
ATOM 2541 O O . TYR A 1 336 ? 12.335 -3.194 -36.727 1.00 97.19 336 TYR A O 1
ATOM 2549 N N . LYS A 1 337 ? 13.135 -2.431 -38.687 1.00 96.50 337 LYS A N 1
ATOM 2550 C CA . LYS A 1 337 ? 14.528 -2.819 -38.447 1.00 96.50 337 LYS A CA 1
ATOM 2551 C C . LYS A 1 337 ? 15.368 -1.616 -38.017 1.00 96.50 337 LYS A C 1
ATOM 2553 O O . LYS A 1 337 ? 15.187 -0.538 -38.575 1.00 96.50 337 LYS A O 1
ATOM 2558 N N . VAL A 1 338 ? 16.303 -1.826 -37.094 1.00 96.50 338 VAL A N 1
ATOM 2559 C CA . VAL A 1 338 ? 17.209 -0.798 -36.553 1.00 96.50 338 VAL A CA 1
ATOM 2560 C C . VAL A 1 338 ? 18.666 -1.231 -36.661 1.00 96.50 338 VAL A C 1
ATOM 2562 O O . VAL A 1 338 ? 18.972 -2.424 -36.585 1.00 96.50 338 VAL A O 1
ATOM 2565 N N . GLU A 1 339 ? 19.554 -0.261 -36.844 1.00 95.88 339 GLU A N 1
ATOM 2566 C CA . GLU A 1 339 ? 21.000 -0.464 -36.745 1.00 95.88 339 GLU A CA 1
ATOM 2567 C C . GLU A 1 339 ? 21.423 -0.575 -35.270 1.00 95.88 339 GLU A C 1
ATOM 2569 O O . GLU A 1 339 ? 20.744 -0.069 -34.372 1.00 95.88 339 GLU A O 1
ATOM 2574 N N . THR A 1 340 ? 22.556 -1.226 -34.993 1.00 92.25 340 THR A N 1
ATOM 2575 C CA . THR A 1 340 ? 23.029 -1.452 -33.615 1.00 92.25 340 THR A CA 1
ATOM 2576 C C . THR A 1 340 ? 23.272 -0.152 -32.836 1.00 92.25 340 THR A C 1
ATOM 2578 O O . THR A 1 340 ? 23.012 -0.104 -31.638 1.00 92.25 340 THR A O 1
ATOM 2581 N N . ASN A 1 341 ? 23.739 0.913 -33.494 1.00 92.88 341 ASN A N 1
ATOM 2582 C CA . ASN A 1 341 ? 23.999 2.218 -32.871 1.00 92.88 341 ASN A CA 1
ATOM 2583 C C . ASN A 1 341 ? 22.722 2.992 -32.490 1.00 92.88 341 ASN A C 1
ATOM 2585 O O . ASN A 1 341 ? 22.782 3.874 -31.639 1.00 92.88 341 ASN A O 1
ATOM 2589 N N . GLU A 1 342 ? 21.577 2.670 -33.093 1.00 94.25 342 GLU A N 1
ATOM 2590 C CA . GLU A 1 342 ? 20.282 3.310 -32.818 1.00 94.25 342 GLU A CA 1
ATOM 2591 C C . GLU A 1 342 ? 19.381 2.460 -31.910 1.00 94.25 342 GLU A C 1
ATOM 2593 O O . GLU A 1 342 ? 18.324 2.922 -31.475 1.00 94.25 342 GLU A O 1
ATOM 2598 N N . LEU A 1 343 ? 19.792 1.222 -31.614 1.00 94.44 343 LEU A N 1
ATOM 2599 C CA . LEU A 1 343 ? 18.975 0.223 -30.931 1.00 94.44 343 LEU A CA 1
ATOM 2600 C C . LEU A 1 343 ? 18.458 0.702 -29.568 1.00 94.44 343 LEU A C 1
ATOM 2602 O O . LEU A 1 343 ? 17.260 0.616 -29.303 1.00 94.44 343 LEU A O 1
ATOM 2606 N N . GLU A 1 344 ? 19.347 1.202 -28.710 1.00 95.06 344 GLU A N 1
ATOM 2607 C CA . GLU A 1 344 ? 18.998 1.617 -27.343 1.00 95.06 344 GLU A CA 1
ATOM 2608 C C . GLU A 1 344 ? 17.988 2.770 -27.362 1.00 95.06 344 GLU A C 1
ATOM 2610 O O . GLU A 1 344 ? 16.935 2.690 -26.729 1.00 95.06 344 GLU A O 1
ATOM 2615 N N . ASN A 1 345 ? 18.248 3.789 -28.184 1.00 96.12 345 ASN A N 1
ATOM 2616 C CA . ASN A 1 345 ? 17.360 4.940 -28.347 1.00 96.12 345 ASN A CA 1
ATOM 2617 C C . ASN A 1 345 ? 15.987 4.537 -28.900 1.00 96.12 345 ASN A C 1
ATOM 2619 O O . ASN A 1 345 ? 14.964 5.060 -28.456 1.00 96.12 345 ASN A O 1
ATOM 2623 N N . ALA A 1 346 ? 15.950 3.601 -29.853 1.00 96.44 346 ALA A N 1
ATOM 2624 C CA . ALA A 1 346 ? 14.701 3.089 -30.404 1.00 96.44 346 ALA A CA 1
ATOM 2625 C C . ALA A 1 346 ? 13.864 2.371 -29.334 1.00 96.44 346 ALA A C 1
ATOM 2627 O O . ALA A 1 346 ? 12.667 2.630 -29.225 1.00 96.44 346 ALA A O 1
ATOM 2628 N N . LEU A 1 347 ? 14.488 1.515 -28.519 1.00 97.00 347 LEU A N 1
ATOM 2629 C CA . LEU A 1 347 ? 13.799 0.808 -27.438 1.00 97.00 347 LEU A CA 1
ATOM 2630 C C . LEU A 1 347 ? 13.277 1.770 -26.370 1.00 97.00 347 LEU A C 1
ATOM 2632 O O . LEU A 1 347 ? 12.106 1.675 -26.007 1.00 97.00 347 LEU A O 1
ATOM 2636 N N . ILE A 1 348 ? 14.100 2.724 -25.920 1.00 96.81 348 ILE A N 1
ATOM 2637 C CA . ILE A 1 348 ? 13.692 3.730 -24.927 1.00 96.81 348 ILE A CA 1
ATOM 2638 C C . ILE A 1 348 ? 12.473 4.503 -25.428 1.00 96.81 348 ILE A C 1
ATOM 2640 O O . ILE A 1 348 ? 11.469 4.606 -24.729 1.00 96.81 348 ILE A O 1
ATOM 2644 N N . LYS A 1 349 ? 12.526 4.991 -26.671 1.00 96.94 349 LYS A N 1
ATOM 2645 C CA . LYS A 1 349 ? 11.431 5.747 -27.282 1.00 96.94 349 LYS A CA 1
ATOM 2646 C C . LYS A 1 349 ? 10.115 4.966 -27.292 1.00 96.94 349 LYS A C 1
ATOM 2648 O O . LYS A 1 349 ? 9.078 5.516 -26.922 1.00 96.94 349 LYS A O 1
ATOM 2653 N N . GLU A 1 350 ? 10.138 3.713 -27.742 1.00 97.06 350 GLU A N 1
ATOM 2654 C CA . GLU A 1 350 ? 8.915 2.913 -27.857 1.00 97.06 350 GLU A CA 1
ATOM 2655 C C . GLU A 1 350 ? 8.364 2.508 -26.483 1.00 97.06 350 GLU A C 1
ATOM 2657 O O . GLU A 1 350 ? 7.152 2.571 -26.271 1.00 97.06 350 GLU A O 1
ATOM 2662 N N . VAL A 1 351 ? 9.233 2.189 -25.518 1.00 96.38 351 VAL A N 1
ATOM 2663 C CA . VAL A 1 351 ? 8.819 1.902 -24.136 1.00 96.38 351 VAL A CA 1
ATOM 2664 C C . VAL A 1 351 ? 8.163 3.124 -23.495 1.00 96.38 351 VAL A C 1
ATOM 2666 O O . VAL A 1 351 ? 7.047 3.012 -22.984 1.00 96.38 351 VAL A O 1
ATOM 2669 N N . THR A 1 352 ? 8.791 4.301 -23.577 1.00 95.38 352 THR A N 1
ATOM 2670 C CA . THR A 1 352 ? 8.238 5.548 -23.022 1.00 95.38 352 THR A CA 1
ATOM 2671 C C . THR A 1 352 ? 6.890 5.887 -23.652 1.00 95.38 352 THR A C 1
ATOM 2673 O O . THR A 1 352 ? 5.941 6.240 -22.953 1.00 95.38 352 THR A O 1
ATOM 2676 N N . LYS A 1 353 ? 6.750 5.702 -24.968 1.00 95.62 353 LYS A N 1
ATOM 2677 C CA . LYS A 1 353 ? 5.485 5.933 -25.673 1.00 95.62 353 LYS A CA 1
ATOM 2678 C C . LYS A 1 353 ? 4.359 5.026 -25.168 1.00 95.62 353 LYS A C 1
ATOM 2680 O O . LYS A 1 353 ? 3.237 5.501 -24.985 1.00 95.62 353 LYS A O 1
ATOM 2685 N N . ILE A 1 354 ? 4.628 3.738 -24.946 1.00 93.38 354 ILE A N 1
ATOM 2686 C CA . ILE A 1 354 ? 3.630 2.808 -24.391 1.00 93.38 354 ILE A CA 1
ATOM 2687 C C . ILE A 1 354 ? 3.302 3.172 -22.937 1.00 93.38 354 ILE A C 1
ATOM 2689 O O . ILE A 1 354 ? 2.124 3.192 -22.568 1.00 93.38 354 ILE A O 1
ATOM 2693 N N . ALA A 1 355 ? 4.306 3.526 -22.130 1.00 92.06 355 ALA A N 1
ATOM 2694 C CA . ALA A 1 355 ? 4.109 3.975 -20.752 1.00 92.06 355 ALA A CA 1
ATOM 2695 C C . ALA A 1 355 ? 3.176 5.201 -20.680 1.00 92.06 355 ALA A C 1
ATOM 2697 O O . ALA A 1 355 ? 2.191 5.196 -19.940 1.00 92.06 355 ALA A O 1
ATOM 2698 N N . GLU A 1 356 ? 3.400 6.220 -21.516 1.00 91.69 356 GLU A N 1
ATOM 2699 C CA . GLU A 1 356 ? 2.547 7.414 -21.584 1.00 91.69 356 GLU A CA 1
ATOM 2700 C C . GLU A 1 356 ? 1.097 7.103 -21.980 1.00 91.69 356 GLU A C 1
ATOM 2702 O O . GLU A 1 356 ? 0.155 7.715 -21.460 1.00 91.69 356 GLU A O 1
ATOM 2707 N N . GLN A 1 357 ? 0.895 6.158 -22.902 1.00 89.19 357 GLN A N 1
ATOM 2708 C CA . GLN A 1 357 ? -0.442 5.717 -23.301 1.00 89.19 357 GLN A CA 1
ATOM 2709 C C . GLN A 1 357 ? -1.174 5.046 -22.133 1.00 89.19 357 GLN A C 1
ATOM 2711 O O . GLN A 1 357 ? -2.323 5.403 -21.852 1.00 89.19 357 GLN A O 1
ATOM 2716 N N . LYS A 1 358 ? -0.499 4.140 -21.410 1.00 85.38 358 LYS A N 1
ATOM 2717 C CA . LYS A 1 358 ? -1.052 3.480 -20.215 1.00 85.38 358 LYS A CA 1
ATOM 2718 C C . LYS A 1 358 ? -1.380 4.498 -19.112 1.00 85.38 358 LYS A C 1
ATOM 2720 O O . LYS A 1 358 ? -2.468 4.451 -18.536 1.00 85.38 358 LYS A O 1
ATOM 2725 N N . LYS A 1 359 ? -0.514 5.492 -18.888 1.00 83.69 359 LYS A N 1
ATOM 2726 C CA . LYS A 1 359 ? -0.740 6.580 -17.919 1.00 83.69 359 LYS A CA 1
ATOM 2727 C C . LYS A 1 359 ? -2.003 7.394 -18.218 1.00 83.69 359 LYS A C 1
ATOM 2729 O O . LYS A 1 359 ? -2.813 7.641 -17.323 1.00 83.69 359 LYS A O 1
ATOM 2734 N N . LYS A 1 360 ? -2.201 7.801 -19.479 1.00 76.81 360 LYS A N 1
ATOM 2735 C CA . LYS A 1 360 ? -3.382 8.579 -19.906 1.00 76.81 360 LYS A CA 1
ATOM 2736 C C . LYS A 1 360 ? -4.689 7.811 -19.708 1.00 76.81 360 LYS A C 1
ATOM 2738 O O . LYS A 1 360 ? -5.687 8.419 -19.325 1.00 76.81 360 LYS A O 1
ATOM 2743 N N . TYR A 1 361 ? -4.676 6.500 -19.945 1.00 69.38 361 TYR A N 1
ATOM 2744 C CA . TYR A 1 361 ? -5.843 5.646 -19.734 1.00 69.38 361 TYR A CA 1
ATOM 2745 C C . TYR A 1 361 ? -6.259 5.613 -18.253 1.00 69.38 361 TYR A C 1
ATOM 2747 O O . TYR A 1 361 ? -7.415 5.888 -17.942 1.00 69.38 361 TYR A O 1
ATOM 2755 N N . ASN A 1 362 ? -5.310 5.404 -17.331 1.00 60.56 362 ASN A N 1
ATOM 2756 C CA . ASN A 1 362 ? -5.593 5.321 -15.890 1.00 60.56 362 ASN A CA 1
ATOM 2757 C C . ASN A 1 362 ? -6.147 6.627 -15.287 1.00 60.56 362 ASN A C 1
ATOM 2759 O O . ASN A 1 362 ? -7.059 6.592 -14.462 1.00 60.56 362 ASN A O 1
ATOM 2763 N N . ILE A 1 363 ? -5.639 7.790 -15.710 1.00 60.72 363 ILE A N 1
ATOM 2764 C CA . ILE A 1 363 ? -6.085 9.094 -15.180 1.00 60.72 363 ILE A CA 1
ATOM 2765 C C . ILE A 1 363 ? -7.536 9.405 -15.574 1.00 60.72 363 ILE A C 1
ATOM 2767 O O . ILE A 1 363 ? -8.264 10.025 -14.795 1.00 60.72 363 ILE A O 1
ATOM 2771 N N . LYS A 1 364 ? -7.962 8.997 -16.776 1.00 50.19 364 LYS A N 1
ATOM 2772 C CA . LYS A 1 364 ? -9.326 9.242 -17.256 1.00 50.19 364 LYS A CA 1
ATOM 2773 C C . LYS A 1 364 ? -10.344 8.474 -16.405 1.00 50.19 364 LYS A C 1
ATOM 2775 O O . LYS A 1 364 ? -11.268 9.080 -15.879 1.00 50.19 364 LYS A O 1
ATOM 2780 N N . THR A 1 365 ? -10.088 7.192 -16.157 1.00 50.16 365 THR A N 1
ATOM 2781 C CA . THR A 1 365 ? -10.990 6.298 -15.416 1.00 50.16 365 THR A CA 1
ATOM 2782 C C . THR A 1 365 ? -11.244 6.743 -13.969 1.00 50.16 365 THR A C 1
ATOM 2784 O O . THR A 1 365 ? -12.366 6.634 -13.488 1.00 50.16 365 THR A O 1
ATOM 2787 N N . MET A 1 366 ? -10.243 7.293 -13.266 1.00 50.22 366 MET A N 1
ATOM 2788 C CA . MET A 1 366 ? -10.416 7.736 -11.869 1.00 50.22 366 MET A CA 1
ATOM 2789 C C . MET A 1 366 ? -11.168 9.067 -11.721 1.00 50.22 366 MET A C 1
ATOM 2791 O O . MET A 1 366 ? -11.777 9.319 -10.683 1.00 50.22 366 MET A O 1
ATOM 2795 N N . LYS A 1 367 ? -11.127 9.951 -12.726 1.00 49.75 367 LYS A N 1
ATOM 2796 C CA . LYS A 1 367 ? -11.857 11.231 -12.665 1.00 49.75 367 LYS A CA 1
ATOM 2797 C C . LYS A 1 367 ? -13.370 11.057 -12.814 1.00 49.75 367 LYS A C 1
ATOM 2799 O O . LYS A 1 367 ? -14.103 11.898 -12.297 1.00 49.75 367 LYS A O 1
ATOM 2804 N N . ASP A 1 368 ? -13.808 9.980 -13.457 1.00 53.03 368 ASP A N 1
ATOM 2805 C CA . ASP A 1 368 ? -15.210 9.747 -13.818 1.00 53.03 368 ASP A CA 1
ATOM 2806 C C . ASP A 1 368 ? -16.052 9.119 -12.682 1.00 53.03 368 ASP A C 1
ATOM 2808 O O . ASP A 1 368 ? -17.271 9.051 -12.796 1.00 53.03 368 ASP A O 1
ATOM 2812 N N . LEU A 1 369 ? -15.440 8.716 -11.557 1.00 62.59 369 LEU A N 1
ATOM 2813 C CA . LEU A 1 369 ? -16.114 8.051 -10.423 1.00 62.59 369 LEU A CA 1
ATOM 2814 C C . LEU A 1 369 ? -16.464 8.985 -9.244 1.00 62.59 369 LEU A C 1
ATOM 2816 O O . LEU A 1 369 ? -16.692 8.523 -8.130 1.00 62.59 369 LEU A O 1
ATOM 2820 N N . LYS A 1 370 ? -16.478 10.308 -9.445 1.00 64.00 370 LYS A N 1
ATOM 2821 C CA . LYS A 1 370 ? -16.787 11.270 -8.369 1.00 64.00 370 LYS A CA 1
ATOM 2822 C C . LYS A 1 370 ? -18.291 11.447 -8.166 1.00 64.00 370 LYS A C 1
ATOM 2824 O O . LYS A 1 370 ? -19.044 11.550 -9.132 1.00 64.00 370 LYS A O 1
ATOM 2829 N N . THR A 1 371 ? -18.708 11.604 -6.910 1.00 70.62 371 THR A N 1
ATOM 2830 C CA . THR A 1 371 ? -20.086 11.974 -6.563 1.00 70.62 371 THR A CA 1
ATOM 2831 C C . THR A 1 371 ? -20.484 13.334 -7.124 1.00 70.62 371 THR A C 1
ATOM 2833 O O . THR A 1 371 ? -19.669 14.249 -7.305 1.00 70.62 371 THR A O 1
ATOM 2836 N N . ILE A 1 372 ? -21.780 13.491 -7.397 1.00 82.94 372 ILE A N 1
ATOM 2837 C CA . ILE A 1 372 ? -22.332 14.753 -7.883 1.00 82.94 372 ILE A CA 1
ATOM 2838 C C . ILE A 1 372 ? -22.182 15.797 -6.775 1.00 82.94 372 ILE A C 1
ATOM 2840 O O . ILE A 1 372 ? -22.656 15.632 -5.653 1.00 82.94 372 ILE A O 1
ATOM 2844 N N . ARG A 1 373 ? -21.544 16.928 -7.092 1.00 79.81 373 ARG A N 1
ATOM 2845 C CA . ARG A 1 373 ? -21.369 18.035 -6.141 1.00 79.81 373 ARG A CA 1
ATOM 2846 C C . ARG A 1 373 ? -22.711 18.401 -5.500 1.00 79.81 373 ARG A C 1
ATOM 2848 O O . ARG A 1 373 ? -23.642 18.745 -6.225 1.00 79.81 373 ARG A O 1
ATOM 2855 N N . GLY A 1 374 ? -22.772 18.401 -4.166 1.00 82.25 374 GLY A N 1
ATOM 2856 C CA . GLY A 1 374 ? -23.982 18.682 -3.380 1.00 82.25 374 GLY A CA 1
ATOM 2857 C C . GLY A 1 374 ? -24.867 17.462 -3.088 1.00 82.25 374 GLY A C 1
ATOM 2858 O O . GLY A 1 374 ? -25.920 17.647 -2.480 1.00 82.25 374 GLY A O 1
ATOM 2859 N N . MET A 1 375 ? -24.434 16.265 -3.492 1.00 89.12 375 MET A N 1
ATOM 2860 C CA . MET A 1 375 ? -25.033 14.954 -3.215 1.00 89.12 375 MET A CA 1
ATOM 2861 C C . MET A 1 375 ? -23.936 14.033 -2.650 1.00 89.12 375 MET A C 1
ATOM 2863 O O . MET A 1 375 ? -23.374 13.229 -3.390 1.00 89.12 375 MET A O 1
ATOM 2867 N N . PRO A 1 376 ? -23.505 14.253 -1.394 1.00 83.00 376 PRO A N 1
ATOM 2868 C CA . PRO A 1 376 ? -22.415 13.475 -0.815 1.00 83.00 376 PRO A CA 1
ATOM 2869 C C . PRO A 1 376 ? -22.849 12.026 -0.577 1.00 83.00 376 PRO A C 1
ATOM 2871 O O . PRO A 1 376 ? -24.013 11.788 -0.250 1.00 83.00 376 PRO A O 1
ATOM 2874 N N . ASP A 1 377 ? -21.898 11.096 -0.665 1.00 86.25 377 ASP A N 1
ATOM 2875 C CA . ASP A 1 377 ? -22.068 9.778 -0.056 1.00 86.25 377 ASP A CA 1
ATOM 2876 C C . ASP A 1 377 ? -22.205 9.959 1.459 1.00 86.25 377 ASP A C 1
ATOM 2878 O O . ASP A 1 377 ? -21.523 10.795 2.057 1.00 86.25 377 ASP A O 1
ATOM 2882 N N . LEU A 1 378 ? -23.114 9.205 2.066 1.00 84.31 378 LEU A N 1
ATOM 2883 C CA . LEU A 1 378 ? -23.328 9.184 3.509 1.00 84.31 378 LEU A CA 1
ATOM 2884 C C . LEU A 1 378 ? -22.924 7.800 4.008 1.00 84.31 378 LEU A C 1
ATOM 2886 O O . LEU A 1 378 ? -23.412 6.797 3.489 1.00 84.31 378 LEU A O 1
ATOM 2890 N N . TYR A 1 379 ? -22.036 7.752 4.993 1.00 83.50 379 TYR A N 1
ATOM 2891 C CA . TYR A 1 379 ? -21.526 6.527 5.605 1.00 83.50 379 TYR A CA 1
ATOM 2892 C C . TYR A 1 379 ? -21.229 6.778 7.093 1.00 83.50 379 TYR A C 1
ATOM 2894 O O . TYR A 1 379 ? -21.204 7.929 7.535 1.00 83.50 379 TYR A O 1
ATOM 2902 N N . ASP A 1 380 ? -21.066 5.702 7.862 1.00 89.06 380 ASP A N 1
ATOM 2903 C CA . ASP A 1 380 ? -20.706 5.718 9.286 1.00 89.06 380 ASP A CA 1
ATOM 2904 C C . ASP A 1 380 ? -21.564 6.685 10.133 1.00 89.06 380 ASP A C 1
ATOM 2906 O O . ASP A 1 380 ? -22.798 6.604 10.123 1.00 89.06 380 ASP A O 1
ATOM 2910 N N . GLU A 1 381 ? -20.930 7.618 10.853 1.00 85.56 381 GLU A N 1
ATOM 2911 C CA . GLU A 1 381 ? -21.597 8.555 11.765 1.00 85.56 381 GLU A CA 1
ATOM 2912 C C . GLU A 1 381 ? -22.678 9.408 11.085 1.00 85.56 381 GLU A C 1
ATOM 2914 O O . GLU A 1 381 ? -23.676 9.767 11.716 1.00 85.56 381 GLU A O 1
ATOM 2919 N N . ASP A 1 382 ? -22.510 9.754 9.805 1.00 82.94 382 ASP A N 1
ATOM 2920 C CA . ASP A 1 382 ? -23.496 10.565 9.086 1.00 82.94 382 ASP A CA 1
ATOM 2921 C C . ASP A 1 382 ? -24.806 9.788 8.875 1.00 82.94 382 ASP A C 1
ATOM 2923 O O . ASP A 1 382 ? -25.893 10.368 8.976 1.00 82.94 382 ASP A O 1
ATOM 2927 N N . VAL A 1 383 ? -24.720 8.473 8.638 1.00 89.88 383 VAL A N 1
ATOM 2928 C CA . VAL A 1 383 ? -25.892 7.589 8.522 1.00 89.88 383 VAL A CA 1
ATOM 2929 C C . VAL A 1 383 ? -26.555 7.403 9.880 1.00 89.88 383 VAL A C 1
ATOM 2931 O O . VAL A 1 383 ? -27.783 7.472 9.973 1.00 89.88 383 VAL A O 1
ATOM 2934 N N . GLU A 1 384 ? -25.769 7.217 10.940 1.00 90.06 384 GLU A N 1
ATOM 2935 C CA . GLU A 1 384 ? -26.297 7.064 12.297 1.00 90.06 384 GLU A CA 1
ATOM 2936 C C . GLU A 1 384 ? -27.068 8.315 12.742 1.00 90.06 384 GLU A C 1
ATOM 2938 O O . GLU A 1 384 ? -28.219 8.224 13.179 1.00 90.06 384 GLU A O 1
ATOM 2943 N N . ARG A 1 385 ? -26.490 9.506 12.540 1.00 89.31 385 ARG A N 1
ATOM 2944 C CA . ARG A 1 385 ? -27.127 10.787 12.882 1.00 89.31 385 ARG A CA 1
ATOM 2945 C C . ARG A 1 385 ? -28.447 10.990 12.144 1.00 89.31 385 ARG A C 1
ATOM 2947 O O . ARG A 1 385 ? -29.433 11.390 12.764 1.00 89.31 385 ARG A O 1
ATOM 2954 N N . ILE A 1 386 ? -28.491 10.710 10.839 1.00 89.81 386 ILE A N 1
ATOM 2955 C CA . ILE A 1 386 ? -29.729 10.826 10.051 1.00 89.81 386 ILE A CA 1
ATOM 2956 C C . ILE A 1 386 ? -30.766 9.806 10.529 1.00 89.81 386 ILE A C 1
ATOM 2958 O O . ILE A 1 386 ? -31.923 10.173 10.727 1.00 89.81 386 ILE A O 1
ATOM 2962 N N . SER A 1 387 ? -30.349 8.570 10.811 1.00 92.50 387 SER A N 1
ATOM 2963 C CA . SER A 1 387 ? -31.239 7.508 11.294 1.00 92.50 387 SER A CA 1
ATOM 2964 C C . SER A 1 387 ? -31.897 7.865 12.632 1.00 92.50 387 SER A C 1
ATOM 2966 O O . SER A 1 387 ? -33.086 7.613 12.823 1.00 92.50 387 SER A O 1
ATOM 2968 N N . ILE A 1 388 ? -31.160 8.502 13.551 1.00 95.38 388 ILE A N 1
ATOM 2969 C CA . ILE A 1 388 ? -31.703 8.994 14.830 1.00 95.38 388 ILE A CA 1
ATOM 2970 C C . ILE A 1 388 ? -32.777 10.062 14.595 1.00 95.38 388 ILE A C 1
ATOM 2972 O O . ILE A 1 388 ? -33.835 10.030 15.232 1.00 95.38 388 ILE A O 1
ATOM 2976 N N . VAL A 1 389 ? -32.536 10.995 13.670 1.00 95.00 389 VAL A N 1
ATOM 2977 C CA . VAL A 1 389 ? -33.502 12.049 13.331 1.00 95.00 389 VAL A CA 1
ATOM 2978 C C . VAL A 1 389 ? -34.752 11.449 12.691 1.00 95.00 389 VAL A C 1
ATOM 2980 O O . VAL A 1 389 ? -35.859 11.726 13.149 1.00 95.00 389 VAL A O 1
ATOM 2983 N N . GLU A 1 390 ? -34.597 10.586 11.686 1.00 95.25 390 GLU A N 1
ATOM 2984 C CA . GLU A 1 390 ? -35.714 9.935 10.994 1.00 95.25 390 GLU A CA 1
ATOM 2985 C C . GLU A 1 390 ? -36.564 9.092 11.946 1.00 95.25 390 GLU A C 1
ATOM 2987 O O . GLU A 1 390 ? -37.790 9.224 11.947 1.00 95.25 390 GLU A O 1
ATOM 2992 N N . LYS A 1 391 ? -35.927 8.290 12.809 1.00 97.25 391 LYS A N 1
ATOM 2993 C CA . LYS A 1 391 ? -36.614 7.493 13.832 1.00 97.25 391 LYS A CA 1
ATOM 2994 C C . LYS A 1 391 ? -37.411 8.379 14.789 1.00 97.25 391 LYS A C 1
ATOM 2996 O O . LYS A 1 391 ? -38.587 8.114 15.036 1.00 97.25 391 LYS A O 1
ATOM 3001 N N . THR A 1 392 ? -36.802 9.457 15.280 1.00 97.88 392 THR A N 1
ATOM 3002 C CA . THR A 1 392 ? -37.457 10.393 16.206 1.00 97.88 392 THR A CA 1
ATOM 3003 C C . THR A 1 392 ? -38.664 11.078 15.568 1.00 97.88 392 THR A C 1
ATOM 3005 O O . THR A 1 392 ? -39.725 11.184 16.194 1.00 97.88 392 THR A O 1
ATOM 3008 N N . CYS A 1 393 ? -38.524 11.521 14.316 1.00 97.50 393 CYS A N 1
ATOM 3009 C CA . CYS A 1 393 ? -39.617 12.089 13.536 1.00 97.50 393 CYS A CA 1
ATOM 3010 C C . CYS A 1 393 ? -40.741 11.065 13.352 1.00 97.50 393 CYS A C 1
ATOM 3012 O O . CYS A 1 393 ? -41.881 11.350 13.708 1.00 97.50 393 CYS A O 1
ATOM 3014 N N . PHE A 1 394 ? -40.421 9.861 12.868 1.00 97.69 394 PHE A N 1
ATOM 3015 C CA . PHE A 1 394 ? -41.384 8.785 12.628 1.00 97.69 394 PHE A CA 1
ATOM 3016 C C . PHE A 1 394 ? -42.200 8.447 13.881 1.00 97.69 394 PHE A C 1
ATOM 3018 O O . PHE A 1 394 ? -43.430 8.483 13.855 1.00 97.69 394 PHE A O 1
ATOM 3025 N N . GLU A 1 395 ? -41.528 8.167 15.000 1.00 97.56 395 GLU A N 1
ATOM 3026 C CA . GLU A 1 395 ? -42.188 7.825 16.263 1.00 97.56 395 GLU A CA 1
ATOM 3027 C C . GLU A 1 395 ? -43.087 8.962 16.763 1.00 97.56 395 GLU A C 1
ATOM 3029 O O . GLU A 1 395 ? -44.177 8.716 17.282 1.00 97.56 395 GLU A O 1
ATOM 3034 N N . THR A 1 396 ? -42.661 10.214 16.572 1.00 98.12 396 THR A N 1
ATOM 3035 C CA . THR A 1 396 ? -43.441 11.387 16.982 1.00 98.12 396 THR A CA 1
ATOM 3036 C C . THR A 1 396 ? -44.649 11.615 16.074 1.00 98.12 396 THR A C 1
ATOM 3038 O O . THR A 1 396 ? -45.743 11.832 16.584 1.00 98.12 396 THR A O 1
ATOM 3041 N N . PHE A 1 397 ? -44.523 11.478 14.752 1.00 98.00 397 PHE A N 1
ATOM 3042 C CA . PHE A 1 397 ? -45.681 11.537 13.853 1.00 98.00 397 PHE A CA 1
ATOM 3043 C C . PHE A 1 397 ? -46.735 10.488 14.233 1.00 98.00 397 PHE A C 1
ATOM 3045 O O . PHE A 1 397 ? -47.921 10.804 14.357 1.00 98.00 397 PHE A O 1
ATOM 3052 N N . LYS A 1 398 ? -46.302 9.252 14.511 1.00 97.56 398 LYS A N 1
ATOM 3053 C CA . LYS A 1 398 ? -47.202 8.170 14.931 1.00 97.56 398 LYS A CA 1
ATOM 3054 C C . LYS A 1 398 ? -47.884 8.463 16.268 1.00 97.56 398 LYS A C 1
ATOM 3056 O O . LYS A 1 398 ? -49.072 8.174 16.392 1.00 97.56 398 LYS A O 1
ATOM 3061 N N . SER A 1 399 ? -47.195 9.073 17.239 1.00 97.31 399 SER A N 1
ATOM 3062 C CA . SER A 1 399 ? -47.817 9.434 18.524 1.00 97.31 399 SER A CA 1
ATOM 3063 C C . SER A 1 399 ? -48.870 10.543 18.409 1.00 97.31 399 SER A C 1
ATOM 3065 O O . SER A 1 399 ? -49.747 10.627 19.260 1.00 97.31 399 SER A O 1
ATOM 3067 N N . PHE A 1 400 ? -48.816 11.362 17.353 1.00 96.50 400 PHE A N 1
ATOM 3068 C CA . PHE A 1 400 ? -49.831 12.375 17.020 1.00 96.50 400 PHE A CA 1
ATOM 3069 C C . PHE A 1 400 ? -50.910 11.843 16.055 1.00 96.50 400 PHE A C 1
ATOM 3071 O O . PHE A 1 400 ? -51.711 12.605 15.517 1.00 96.50 400 PHE A O 1
ATOM 3078 N N . ASN A 1 401 ? -50.951 10.524 15.834 1.00 96.56 401 ASN A N 1
ATOM 3079 C CA . ASN A 1 401 ? -51.896 9.851 14.943 1.00 96.56 401 ASN A CA 1
ATOM 3080 C C . ASN A 1 401 ? -51.780 10.265 13.460 1.00 96.56 401 ASN A C 1
ATOM 3082 O O . ASN A 1 401 ? -52.754 10.189 12.712 1.00 96.56 401 ASN A O 1
ATOM 3086 N N . PHE A 1 402 ? -50.589 10.679 13.016 1.00 97.44 402 PHE A N 1
ATOM 3087 C CA . PHE A 1 402 ? -50.301 10.858 11.594 1.00 97.44 402 PHE A CA 1
ATOM 3088 C C . PHE A 1 402 ? -49.965 9.507 10.949 1.00 97.44 402 PHE A C 1
ATOM 3090 O O . PHE A 1 402 ? -49.276 8.658 11.528 1.00 97.44 402 PHE A O 1
ATOM 3097 N N . GLN A 1 403 ? -50.451 9.298 9.730 1.00 96.19 403 GLN A N 1
ATOM 3098 C CA . GLN A 1 403 ? -50.187 8.108 8.928 1.00 96.19 403 GLN A CA 1
ATOM 3099 C C . GLN A 1 403 ? -49.078 8.377 7.910 1.00 96.19 403 GLN A C 1
ATOM 3101 O O . GLN A 1 403 ? -49.012 9.451 7.323 1.00 96.19 403 GLN A O 1
ATOM 3106 N N . GLU A 1 404 ? -48.194 7.408 7.688 1.00 96.38 404 GLU A N 1
ATOM 3107 C CA . GLU A 1 404 ? -47.129 7.583 6.700 1.00 96.38 404 GLU A CA 1
ATOM 3108 C C . GLU A 1 404 ? -47.709 7.533 5.285 1.00 96.38 404 GLU A C 1
ATOM 3110 O O . GLU A 1 404 ? -48.510 6.653 4.965 1.00 96.38 404 GLU A O 1
ATOM 3115 N N . PHE A 1 405 ? -47.260 8.444 4.428 1.00 94.00 405 PHE A N 1
ATOM 3116 C CA . PHE A 1 405 ? -47.616 8.495 3.021 1.00 94.00 405 PHE A CA 1
ATOM 3117 C C . PHE A 1 405 ? -46.347 8.560 2.164 1.00 94.00 405 PHE A C 1
ATOM 3119 O O . PHE A 1 405 ? -45.486 9.416 2.366 1.00 94.00 405 PHE A O 1
ATOM 3126 N N . ARG A 1 406 ? -46.216 7.651 1.190 1.00 94.12 406 ARG A N 1
ATOM 3127 C CA . ARG A 1 406 ? -45.026 7.548 0.330 1.00 94.12 406 ARG A CA 1
ATOM 3128 C C . ARG A 1 406 ? -45.375 7.803 -1.127 1.00 94.12 406 ARG A C 1
ATOM 3130 O O . ARG A 1 406 ? -46.152 7.067 -1.726 1.00 94.12 406 ARG A O 1
ATOM 3137 N N . THR A 1 407 ? -44.751 8.822 -1.703 1.00 93.56 407 THR A N 1
ATOM 3138 C CA . THR A 1 407 ? -44.867 9.178 -3.123 1.00 93.56 407 THR A CA 1
ATOM 3139 C C . THR A 1 407 ? -43.597 8.789 -3.887 1.00 93.56 407 THR A C 1
ATOM 3141 O O . THR A 1 407 ? -42.534 8.643 -3.266 1.00 93.56 407 THR A O 1
ATOM 3144 N N . PRO A 1 408 ? -43.669 8.613 -5.220 1.00 94.75 408 PRO A N 1
ATOM 3145 C CA . PRO A 1 408 ? -42.491 8.420 -6.062 1.00 94.75 408 PRO A CA 1
ATOM 3146 C C . PRO A 1 408 ? -41.437 9.525 -5.887 1.00 94.75 408 PRO A C 1
ATOM 3148 O O . PRO A 1 408 ? -41.763 10.678 -5.613 1.00 94.75 408 PRO A O 1
ATOM 3151 N N . ILE A 1 409 ? -40.157 9.178 -6.060 1.00 95.12 409 ILE A N 1
ATOM 3152 C CA . ILE A 1 409 ? -39.049 10.154 -6.071 1.00 95.12 409 ILE A CA 1
ATOM 3153 C C . ILE A 1 409 ? -39.024 10.941 -7.389 1.00 95.12 409 ILE A C 1
ATOM 3155 O O . ILE A 1 409 ? -38.619 12.103 -7.410 1.00 95.12 409 ILE A O 1
ATOM 3159 N N . ILE A 1 410 ? -39.451 10.301 -8.478 1.00 94.94 410 ILE A N 1
ATOM 3160 C CA . ILE A 1 410 ? -39.569 10.893 -9.808 1.00 94.94 410 ILE A CA 1
ATOM 3161 C C . ILE A 1 410 ? -41.044 11.198 -10.055 1.00 94.94 410 ILE A C 1
ATOM 3163 O O . ILE A 1 410 ? -41.883 10.309 -9.940 1.00 94.94 410 ILE A O 1
ATOM 3167 N N . GLU A 1 411 ? -41.345 12.442 -10.399 1.00 93.25 411 GLU A N 1
ATOM 3168 C CA . GLU A 1 411 ? -42.699 12.955 -10.622 1.00 93.25 411 GLU A CA 1
ATOM 3169 C C . GLU A 1 411 ? -42.734 13.762 -11.928 1.00 93.25 411 GLU A C 1
ATOM 3171 O O . GLU A 1 411 ? -41.695 14.139 -12.476 1.00 93.25 411 GLU A O 1
ATOM 3176 N N . ASN A 1 412 ? -43.930 14.030 -12.453 1.00 91.56 412 ASN A N 1
ATOM 3177 C CA . ASN A 1 412 ? -44.059 14.853 -13.652 1.00 91.56 412 ASN A CA 1
ATOM 3178 C C . ASN A 1 412 ? -43.700 16.312 -13.331 1.00 91.56 412 ASN A C 1
ATOM 3180 O O . ASN A 1 412 ? -44.227 16.878 -12.369 1.00 91.56 412 ASN A O 1
ATOM 3184 N N . LYS A 1 413 ? -42.861 16.954 -14.157 1.00 87.69 413 LYS A N 1
ATOM 3185 C CA . LYS A 1 413 ? -42.417 18.339 -13.910 1.00 87.69 413 LYS A CA 1
ATOM 3186 C C . LYS A 1 413 ? -43.594 19.312 -13.776 1.00 87.69 413 LYS A C 1
ATOM 3188 O O . LYS A 1 413 ? -43.526 20.249 -12.980 1.00 87.69 413 LYS A O 1
ATOM 3193 N N . SER A 1 414 ? -44.684 19.084 -14.513 1.00 87.38 414 SER A N 1
ATOM 3194 C CA . SER A 1 414 ? -45.866 19.956 -14.488 1.00 87.38 414 SER A CA 1
ATOM 3195 C C . SER A 1 414 ? -46.526 20.061 -13.108 1.00 87.38 414 SER A C 1
ATOM 3197 O O . SER A 1 414 ? -47.138 21.089 -12.814 1.00 87.38 414 SER A O 1
ATOM 3199 N N . LEU A 1 415 ? -46.341 19.057 -12.238 1.00 86.00 415 LEU A N 1
ATOM 3200 C CA . LEU A 1 415 ? -46.859 19.061 -10.871 1.00 86.00 415 LEU A CA 1
ATOM 3201 C C . LEU A 1 415 ? -46.308 20.234 -10.050 1.00 86.00 415 LEU A C 1
ATOM 3203 O O . LEU A 1 415 ? -47.045 20.858 -9.292 1.00 86.00 415 LEU A O 1
ATOM 3207 N N . PHE A 1 416 ? -45.029 20.565 -10.239 1.00 81.75 416 PHE A N 1
ATOM 3208 C CA . PHE A 1 416 ? -44.337 21.604 -9.471 1.00 81.75 416 PHE A CA 1
ATOM 3209 C C . PHE A 1 416 ? -44.276 22.952 -10.202 1.00 81.75 416 PHE A C 1
ATOM 3211 O O . PHE A 1 416 ? -43.796 23.934 -9.651 1.00 81.75 416 PHE A O 1
ATOM 3218 N N . GLN A 1 417 ? -44.779 23.035 -11.438 1.00 70.06 417 GLN A N 1
ATOM 3219 C CA . GLN A 1 417 ? -44.827 24.293 -12.195 1.00 70.06 417 GLN A CA 1
ATOM 3220 C C . GLN A 1 417 ? -45.965 25.227 -11.757 1.00 70.06 417 GLN A C 1
ATOM 3222 O O . GLN A 1 417 ? -45.906 26.417 -12.051 1.00 70.06 417 GLN A O 1
ATOM 3227 N N . ARG A 1 418 ? -47.010 24.701 -11.100 1.00 55.03 418 ARG A N 1
ATOM 3228 C CA . ARG A 1 418 ? -48.257 25.435 -10.805 1.00 55.03 418 ARG A CA 1
ATOM 3229 C C . ARG A 1 418 ? -48.538 25.668 -9.316 1.00 55.03 418 ARG A C 1
ATOM 3231 O O . ARG A 1 418 ? -49.474 26.393 -9.001 1.00 55.03 418 ARG A O 1
ATOM 3238 N N . SER A 1 419 ? -47.773 25.063 -8.408 1.00 46.78 419 SER A N 1
ATOM 3239 C CA . SER A 1 419 ? -48.081 25.012 -6.968 1.00 46.78 419 SER A CA 1
ATOM 3240 C C . SER A 1 419 ? -47.748 26.286 -6.178 1.00 46.78 419 SER A C 1
ATOM 3242 O O . SER A 1 419 ? -48.158 26.412 -5.029 1.00 46.78 419 SER A O 1
ATOM 3244 N N . VAL A 1 420 ? -47.088 27.273 -6.787 1.00 41.38 420 VAL A N 1
ATOM 3245 C CA . VAL A 1 420 ? -46.911 28.624 -6.235 1.00 41.38 420 VAL A CA 1
ATOM 3246 C C . VAL A 1 420 ? -47.014 29.577 -7.420 1.00 41.38 420 VAL A C 1
ATOM 3248 O O . VAL A 1 420 ? -46.352 29.332 -8.424 1.00 41.38 420 VAL A O 1
ATOM 3251 N N . GLY A 1 421 ? -47.885 30.591 -7.348 1.00 36.75 421 GLY A N 1
ATOM 3252 C CA . GLY A 1 421 ? -48.247 31.460 -8.476 1.00 36.75 421 GLY A CA 1
ATOM 3253 C C . GLY A 1 421 ? -47.061 31.918 -9.335 1.00 36.75 421 GLY A C 1
ATOM 3254 O O . GLY A 1 421 ? -45.930 31.990 -8.853 1.00 36.75 421 GLY A O 1
ATOM 3255 N N . GLU A 1 422 ? -47.343 32.258 -10.598 1.00 35.75 422 GLU A N 1
ATOM 3256 C CA . GLU A 1 422 ? -46.394 32.620 -11.676 1.00 35.75 422 GLU A CA 1
ATOM 3257 C C . GLU A 1 422 ? -45.324 33.685 -11.323 1.00 35.75 422 GLU A C 1
ATOM 3259 O O . GLU A 1 422 ? -44.476 34.009 -12.149 1.00 35.75 422 GLU A O 1
ATOM 3264 N N . SER A 1 423 ? -45.329 34.227 -10.105 1.00 37.25 423 SER A N 1
ATOM 3265 C CA . SER A 1 423 ? -44.447 35.266 -9.586 1.00 37.25 423 SER A CA 1
ATOM 3266 C C . SER A 1 423 ? -43.374 34.810 -8.582 1.00 37.25 423 SER A C 1
ATOM 3268 O O . SER A 1 423 ? -42.599 35.662 -8.147 1.00 37.25 423 SER A O 1
ATOM 3270 N N . SER A 1 424 ? -43.269 33.527 -8.197 1.00 38.78 424 SER A N 1
ATOM 3271 C CA . SER A 1 424 ? -42.130 33.080 -7.369 1.00 38.78 424 SER A CA 1
ATOM 3272 C C . SER A 1 424 ? -40.958 32.592 -8.236 1.00 38.78 424 SER A C 1
ATOM 3274 O O . SER A 1 424 ? -40.986 31.510 -8.818 1.00 38.78 424 SER A O 1
ATOM 3276 N N . ASP A 1 425 ? -39.881 33.384 -8.285 1.00 38.06 425 ASP A N 1
ATOM 3277 C CA . ASP A 1 425 ? -38.598 33.064 -8.951 1.00 38.06 425 ASP A CA 1
ATOM 3278 C C . ASP A 1 425 ? -37.918 31.776 -8.404 1.00 38.06 425 ASP A C 1
ATOM 3280 O O . ASP A 1 425 ? -36.854 31.380 -8.880 1.00 38.06 425 ASP A O 1
ATOM 3284 N N . ILE A 1 426 ? -38.513 31.115 -7.403 1.00 46.12 426 ILE A N 1
ATOM 3285 C CA . ILE A 1 426 ? -37.918 30.028 -6.616 1.00 46.12 426 ILE A CA 1
ATOM 3286 C C . ILE A 1 426 ? -38.049 28.655 -7.299 1.00 46.12 426 ILE A C 1
ATOM 3288 O O . ILE A 1 426 ? -37.183 27.811 -7.098 1.00 46.12 426 ILE A O 1
ATOM 3292 N N . ILE A 1 427 ? -39.059 28.405 -8.144 1.00 46.66 427 ILE A N 1
ATOM 3293 C CA . ILE A 1 427 ? -39.306 27.035 -8.656 1.00 46.66 427 ILE A CA 1
ATOM 3294 C C . ILE A 1 427 ? -38.995 26.868 -10.153 1.00 46.66 427 ILE A C 1
ATOM 3296 O O . ILE A 1 427 ? -38.692 25.764 -10.600 1.00 46.66 427 ILE A O 1
ATOM 3300 N N . GLN A 1 428 ? -38.934 27.944 -10.946 1.00 46.56 428 GLN A N 1
ATOM 3301 C CA . GLN A 1 428 ? -38.661 27.804 -12.387 1.00 46.56 428 GLN A CA 1
ATOM 3302 C C . GLN A 1 428 ? -37.208 27.416 -12.734 1.00 46.56 428 GLN A C 1
ATOM 3304 O O . GLN A 1 428 ? -36.954 27.029 -13.873 1.00 46.56 428 GLN A O 1
ATOM 3309 N N . LYS A 1 429 ? -36.251 27.500 -11.795 1.00 51.88 429 LYS A N 1
ATOM 3310 C CA . LYS A 1 429 ? -34.814 27.252 -12.061 1.00 51.88 429 LYS A CA 1
ATOM 3311 C C . LYS A 1 429 ? -34.134 26.235 -11.136 1.00 51.88 429 LYS A C 1
ATOM 3313 O O . LYS A 1 429 ? -32.939 26.006 -11.302 1.00 51.88 429 LYS A O 1
ATOM 3318 N N . GLU A 1 430 ? -34.861 25.626 -10.195 1.00 65.25 430 GLU A N 1
ATOM 3319 C CA . GLU A 1 430 ? -34.256 24.866 -9.086 1.00 65.25 430 GLU A CA 1
ATOM 3320 C C . GLU A 1 430 ? -34.659 23.376 -9.016 1.00 65.25 430 GLU A C 1
ATOM 3322 O O . GLU A 1 430 ? -34.527 22.771 -7.955 1.00 65.25 430 GLU A O 1
ATOM 3327 N N . VAL A 1 431 ? -35.096 22.729 -10.106 1.00 82.06 431 VAL A N 1
ATOM 3328 C CA . VAL A 1 431 ? -35.444 21.285 -10.110 1.00 82.06 431 VAL A CA 1
ATOM 3329 C C . VAL A 1 431 ? -34.563 20.499 -11.088 1.00 82.06 431 VAL A C 1
ATOM 3331 O O . VAL A 1 431 ? -34.213 20.994 -12.156 1.00 82.06 431 VAL A O 1
ATOM 3334 N N . TYR A 1 432 ? -34.178 19.272 -10.720 1.00 88.00 432 TYR A N 1
ATOM 3335 C CA . TYR A 1 432 ? -33.531 18.335 -11.645 1.00 88.00 432 TYR A CA 1
ATOM 3336 C C . TYR A 1 432 ? -34.572 17.760 -12.605 1.00 88.00 432 TYR A C 1
ATOM 3338 O O . TYR A 1 432 ? -35.451 17.024 -12.161 1.00 88.00 432 TYR A O 1
ATOM 3346 N N . GLU A 1 433 ? -34.449 18.061 -13.895 1.00 89.31 433 GLU A N 1
ATOM 3347 C CA . GLU A 1 433 ? -35.367 17.611 -14.945 1.00 89.31 433 GLU A CA 1
ATOM 3348 C C . GLU A 1 433 ? -34.683 16.712 -15.972 1.00 89.31 433 GLU A C 1
ATOM 3350 O O . GLU A 1 433 ? -33.484 16.839 -16.231 1.00 89.31 433 GLU A O 1
ATOM 3355 N N . PHE A 1 434 ? -35.455 15.796 -16.545 1.00 92.25 434 PHE A N 1
ATOM 3356 C CA . PHE A 1 434 ? -35.015 14.903 -17.608 1.00 92.25 434 PHE A CA 1
ATOM 3357 C C . PHE A 1 434 ? -36.213 14.410 -18.420 1.00 92.25 434 PHE A C 1
ATOM 3359 O O . PHE A 1 434 ? -37.334 14.328 -17.922 1.00 92.25 434 PHE A O 1
ATOM 3366 N N . GLU A 1 435 ? -35.959 14.091 -19.682 1.00 93.12 435 GLU A N 1
ATOM 3367 C CA . GLU A 1 435 ? -36.937 13.507 -20.595 1.00 93.12 435 GLU A CA 1
ATOM 3368 C C . GLU A 1 435 ? -36.849 11.978 -20.514 1.00 93.12 435 GLU A C 1
ATOM 3370 O O . GLU A 1 435 ? -35.750 11.409 -20.500 1.00 93.12 435 GLU A O 1
ATOM 3375 N N . ASP A 1 436 ? -37.992 11.306 -20.396 1.00 90.62 436 ASP A N 1
ATOM 3376 C CA . ASP A 1 436 ? -38.053 9.847 -20.438 1.00 90.62 436 ASP A CA 1
ATOM 3377 C C . ASP A 1 436 ? -37.941 9.317 -21.887 1.00 90.62 436 ASP A C 1
ATOM 3379 O O . ASP A 1 436 ? -37.810 10.070 -22.851 1.00 90.62 436 ASP A O 1
ATOM 3383 N N . ARG A 1 437 ? -37.984 7.990 -22.077 1.00 90.94 437 ARG A N 1
ATOM 3384 C CA . ARG A 1 437 ? -37.881 7.391 -23.425 1.00 90.94 437 ARG A CA 1
ATOM 3385 C C . ARG A 1 437 ? -39.076 7.700 -24.336 1.00 90.94 437 ARG A C 1
ATOM 3387 O O . ARG A 1 437 ? -38.974 7.461 -25.537 1.00 90.94 437 ARG A O 1
ATOM 3394 N N . ASN A 1 438 ? -40.184 8.177 -23.776 1.00 88.69 438 ASN A N 1
ATOM 3395 C CA . ASN A 1 438 ? -41.420 8.502 -24.478 1.00 88.69 438 ASN A CA 1
ATOM 3396 C C . ASN A 1 438 ? -41.590 10.014 -24.700 1.00 88.69 438 ASN A C 1
ATOM 3398 O O . ASN A 1 438 ? -42.600 10.431 -25.264 1.00 88.69 438 ASN A O 1
ATOM 3402 N N . GLY A 1 439 ? -40.619 10.829 -24.284 1.00 87.50 439 GLY A N 1
ATOM 3403 C CA . GLY A 1 439 ? -40.673 12.281 -24.408 1.00 87.50 439 GLY A CA 1
ATOM 3404 C C . GLY A 1 439 ? -41.380 12.997 -23.254 1.00 87.50 439 GLY A C 1
ATOM 3405 O O . GLY A 1 439 ? -41.638 14.198 -23.335 1.00 87.50 439 GLY A O 1
ATOM 3406 N N . GLU A 1 440 ? -41.727 12.291 -22.175 1.00 90.56 440 GLU A N 1
ATOM 3407 C CA . GLU A 1 440 ? -42.347 12.898 -21.002 1.00 90.56 440 GLU A CA 1
ATOM 3408 C C . GLU A 1 440 ? -41.307 13.618 -20.144 1.00 90.56 440 GLU A C 1
ATOM 3410 O O . GLU A 1 440 ? -40.250 13.078 -19.810 1.00 90.56 440 GLU A O 1
ATOM 3415 N N . LEU A 1 441 ? -41.628 14.851 -19.744 1.00 90.62 441 LEU A N 1
ATOM 3416 C CA . LEU A 1 441 ? -40.742 15.666 -18.923 1.00 90.62 441 LEU A CA 1
ATOM 3417 C C . LEU A 1 441 ? -40.942 15.357 -17.435 1.00 90.62 441 LEU A C 1
ATOM 3419 O O . LEU A 1 441 ? -41.927 15.764 -16.806 1.00 90.62 441 LEU A O 1
ATOM 3423 N N . LEU A 1 442 ? -39.974 14.645 -16.872 1.00 93.44 442 LEU A N 1
ATOM 3424 C CA . LEU A 1 442 ? -39.949 14.198 -15.487 1.00 93.44 442 LEU A CA 1
ATOM 3425 C C . LEU A 1 442 ? -38.973 15.034 -14.659 1.00 93.44 442 LEU A C 1
ATOM 3427 O O . LEU A 1 442 ? -38.092 15.721 -15.182 1.00 93.44 442 LEU A O 1
ATOM 3431 N N . CYS A 1 443 ? -39.123 14.969 -13.341 1.00 92.69 443 CYS A N 1
ATOM 3432 C CA . CYS A 1 443 ? -38.199 15.597 -12.416 1.00 92.69 443 CYS A CA 1
ATOM 3433 C C . CYS A 1 443 ? -37.989 14.780 -11.139 1.00 92.69 443 CYS A C 1
ATOM 3435 O O . CYS A 1 443 ? -38.876 14.046 -10.702 1.00 92.69 443 CYS A O 1
ATOM 3437 N N . LEU A 1 444 ? -36.831 14.955 -10.495 1.00 94.06 444 LEU A N 1
ATOM 3438 C CA . LEU A 1 444 ? -36.674 14.552 -9.094 1.00 94.06 444 LEU A CA 1
ATOM 3439 C C . LEU A 1 444 ? -37.499 15.499 -8.218 1.00 94.06 444 LEU A C 1
ATOM 3441 O O . LEU A 1 444 ? -37.394 16.716 -8.372 1.00 94.06 444 LEU A O 1
ATOM 3445 N N . ARG A 1 445 ? -38.304 14.957 -7.300 1.00 91.81 445 ARG A N 1
ATOM 3446 C CA . ARG A 1 445 ? -39.193 15.767 -6.460 1.00 91.81 445 ARG A CA 1
ATOM 3447 C C . ARG A 1 445 ? -38.403 16.781 -5.602 1.00 91.81 445 ARG A C 1
ATOM 3449 O O . ARG A 1 445 ? -37.458 16.387 -4.905 1.00 91.81 445 ARG A O 1
ATOM 3456 N N . PRO A 1 446 ? -38.775 18.073 -5.620 1.00 90.75 446 PRO A N 1
ATOM 3457 C CA . PRO A 1 446 ? -38.154 19.086 -4.770 1.00 90.75 446 PRO A CA 1
ATOM 3458 C C . PRO A 1 446 ? -38.741 19.152 -3.356 1.00 90.75 446 PRO A C 1
ATOM 3460 O O . PRO A 1 446 ? -38.072 19.644 -2.451 1.00 90.75 446 PRO A O 1
ATOM 3463 N N . GLU A 1 447 ? -39.961 18.652 -3.161 1.00 89.69 447 GLU A N 1
ATOM 3464 C CA . GLU A 1 447 ? -40.685 18.614 -1.887 1.00 89.69 447 GLU A CA 1
ATOM 3465 C C . GLU A 1 447 ? -41.725 17.470 -1.891 1.00 89.69 447 GLU A C 1
ATOM 3467 O O . GLU A 1 447 ? -41.911 16.802 -2.915 1.00 89.69 447 GLU A O 1
ATOM 3472 N N . GLY A 1 448 ? -42.333 17.171 -0.735 1.00 90.38 448 GLY A N 1
ATOM 3473 C CA . GLY A 1 448 ? -43.231 16.017 -0.559 1.00 90.38 448 GLY A CA 1
ATOM 3474 C C . GLY A 1 448 ? -44.738 16.317 -0.576 1.00 90.38 448 GLY A C 1
ATOM 3475 O O . GLY A 1 448 ? -45.522 15.421 -0.899 1.00 90.38 448 GLY A O 1
ATOM 3476 N N . THR A 1 449 ? -45.145 17.548 -0.277 1.00 91.25 449 THR A N 1
ATOM 3477 C CA . THR A 1 449 ? -46.529 18.024 -0.194 1.00 91.25 449 THR A CA 1
ATOM 3478 C C . THR A 1 449 ? -47.258 17.895 -1.533 1.00 91.25 449 THR A C 1
ATOM 3480 O O . THR A 1 449 ? -48.318 17.268 -1.579 1.00 91.25 449 THR A O 1
ATOM 3483 N N . ALA A 1 450 ? -46.722 18.411 -2.650 1.00 90.81 450 ALA A N 1
ATOM 3484 C CA . ALA A 1 450 ? -47.466 18.373 -3.920 1.00 90.81 450 ALA A CA 1
ATOM 3485 C C . ALA A 1 450 ? -47.685 16.943 -4.432 1.00 90.81 450 ALA A C 1
ATOM 3487 O O . ALA A 1 450 ? -48.767 16.623 -4.929 1.00 90.81 450 ALA A O 1
ATOM 3488 N N . GLY A 1 451 ? -46.695 16.058 -4.266 1.00 91.88 451 GLY A N 1
ATOM 3489 C CA . GLY A 1 451 ? -46.835 14.636 -4.596 1.00 91.88 451 GLY A CA 1
ATOM 3490 C C . GLY A 1 451 ? -47.925 13.957 -3.765 1.00 91.88 451 GLY A C 1
ATOM 3491 O O . GLY A 1 451 ? -48.696 13.151 -4.289 1.00 91.88 451 GLY A O 1
ATOM 3492 N N . LEU A 1 452 ? -48.013 14.298 -2.476 1.00 93.38 452 LEU A N 1
ATOM 3493 C CA . LEU A 1 452 ? -49.027 13.770 -1.567 1.00 93.38 452 LEU A CA 1
ATOM 3494 C C . LEU A 1 452 ? -50.421 14.247 -1.977 1.00 93.38 452 LEU A C 1
ATOM 3496 O O . LEU A 1 452 ? -51.312 13.425 -2.178 1.00 93.38 452 LEU A O 1
ATOM 3500 N N . VAL A 1 453 ? -50.604 15.554 -2.182 1.00 91.44 453 VAL A N 1
ATOM 3501 C CA . VAL A 1 453 ? -51.890 16.133 -2.603 1.00 91.44 453 VAL A CA 1
ATOM 3502 C C . VAL A 1 453 ? -52.329 15.571 -3.957 1.00 91.44 453 VAL A C 1
ATOM 3504 O O . VAL A 1 453 ? -53.479 15.152 -4.104 1.00 91.44 453 VAL A O 1
ATOM 3507 N N . ARG A 1 454 ? -51.411 15.463 -4.931 1.00 93.44 454 ARG A N 1
ATOM 3508 C CA . ARG A 1 454 ? -51.669 14.779 -6.209 1.00 93.44 454 ARG A CA 1
ATOM 3509 C C . ARG A 1 454 ? -52.190 13.369 -5.970 1.00 93.44 454 ARG A C 1
ATOM 3511 O O . ARG A 1 454 ? -53.184 12.976 -6.578 1.00 93.44 454 ARG A O 1
ATOM 3518 N N . ALA A 1 455 ? -51.519 12.591 -5.124 1.00 93.69 455 ALA A N 1
ATOM 3519 C CA . ALA A 1 455 ? -51.906 11.217 -4.849 1.00 93.69 455 ALA A CA 1
ATOM 3520 C C . ALA A 1 455 ? -53.290 11.134 -4.188 1.00 93.69 455 ALA A C 1
ATOM 3522 O O . ALA A 1 455 ? -54.081 10.280 -4.580 1.00 93.69 455 ALA A O 1
ATOM 3523 N N . LEU A 1 456 ? -53.629 12.041 -3.267 1.00 92.50 456 LEU A N 1
ATOM 3524 C CA . LEU A 1 456 ? -54.965 12.082 -2.669 1.00 92.50 456 LEU A CA 1
ATOM 3525 C C . LEU A 1 456 ? -56.053 12.378 -3.706 1.00 92.50 456 LEU A C 1
ATOM 3527 O O . LEU A 1 456 ? -57.062 11.680 -3.748 1.00 92.50 456 LEU A O 1
ATOM 3531 N N . ILE A 1 457 ? -55.834 13.369 -4.575 1.00 91.19 457 ILE A N 1
ATOM 3532 C CA . ILE A 1 457 ? -56.792 13.741 -5.628 1.00 91.19 457 ILE A CA 1
ATOM 3533 C C . ILE A 1 457 ? -56.959 12.596 -6.635 1.00 91.19 457 ILE A C 1
ATOM 3535 O O . ILE A 1 457 ? -58.074 12.163 -6.911 1.00 91.19 457 ILE A O 1
ATOM 3539 N N . THR A 1 458 ? -55.850 12.083 -7.172 1.00 92.69 458 THR A N 1
ATOM 3540 C CA . THR A 1 458 ? -55.863 11.076 -8.250 1.00 92.69 458 THR A CA 1
ATOM 3541 C C . THR A 1 458 ? -56.413 9.721 -7.816 1.00 92.69 458 THR A C 1
ATOM 3543 O O . THR A 1 458 ? -56.963 9.007 -8.649 1.00 92.69 458 THR A O 1
ATOM 3546 N N . ASN A 1 459 ? -56.317 9.381 -6.528 1.00 92.38 459 ASN A N 1
ATOM 3547 C CA . ASN A 1 459 ? -56.877 8.145 -5.979 1.00 92.38 459 ASN A CA 1
ATOM 3548 C C . ASN A 1 459 ? -58.269 8.333 -5.351 1.00 92.38 459 ASN A C 1
ATOM 3550 O O . ASN A 1 459 ? -58.768 7.413 -4.710 1.00 92.38 459 ASN A O 1
ATOM 3554 N N . GLY A 1 460 ? -58.897 9.508 -5.497 1.00 89.19 460 GLY A N 1
ATOM 3555 C CA . GLY A 1 460 ? -60.229 9.766 -4.938 1.00 89.19 460 GLY A CA 1
ATOM 3556 C C . GLY A 1 460 ? -60.274 9.743 -3.406 1.00 89.19 460 GLY A C 1
ATOM 3557 O O . GLY A 1 460 ? -61.315 9.460 -2.823 1.00 89.19 460 GLY A O 1
ATOM 3558 N N . LEU A 1 461 ? -59.146 10.028 -2.751 1.00 87.25 461 LEU A N 1
ATOM 3559 C CA . LEU A 1 461 ? -59.013 10.069 -1.293 1.00 87.25 461 LEU A CA 1
ATOM 3560 C C . LEU A 1 461 ? -59.268 11.473 -0.726 1.00 87.25 461 LEU A C 1
ATOM 3562 O O . LEU A 1 461 ? -59.097 11.681 0.468 1.00 87.25 461 LEU A O 1
ATOM 3566 N N . MET A 1 462 ? -59.648 12.456 -1.546 1.00 85.44 462 MET A N 1
ATOM 3567 C CA . MET A 1 462 ? -60.098 13.765 -1.060 1.00 85.44 462 MET A CA 1
ATOM 3568 C C . MET A 1 462 ? -61.586 13.701 -0.703 1.00 85.44 462 MET A C 1
ATOM 3570 O O . MET A 1 462 ? -62.427 13.433 -1.555 1.00 85.44 462 MET A O 1
ATOM 3574 N N . ASN A 1 463 ? -61.893 13.946 0.568 1.00 84.25 463 ASN A N 1
ATOM 3575 C CA . ASN A 1 463 ? -63.237 14.008 1.144 1.00 84.25 463 ASN A CA 1
ATOM 3576 C C . ASN A 1 463 ? -63.215 14.990 2.340 1.00 84.25 463 ASN A C 1
ATOM 3578 O O . ASN A 1 463 ? -62.130 15.445 2.719 1.00 84.25 463 ASN A O 1
ATOM 3582 N N . ASP A 1 464 ? -64.371 15.260 2.951 1.00 81.56 464 ASP A N 1
ATOM 3583 C CA . ASP A 1 464 ? -64.523 16.211 4.070 1.00 81.56 464 ASP A CA 1
ATOM 3584 C C . ASP A 1 464 ? -63.937 15.719 5.412 1.00 81.56 464 ASP A C 1
ATOM 3586 O O . ASP A 1 464 ? -64.024 16.408 6.426 1.00 81.56 464 ASP A O 1
ATOM 3590 N N . GLU A 1 465 ? -63.339 14.525 5.460 1.00 87.62 465 GLU A N 1
ATOM 3591 C CA . GLU A 1 465 ? -62.698 14.015 6.673 1.00 87.62 465 GLU A CA 1
ATOM 3592 C C . GLU A 1 465 ? -61.327 14.660 6.897 1.00 87.62 465 GLU A C 1
ATOM 3594 O O . GLU A 1 465 ? -60.532 14.838 5.963 1.00 87.62 465 GLU A O 1
ATOM 3599 N N . ILE A 1 466 ? -61.013 14.905 8.171 1.00 89.19 466 ILE A N 1
ATOM 3600 C CA . ILE A 1 466 ? -59.692 15.356 8.607 1.00 89.19 466 ILE A CA 1
ATOM 3601 C C . ILE A 1 466 ? -58.675 14.244 8.352 1.00 89.19 466 ILE A C 1
ATOM 3603 O O . ILE A 1 466 ? -58.787 13.140 8.889 1.00 89.19 466 ILE A O 1
ATOM 3607 N N . LYS A 1 467 ? -57.642 14.554 7.571 1.00 92.12 467 LYS A N 1
ATOM 3608 C CA . LYS A 1 467 ? -56.559 13.628 7.231 1.00 92.12 467 LYS A CA 1
ATOM 3609 C C . LYS A 1 467 ? -55.241 14.130 7.775 1.00 92.12 467 LYS A C 1
ATOM 3611 O O . LYS A 1 467 ? -54.912 15.302 7.635 1.00 92.12 467 LYS A O 1
ATOM 3616 N N . LYS A 1 468 ? -54.484 13.214 8.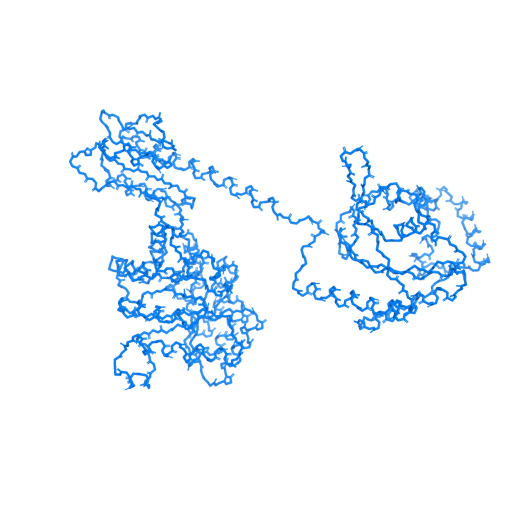372 1.00 95.25 468 LYS A N 1
ATOM 3617 C CA . LYS A 1 468 ? -53.169 13.467 8.958 1.00 95.25 468 LYS A CA 1
ATOM 3618 C C . LYS A 1 468 ? -52.156 12.536 8.332 1.00 95.25 468 LYS A C 1
ATOM 3620 O O . LYS A 1 468 ? -52.127 11.347 8.654 1.00 95.25 468 LYS A O 1
ATOM 3625 N N . TYR A 1 469 ? -51.323 13.081 7.461 1.00 96.62 469 TYR A N 1
ATOM 3626 C CA . TYR A 1 469 ? -50.294 12.322 6.770 1.00 96.62 469 TYR A CA 1
ATOM 3627 C C . TYR A 1 469 ? -48.911 12.892 7.030 1.00 96.62 469 TYR A C 1
ATOM 3629 O O . TYR A 1 469 ? -48.758 14.090 7.218 1.00 96.62 469 TYR A O 1
ATOM 3637 N N . PHE A 1 470 ? -47.891 12.047 7.023 1.00 97.25 470 PHE A N 1
ATOM 3638 C CA . PHE A 1 470 ? -46.505 12.491 7.065 1.00 97.25 470 PHE A CA 1
ATOM 3639 C C . PHE A 1 470 ? -45.668 11.769 6.017 1.00 97.25 470 PHE A C 1
ATOM 3641 O O . PHE A 1 470 ? -46.011 10.671 5.580 1.00 97.25 470 PHE A O 1
ATOM 3648 N N . TYR A 1 471 ? -44.544 12.368 5.644 1.00 96.25 471 TYR A N 1
ATOM 3649 C CA . TYR A 1 471 ? -43.557 11.764 4.759 1.00 96.25 471 TYR A CA 1
ATOM 3650 C C . TYR A 1 471 ? -42.141 12.004 5.283 1.00 96.25 471 TYR A C 1
ATOM 3652 O O . TYR A 1 471 ? -41.852 13.015 5.927 1.00 96.25 471 TYR A O 1
ATOM 3660 N N . LEU A 1 472 ? -41.255 11.054 4.987 1.00 95.12 472 LEU A N 1
ATOM 3661 C CA . LEU A 1 472 ? -39.841 11.074 5.345 1.00 95.12 472 LEU A CA 1
ATOM 3662 C C . LEU A 1 472 ? -39.008 10.652 4.136 1.00 95.12 472 LEU A C 1
ATOM 3664 O O . LEU A 1 472 ? -39.354 9.696 3.440 1.00 95.12 472 LEU A O 1
ATOM 3668 N N . GLY A 1 473 ? -37.907 11.356 3.889 1.00 92.19 473 GLY A N 1
ATOM 3669 C CA . GLY A 1 473 ? -36.883 10.901 2.953 1.00 92.19 473 GLY A CA 1
ATOM 3670 C C . GLY A 1 473 ? -36.253 12.011 2.115 1.00 92.19 473 GLY A C 1
ATOM 3671 O O . GLY A 1 473 ? -36.404 13.198 2.422 1.00 92.19 473 GLY A O 1
ATOM 3672 N N . PRO A 1 474 ? -35.520 11.633 1.052 1.00 93.06 474 PRO A N 1
ATOM 3673 C CA . PRO A 1 474 ? -34.742 12.573 0.265 1.00 93.06 474 PRO A CA 1
ATOM 3674 C C . PRO A 1 474 ? -35.606 13.404 -0.693 1.00 93.06 474 PRO A C 1
ATOM 3676 O O . PRO A 1 474 ? -36.598 12.920 -1.255 1.00 93.06 474 PRO A O 1
ATOM 3679 N N . MET A 1 475 ? -35.150 14.638 -0.897 1.00 92.69 475 MET A N 1
ATOM 3680 C CA . MET A 1 475 ? -35.652 15.660 -1.812 1.00 92.69 475 MET A CA 1
ATOM 3681 C C . MET A 1 475 ? -34.482 16.284 -2.583 1.00 92.69 475 MET A C 1
ATOM 3683 O O . MET A 1 475 ? -33.329 16.253 -2.130 1.00 92.69 475 MET A O 1
ATOM 3687 N N . PHE A 1 476 ? -34.777 16.855 -3.752 1.00 93.25 476 PHE A N 1
ATOM 3688 C CA . PHE A 1 476 ? -33.757 17.270 -4.711 1.00 93.25 476 PHE A CA 1
ATOM 3689 C C . PHE A 1 476 ? -34.009 18.661 -5.273 1.00 93.25 476 PHE A C 1
ATOM 3691 O O . PHE A 1 476 ? -35.089 18.966 -5.762 1.00 93.25 476 PHE A O 1
ATOM 3698 N N . ARG A 1 477 ? -32.970 19.492 -5.293 1.00 86.75 477 ARG A N 1
ATOM 3699 C CA . ARG A 1 477 ? -33.023 20.822 -5.907 1.00 86.75 477 ARG A CA 1
ATOM 3700 C C . ARG A 1 477 ? -31.775 21.122 -6.713 1.00 86.75 477 ARG A C 1
ATOM 3702 O O . ARG A 1 477 ? -30.655 20.828 -6.291 1.00 86.75 477 ARG A O 1
ATOM 3709 N N . TYR A 1 478 ? -31.969 21.727 -7.873 1.00 82.44 478 TYR A N 1
ATOM 3710 C CA . TYR A 1 478 ? -30.919 22.090 -8.807 1.00 82.44 478 TYR A CA 1
ATOM 3711 C C . TYR A 1 478 ? -30.440 23.524 -8.570 1.00 82.44 478 TYR A C 1
ATOM 3713 O O . TYR A 1 478 ? -30.819 24.458 -9.264 1.00 82.44 478 TYR A O 1
ATOM 3721 N N . GLU A 1 479 ? -29.566 23.709 -7.583 1.00 75.69 479 GLU A N 1
ATOM 3722 C CA . GLU A 1 479 ? -28.971 25.017 -7.289 1.00 75.69 479 GLU A CA 1
ATOM 3723 C C . GLU A 1 479 ? -27.465 24.927 -7.004 1.00 75.69 479 GLU A C 1
ATOM 3725 O O . GLU A 1 479 ? -26.886 23.837 -6.910 1.00 75.69 479 GLU A O 1
ATOM 3730 N N . ARG A 1 480 ? -26.791 26.077 -6.871 1.00 69.75 480 ARG A N 1
ATOM 3731 C CA . ARG A 1 480 ? -25.394 26.120 -6.416 1.00 69.75 480 ARG A CA 1
ATOM 3732 C C . ARG A 1 480 ? -25.355 25.801 -4.912 1.00 69.75 480 ARG A C 1
ATOM 3734 O O . ARG A 1 480 ? -25.915 26.582 -4.151 1.00 69.75 480 ARG A O 1
ATOM 3741 N N . PRO A 1 481 ? -24.660 24.735 -4.461 1.00 72.38 481 PRO A N 1
ATOM 3742 C CA . PRO A 1 481 ? -24.642 24.373 -3.044 1.00 72.38 481 PRO A CA 1
ATOM 3743 C C . PRO A 1 481 ? -24.075 25.485 -2.154 1.00 72.38 481 PRO A C 1
ATOM 3745 O O . PRO A 1 481 ? -23.055 26.092 -2.496 1.00 72.38 481 PRO A O 1
ATOM 3748 N N . GLN A 1 482 ? -24.706 25.699 -1.000 1.00 72.75 482 GLN A N 1
ATOM 3749 C CA . GLN A 1 482 ? -24.293 26.649 0.041 1.00 72.75 482 GLN A CA 1
ATOM 3750 C C . GLN A 1 482 ? -24.230 25.942 1.406 1.00 72.75 482 GLN A C 1
ATOM 3752 O O . GLN A 1 482 ? -24.662 24.795 1.545 1.00 72.75 482 GLN A O 1
ATOM 3757 N N . LYS A 1 483 ? -23.685 26.598 2.438 1.00 66.62 483 LYS A N 1
ATOM 3758 C CA . LYS A 1 483 ? -23.640 26.028 3.797 1.00 66.62 483 LYS A CA 1
ATOM 3759 C C . LYS A 1 483 ? -25.069 25.750 4.286 1.00 66.62 483 LYS A C 1
ATOM 3761 O O . LYS A 1 483 ? -25.900 26.647 4.274 1.00 66.62 483 LYS A O 1
ATOM 3766 N N . GLY A 1 484 ? -25.359 24.502 4.664 1.00 67.75 484 GLY A N 1
ATOM 3767 C CA . GLY A 1 484 ? -26.712 24.056 5.040 1.00 67.75 484 GLY A CA 1
ATOM 3768 C C . GLY A 1 484 ? -27.682 23.861 3.863 1.00 67.75 484 GLY A C 1
ATOM 3769 O O . GLY A 1 484 ? -28.778 23.344 4.054 1.00 67.75 484 GLY A O 1
ATOM 3770 N N . ARG A 1 485 ? -27.275 24.207 2.633 1.00 77.56 485 ARG A N 1
ATOM 3771 C CA . ARG A 1 485 ? -28.102 24.148 1.422 1.00 77.56 485 ARG A CA 1
ATOM 3772 C C . ARG A 1 485 ? -27.492 23.169 0.399 1.00 77.56 485 ARG A C 1
ATOM 3774 O O . ARG A 1 485 ? -26.765 23.564 -0.514 1.00 77.56 485 ARG A O 1
ATOM 3781 N N . LYS A 1 486 ? -27.719 21.861 0.607 1.00 84.75 486 LYS A N 1
ATOM 3782 C CA . LYS A 1 486 ? -27.289 20.760 -0.292 1.00 84.75 486 LYS A CA 1
ATOM 3783 C C . LYS A 1 486 ? -28.292 20.543 -1.445 1.00 84.75 486 LYS A C 1
ATOM 3785 O O . LYS A 1 486 ? -29.443 20.967 -1.328 1.00 84.75 486 LYS A O 1
ATOM 3790 N N . ARG A 1 487 ? -27.856 19.890 -2.535 1.00 89.25 487 ARG A N 1
ATOM 3791 C CA . ARG A 1 487 ? -28.695 19.545 -3.707 1.00 89.25 487 ARG A CA 1
ATOM 3792 C C . ARG A 1 487 ? -29.578 18.332 -3.442 1.00 89.25 487 ARG A C 1
ATOM 3794 O O . ARG A 1 487 ? -30.732 18.350 -3.842 1.00 89.25 487 ARG A O 1
ATOM 3801 N N . GLN A 1 488 ? -29.050 17.331 -2.742 1.00 91.88 488 GLN A N 1
ATOM 3802 C CA . GLN A 1 488 ? -29.845 16.302 -2.076 1.00 91.88 488 GLN A CA 1
ATOM 3803 C C . GLN A 1 488 ? -29.941 16.651 -0.591 1.00 91.88 488 GLN A C 1
ATOM 3805 O O . GLN A 1 488 ? -28.929 16.940 0.054 1.00 91.88 488 GLN A O 1
ATOM 3810 N N . PHE A 1 489 ? -31.155 16.649 -0.056 1.00 90.50 489 PHE A N 1
ATOM 3811 C CA . PHE A 1 489 ? -31.441 16.918 1.351 1.00 90.50 489 PHE A CA 1
ATOM 3812 C C . PHE A 1 489 ? -32.598 16.036 1.824 1.00 90.50 489 PHE A C 1
ATOM 3814 O O . PHE A 1 489 ? -33.303 15.464 1.003 1.00 90.50 489 PHE A O 1
ATOM 3821 N N . PHE A 1 490 ? -32.777 15.902 3.135 1.00 91.06 490 PHE A N 1
ATOM 3822 C CA . PHE A 1 490 ? -33.820 15.065 3.727 1.00 91.06 490 PHE A CA 1
ATOM 3823 C C . PHE A 1 490 ? -34.913 15.956 4.308 1.00 91.06 490 PHE A C 1
ATOM 3825 O O . PHE A 1 490 ? -34.611 16.980 4.924 1.00 91.06 490 PHE A O 1
ATOM 3832 N N . GLN A 1 491 ? -36.171 15.578 4.096 1.00 92.62 491 GLN A N 1
ATOM 3833 C CA . GLN A 1 491 ? -37.331 16.299 4.604 1.00 92.62 491 GLN A CA 1
ATOM 3834 C C . GLN A 1 491 ? -38.215 15.358 5.423 1.00 92.62 491 GLN A C 1
ATOM 3836 O O . GLN A 1 491 ? -38.499 14.235 5.007 1.00 92.62 491 GLN A O 1
ATOM 3841 N N . ALA A 1 492 ? -38.664 15.861 6.571 1.00 94.81 492 ALA A N 1
ATOM 3842 C CA . ALA A 1 492 ? -39.749 15.310 7.366 1.00 94.81 492 ALA A CA 1
ATOM 3843 C C . ALA A 1 492 ? -40.910 16.305 7.311 1.00 94.81 492 ALA A C 1
ATOM 3845 O O . ALA A 1 492 ? -40.767 17.425 7.798 1.00 94.81 492 ALA A O 1
ATOM 3846 N N . GLY A 1 493 ? -42.013 15.936 6.666 1.00 94.50 493 GLY A N 1
ATOM 3847 C CA . GLY A 1 493 ? -43.186 16.801 6.520 1.00 94.50 493 GLY A CA 1
ATOM 3848 C C . GLY A 1 493 ? -44.432 16.158 7.108 1.00 94.50 493 GLY A C 1
ATOM 3849 O O . GLY A 1 493 ? -44.563 14.937 7.065 1.00 94.50 493 GLY A O 1
ATOM 3850 N N . ALA A 1 494 ? -45.326 16.983 7.649 1.00 95.56 494 ALA A N 1
ATOM 3851 C CA . ALA A 1 494 ? -46.646 16.589 8.124 1.00 95.56 494 ALA A CA 1
ATOM 3852 C C . ALA A 1 494 ? -47.710 17.474 7.478 1.00 95.56 494 ALA A C 1
ATOM 3854 O O . ALA A 1 494 ? -47.605 18.695 7.509 1.00 95.56 494 ALA A O 1
ATOM 3855 N N . GLU A 1 495 ? -48.740 16.828 6.947 1.00 93.69 495 GLU A N 1
ATOM 3856 C CA . GLU A 1 495 ? -49.869 17.429 6.256 1.00 93.69 495 GLU A CA 1
ATOM 3857 C C . GLU A 1 495 ? -51.145 17.125 7.042 1.00 93.69 495 GLU A C 1
ATOM 3859 O O . GLU A 1 495 ? -51.508 15.959 7.239 1.00 93.69 495 GLU A O 1
ATOM 3864 N N . LEU A 1 496 ? -51.820 18.179 7.496 1.00 92.81 496 LEU A N 1
ATOM 3865 C CA . LEU A 1 496 ? -53.129 18.106 8.137 1.00 92.81 496 LEU A CA 1
ATOM 3866 C C . LEU A 1 496 ? -54.141 18.775 7.204 1.00 92.81 496 LEU A C 1
ATOM 3868 O O . LEU A 1 496 ? -54.098 19.983 6.994 1.00 92.81 496 LEU A O 1
ATOM 3872 N N . ILE A 1 497 ? -55.019 17.973 6.606 1.00 89.56 497 ILE A N 1
ATOM 3873 C CA . ILE A 1 497 ? -55.921 18.385 5.524 1.00 89.56 497 ILE A CA 1
ATOM 3874 C C . ILE A 1 497 ? -57.369 18.246 5.998 1.00 89.56 497 ILE A C 1
ATOM 3876 O O . ILE A 1 497 ? -57.719 17.223 6.584 1.00 89.56 497 ILE A O 1
ATOM 3880 N N . GLY A 1 498 ? -58.212 19.241 5.705 1.00 84.94 498 GLY A N 1
ATOM 3881 C CA . GLY A 1 498 ? -59.653 19.214 6.005 1.00 84.94 498 GLY A CA 1
ATOM 3882 C C . GLY A 1 498 ? -60.065 19.878 7.326 1.00 84.94 498 GLY A C 1
ATOM 3883 O O . GLY A 1 498 ? -61.206 19.719 7.740 1.00 84.94 498 GLY A O 1
ATOM 3884 N N . GLU A 1 499 ? -59.170 20.615 7.991 1.00 82.88 499 GLU A N 1
ATOM 3885 C CA . GLU A 1 499 ? -59.455 21.340 9.240 1.00 82.88 499 GLU A CA 1
ATOM 3886 C C . GLU A 1 499 ? -58.921 22.778 9.163 1.00 82.88 499 GLU A C 1
ATOM 3888 O O . GLU A 1 499 ? -57.713 22.992 9.057 1.00 82.88 499 GLU A O 1
ATOM 3893 N N . GLU A 1 500 ? -59.823 23.757 9.238 1.00 79.19 500 GLU A N 1
ATOM 3894 C CA . GLU A 1 500 ? -59.512 25.188 9.081 1.00 79.19 500 GLU A CA 1
ATOM 3895 C C . GLU A 1 500 ? -59.345 25.933 10.418 1.00 79.19 500 GLU A C 1
ATOM 3897 O O . GLU A 1 500 ? -59.051 27.129 10.434 1.00 79.19 500 GLU A O 1
ATOM 3902 N N . SER A 1 501 ? -59.553 25.272 11.562 1.00 82.44 501 SER A N 1
ATOM 3903 C CA . SER A 1 501 ? -59.392 25.929 12.861 1.00 82.44 501 SER A CA 1
ATOM 3904 C C . SER A 1 501 ? -57.927 26.087 13.266 1.00 82.44 501 SER A C 1
ATOM 3906 O O . SER A 1 501 ? -57.083 25.250 12.974 1.00 82.44 501 SER A O 1
ATOM 3908 N N . THR A 1 502 ? -57.642 27.090 14.099 1.00 81.25 502 THR A N 1
ATOM 3909 C CA . THR A 1 502 ? -56.310 27.325 14.696 1.00 81.25 502 THR A CA 1
ATOM 3910 C C . THR A 1 502 ? -55.765 26.146 15.514 1.00 81.25 502 THR A C 1
ATOM 3912 O O . THR A 1 502 ? -54.597 26.138 15.901 1.00 81.25 502 THR A O 1
ATOM 3915 N N . LYS A 1 503 ? -56.594 25.136 15.809 1.00 84.50 503 LYS A N 1
ATOM 3916 C CA . LYS A 1 503 ? -56.168 23.911 16.490 1.00 84.50 503 LYS A CA 1
ATOM 3917 C C . LYS A 1 503 ? -55.223 23.079 15.623 1.00 84.50 503 LYS A C 1
ATOM 3919 O O . LYS A 1 503 ? -54.321 22.465 16.187 1.00 84.50 503 LYS A O 1
ATOM 3924 N N . SER A 1 504 ? -55.402 23.071 14.298 1.00 86.62 504 SER A N 1
ATOM 3925 C CA . SER A 1 504 ? -54.514 22.347 13.379 1.00 86.62 504 SER A CA 1
ATOM 3926 C C . SER A 1 504 ? -53.108 22.953 13.386 1.00 86.62 504 SER A C 1
ATOM 3928 O O . SER A 1 504 ? -52.130 22.224 13.552 1.00 86.62 504 SER A O 1
ATOM 3930 N N . ASP A 1 505 ? -53.009 24.283 13.344 1.00 85.06 505 ASP A N 1
ATOM 3931 C CA . ASP A 1 505 ? -51.739 25.008 13.456 1.00 85.06 505 ASP A CA 1
ATOM 3932 C C . ASP A 1 505 ? -51.028 24.705 14.780 1.00 85.06 505 ASP A C 1
ATOM 3934 O O . ASP A 1 505 ? -49.839 24.379 14.806 1.00 85.06 505 ASP A O 1
ATOM 3938 N N . VAL A 1 506 ? -51.762 24.770 15.899 1.00 89.25 506 VAL A N 1
ATOM 3939 C CA . VAL A 1 506 ? -51.218 24.463 17.233 1.00 89.25 506 VAL A CA 1
ATOM 3940 C C . VAL A 1 506 ? -50.706 23.027 17.301 1.00 89.25 506 VAL A C 1
ATOM 3942 O O . VAL A 1 506 ? -49.659 22.781 17.899 1.00 89.25 506 VAL A O 1
ATOM 3945 N N . GLU A 1 507 ? -51.409 22.078 16.686 1.00 93.12 507 GLU A N 1
ATOM 3946 C CA . GLU A 1 507 ? -50.991 20.682 16.666 1.00 93.12 507 GLU A CA 1
ATOM 3947 C C . GLU A 1 507 ? -49.699 20.469 15.869 1.00 93.12 507 GLU A C 1
ATOM 3949 O O . GLU A 1 507 ? -48.789 19.803 16.364 1.00 93.12 507 GLU A O 1
ATOM 3954 N N . ILE A 1 508 ? -49.573 21.072 14.683 1.00 91.56 508 ILE A N 1
ATOM 3955 C CA . ILE A 1 508 ? -48.343 20.999 13.880 1.00 91.56 508 ILE A CA 1
ATOM 3956 C C . ILE A 1 508 ? -47.166 21.655 14.616 1.00 91.56 508 ILE A C 1
ATOM 3958 O O . ILE A 1 508 ? -46.065 21.097 14.652 1.00 91.56 508 ILE A O 1
ATOM 3962 N N . ILE A 1 509 ? -47.393 22.799 15.272 1.00 90.94 509 ILE A N 1
ATOM 3963 C CA . ILE A 1 509 ? -46.378 23.467 16.101 1.00 90.94 509 ILE A CA 1
ATOM 3964 C C . ILE A 1 509 ? -45.951 22.563 17.264 1.00 90.94 509 ILE A C 1
ATOM 3966 O O . ILE A 1 509 ? -44.756 22.412 17.525 1.00 90.94 509 ILE A O 1
ATOM 3970 N N . LEU A 1 510 ? -46.907 21.940 17.960 1.00 93.81 510 LEU A N 1
ATOM 3971 C CA . LEU A 1 510 ? -46.627 21.036 19.076 1.00 93.81 510 LEU A CA 1
ATOM 3972 C C . LEU A 1 510 ? -45.865 19.787 18.619 1.00 93.81 510 LEU A C 1
ATOM 3974 O O . LEU A 1 510 ? -44.962 19.324 19.320 1.00 93.81 510 LEU A O 1
ATOM 3978 N N . LEU A 1 511 ? -46.189 19.271 17.436 1.00 95.50 511 LEU A N 1
ATOM 3979 C CA . LEU A 1 511 ? -45.488 18.158 16.817 1.00 95.50 511 LEU A CA 1
ATOM 3980 C C . LEU A 1 511 ? -44.023 18.518 16.547 1.00 95.50 511 LEU A C 1
ATOM 3982 O O . LEU A 1 511 ? -43.121 17.810 17.001 1.00 95.50 511 LEU A O 1
ATOM 3986 N N . ALA A 1 512 ? -43.775 19.644 15.871 1.00 93.38 512 ALA A N 1
ATOM 3987 C CA . ALA A 1 512 ? -42.423 20.116 15.573 1.00 93.38 512 ALA A CA 1
ATOM 3988 C C . ALA A 1 512 ? -41.617 20.368 16.857 1.00 93.38 512 ALA A C 1
ATOM 3990 O O . ALA A 1 512 ? -40.472 19.930 16.976 1.00 93.38 512 ALA A O 1
ATOM 3991 N N . LYS A 1 513 ? -42.245 21.003 17.855 1.00 94.38 513 LYS A N 1
ATOM 3992 C CA . LYS A 1 513 ? -41.672 21.224 19.187 1.00 94.38 513 LYS A CA 1
ATOM 3993 C C . LYS A 1 513 ? -41.237 19.906 19.838 1.00 94.38 513 LYS A C 1
ATOM 3995 O O . LYS A 1 513 ? -40.107 19.797 20.304 1.00 94.38 513 LYS A O 1
ATOM 4000 N N . THR A 1 514 ? -42.110 18.898 19.822 1.00 96.44 514 THR A N 1
ATOM 4001 C CA . THR A 1 514 ? -41.854 17.584 20.436 1.00 96.44 514 THR A CA 1
ATOM 4002 C C . THR A 1 514 ? -40.662 16.879 19.783 1.00 96.44 514 THR A C 1
ATOM 4004 O O . THR A 1 514 ? -39.848 16.278 20.482 1.00 96.44 514 THR A O 1
ATOM 4007 N N . ILE A 1 515 ? -40.520 16.974 18.456 1.00 96.69 515 ILE A N 1
ATOM 4008 C CA . ILE A 1 515 ? -39.361 16.426 17.734 1.00 96.69 515 ILE A CA 1
ATOM 4009 C C . ILE A 1 515 ? -38.071 17.111 18.199 1.00 96.69 515 ILE A C 1
ATOM 4011 O O . ILE A 1 515 ? -37.108 16.427 18.544 1.00 96.69 515 ILE A O 1
ATOM 4015 N N . LEU A 1 516 ? -38.052 18.447 18.250 1.00 95.81 516 LEU A N 1
ATOM 4016 C CA . LEU A 1 516 ? -36.868 19.206 18.670 1.00 95.81 516 LEU A CA 1
ATOM 4017 C C . LEU A 1 516 ? -36.458 18.883 20.114 1.00 95.81 516 LEU A C 1
ATOM 4019 O O . LEU A 1 516 ? -35.270 18.703 20.381 1.00 95.81 516 LEU A O 1
ATOM 4023 N N . GLU A 1 517 ? -37.428 18.753 21.024 1.00 95.06 517 GLU A N 1
ATOM 4024 C CA . GLU A 1 517 ? -37.185 18.376 22.422 1.00 95.06 517 GLU A CA 1
ATOM 4025 C C . GLU A 1 517 ? -36.598 16.967 22.548 1.00 95.06 517 GLU A C 1
ATOM 4027 O O . GLU A 1 517 ? -35.600 16.785 23.245 1.00 95.06 517 GLU A O 1
ATOM 4032 N N . LYS A 1 518 ? -37.157 15.981 21.834 1.00 96.12 518 LYS A N 1
ATOM 4033 C CA . LYS A 1 518 ? -36.636 14.604 21.826 1.00 96.12 518 LYS A CA 1
ATOM 4034 C C . LYS A 1 518 ? -35.225 14.505 21.247 1.00 96.12 518 LYS A C 1
ATOM 4036 O O . LYS A 1 518 ? -34.444 13.677 21.702 1.00 96.12 518 LYS A O 1
ATOM 4041 N N . LEU A 1 519 ? -34.890 15.354 20.275 1.00 95.38 519 LEU A N 1
ATOM 4042 C CA . LEU A 1 519 ? -33.548 15.436 19.693 1.00 95.38 519 LEU A CA 1
ATOM 4043 C C . LEU A 1 519 ? -32.561 16.254 20.543 1.00 95.38 519 LEU A C 1
ATOM 4045 O O . LEU A 1 519 ? -31.394 16.370 20.174 1.00 95.38 519 LEU A O 1
ATOM 4049 N N . GLY A 1 520 ? -33.001 16.852 21.657 1.00 95.06 520 GLY A N 1
ATOM 4050 C CA . GLY A 1 520 ? -32.155 17.699 22.502 1.00 95.06 520 GLY A CA 1
ATOM 4051 C C . GLY A 1 520 ? -31.713 19.004 21.825 1.00 95.06 520 GLY A C 1
ATOM 4052 O O . GLY A 1 520 ? -30.719 19.610 22.231 1.00 95.06 520 GLY A O 1
ATOM 4053 N N . ILE A 1 521 ? -32.426 19.448 20.786 1.00 93.81 521 ILE A N 1
ATOM 4054 C CA . ILE A 1 521 ? -32.100 20.664 20.038 1.00 93.81 521 ILE A CA 1
ATOM 4055 C C . ILE A 1 521 ? -32.632 21.869 20.809 1.00 93.81 521 ILE A C 1
ATOM 4057 O O . ILE A 1 521 ? -33.809 21.937 21.152 1.00 93.81 521 ILE A O 1
ATOM 4061 N N . LYS A 1 522 ? -31.771 22.857 21.064 1.00 92.44 522 LYS A N 1
ATOM 4062 C CA . LYS A 1 522 ? -32.195 24.136 21.648 1.00 92.44 522 LYS A CA 1
ATOM 4063 C C . LYS A 1 522 ? -32.919 24.964 20.590 1.00 92.44 522 LYS A C 1
ATOM 4065 O O . LYS A 1 522 ? -32.373 25.183 19.511 1.00 92.44 522 LYS A O 1
ATOM 4070 N N . TYR A 1 523 ? -34.108 25.457 20.914 1.00 89.31 523 TYR A N 1
ATOM 4071 C CA . TYR A 1 523 ? -34.924 26.257 20.003 1.00 89.31 523 TYR A CA 1
ATOM 4072 C C . TYR A 1 523 ? -35.610 27.420 20.731 1.00 89.31 523 TYR A C 1
ATOM 4074 O O . TYR A 1 523 ? -35.755 27.414 21.953 1.00 89.31 523 TYR A O 1
ATOM 4082 N N . SER A 1 524 ? -36.050 28.408 19.954 1.00 87.94 524 SER A N 1
ATOM 4083 C CA . SER A 1 524 ? -36.961 29.477 20.365 1.00 87.94 524 SER A CA 1
ATOM 4084 C C . SER A 1 524 ? -38.133 29.512 19.388 1.00 87.94 524 SER A C 1
ATOM 4086 O O . SER A 1 524 ? -37.924 29.454 18.177 1.00 87.94 524 SER A O 1
ATOM 4088 N N . LEU A 1 525 ? -39.362 29.580 19.901 1.00 81.94 525 LEU A N 1
ATOM 4089 C CA . LEU A 1 525 ? -40.565 29.677 19.077 1.00 81.94 525 LEU A CA 1
ATOM 4090 C C . LEU A 1 525 ? -41.033 31.131 19.028 1.00 81.94 525 LEU A C 1
ATOM 4092 O O . LEU A 1 525 ? -41.439 31.689 20.045 1.00 81.94 525 LEU A O 1
ATOM 4096 N N . GLU A 1 526 ? -41.009 31.712 17.834 1.00 77.94 526 GLU A N 1
ATOM 4097 C CA . GLU A 1 526 ? -41.581 33.026 17.555 1.00 77.94 526 GLU A CA 1
ATOM 4098 C C . GLU A 1 526 ? -42.847 32.829 16.720 1.00 77.94 526 GLU A C 1
ATOM 4100 O O . GLU A 1 526 ? -42.780 32.453 15.551 1.00 77.94 526 GLU A O 1
ATOM 4105 N N . ILE A 1 527 ? -44.014 33.040 17.331 1.00 73.81 527 ILE A N 1
ATOM 4106 C CA . ILE A 1 527 ? -45.292 32.987 16.616 1.00 73.81 527 ILE A CA 1
ATOM 4107 C C . ILE A 1 527 ? -45.596 34.392 16.117 1.00 73.81 527 ILE A C 1
ATOM 4109 O O . ILE A 1 527 ? -45.805 35.308 16.914 1.00 73.81 527 ILE A O 1
ATOM 4113 N N . ASN A 1 528 ? -45.632 34.552 14.797 1.00 66.75 528 ASN A N 1
ATOM 4114 C CA . ASN A 1 528 ? -46.048 35.788 14.157 1.00 66.75 528 ASN A CA 1
ATOM 4115 C C . ASN A 1 528 ? -47.422 35.595 13.504 1.00 66.75 528 ASN A C 1
ATOM 4117 O O . ASN A 1 528 ? -47.762 34.498 13.067 1.00 66.75 528 ASN A O 1
ATOM 4121 N N . TYR A 1 529 ? -48.214 36.658 13.439 1.00 62.47 529 TYR A N 1
ATOM 4122 C CA . TYR A 1 529 ? -49.533 36.644 12.815 1.00 62.47 529 TYR A CA 1
ATOM 4123 C C . TYR A 1 529 ? -49.542 37.664 11.682 1.00 62.47 529 TYR A C 1
ATOM 4125 O O . TYR A 1 529 ? -49.115 38.801 11.871 1.00 62.47 529 TYR A O 1
ATOM 4133 N N . LEU A 1 530 ? -50.061 37.287 10.511 1.00 55.12 530 LEU A N 1
ATOM 4134 C CA . LEU A 1 530 ? -50.125 38.165 9.333 1.00 55.12 530 LEU A CA 1
ATOM 4135 C C . LEU A 1 530 ? -51.144 39.322 9.458 1.00 55.12 530 LEU A C 1
ATOM 4137 O O . LEU A 1 530 ? -51.386 40.042 8.492 1.00 55.12 530 LEU A O 1
ATOM 4141 N N . GLY A 1 531 ? -51.669 39.564 10.663 1.00 55.44 531 GLY A N 1
ATOM 4142 C CA . GLY A 1 531 ? -52.428 40.758 11.031 1.00 55.44 531 GLY A CA 1
ATOM 4143 C C . GLY A 1 531 ? -53.943 40.543 11.079 1.00 55.44 531 GLY A C 1
ATOM 4144 O O . GLY A 1 531 ? -54.494 39.689 10.388 1.00 55.44 531 GLY A O 1
ATOM 4145 N N . LYS A 1 532 ? -54.644 41.293 11.947 1.00 56.38 532 LYS A N 1
ATOM 4146 C CA . LYS A 1 532 ? -56.123 41.342 11.930 1.00 56.38 532 LYS A CA 1
ATOM 4147 C C . LYS A 1 532 ? -56.549 42.159 10.705 1.00 56.38 532 LYS A C 1
ATOM 4149 O O . LYS A 1 532 ? -55.703 42.843 10.125 1.00 56.38 532 LYS A O 1
ATOM 4154 N N . ASP A 1 533 ? -57.831 42.163 10.339 1.00 60.25 533 ASP A N 1
ATOM 4155 C CA . ASP A 1 533 ? -58.323 42.979 9.212 1.00 60.25 533 ASP A CA 1
ATOM 4156 C C . ASP A 1 533 ? -57.847 44.439 9.288 1.00 60.25 533 ASP A C 1
ATOM 4158 O O . ASP A 1 533 ? -57.451 45.023 8.284 1.00 60.25 533 ASP A O 1
ATOM 4162 N N . GLU A 1 534 ? -57.776 45.013 10.489 1.00 61.25 534 GLU A N 1
ATOM 4163 C CA . GLU A 1 534 ? -57.245 46.361 10.730 1.00 61.25 534 GLU A CA 1
ATOM 4164 C C . GLU A 1 534 ? -55.754 46.504 10.385 1.00 61.25 534 GLU A C 1
ATOM 4166 O O . GLU A 1 534 ? -55.347 47.510 9.800 1.00 61.25 534 GLU A O 1
ATOM 4171 N N . SER A 1 535 ? -54.931 45.501 10.697 1.00 59.44 535 SER A N 1
ATOM 4172 C CA . SER A 1 535 ? -53.498 45.480 10.378 1.00 59.44 535 SER A CA 1
ATOM 4173 C C . SER A 1 535 ? -53.264 45.300 8.877 1.00 59.44 535 SER A C 1
ATOM 4175 O O . SER A 1 535 ? -52.450 46.011 8.291 1.00 59.44 535 SER A O 1
ATOM 4177 N N . LEU A 1 536 ? -54.029 44.411 8.236 1.00 59.56 536 LEU A N 1
ATOM 4178 C CA . LEU A 1 536 ? -54.025 44.219 6.783 1.00 59.56 536 LEU A CA 1
ATOM 4179 C C . LEU A 1 536 ? -54.502 45.477 6.047 1.00 59.56 536 LEU A C 1
ATOM 4181 O O . LEU A 1 536 ? -53.909 45.866 5.042 1.00 59.56 536 LEU A O 1
ATOM 4185 N N . ASN A 1 537 ? -55.524 46.161 6.562 1.00 69.44 537 ASN A N 1
ATOM 4186 C CA . ASN A 1 537 ? -56.019 47.417 6.001 1.00 69.44 537 ASN A CA 1
ATOM 4187 C C . ASN A 1 537 ? -55.017 48.562 6.181 1.00 69.44 537 ASN A C 1
ATOM 4189 O O . ASN A 1 537 ? -54.788 49.320 5.237 1.00 69.44 537 ASN A O 1
ATOM 4193 N N . SER A 1 538 ? -54.360 48.647 7.339 1.00 66.19 538 SER A N 1
ATOM 4194 C CA . SER A 1 538 ? -53.286 49.619 7.592 1.00 66.19 538 SER A CA 1
ATOM 4195 C C . SER A 1 538 ? -52.083 49.372 6.677 1.00 66.19 538 SER A C 1
ATOM 4197 O O . SER A 1 538 ? -51.527 50.310 6.110 1.00 66.19 538 SER A O 1
ATOM 4199 N N . TYR A 1 539 ? -51.728 48.105 6.450 1.00 64.75 539 TYR A N 1
ATOM 4200 C CA . TYR A 1 539 ? -50.675 47.716 5.516 1.00 64.75 539 TYR A CA 1
ATOM 4201 C C . TYR A 1 539 ? -51.038 48.042 4.057 1.00 64.75 539 TYR A C 1
ATOM 4203 O O . TYR A 1 539 ? -50.233 48.619 3.327 1.00 64.75 539 TYR A O 1
ATOM 4211 N N . ARG A 1 540 ? -52.281 47.776 3.635 1.00 68.56 540 ARG A N 1
ATOM 4212 C CA . ARG A 1 540 ? -52.793 48.192 2.316 1.00 68.56 540 ARG A CA 1
ATOM 4213 C C . ARG A 1 540 ? -52.779 49.716 2.149 1.00 68.56 540 ARG A C 1
ATOM 4215 O O . ARG A 1 540 ? -52.461 50.203 1.065 1.00 68.56 540 ARG A O 1
ATOM 4222 N N . ALA A 1 541 ? -53.097 50.472 3.201 1.00 72.81 541 ALA A N 1
ATOM 4223 C CA . ALA A 1 541 ? -53.013 51.931 3.195 1.00 72.81 541 ALA A CA 1
ATOM 4224 C C . ALA A 1 541 ? -51.558 52.419 3.089 1.00 72.81 541 ALA A C 1
ATOM 4226 O O . ALA A 1 541 ? -51.277 53.328 2.310 1.00 72.81 541 ALA A O 1
ATOM 4227 N N . TYR A 1 542 ? -50.625 51.770 3.790 1.00 70.00 542 TYR A N 1
ATOM 4228 C CA . TYR A 1 542 ? -49.191 52.038 3.680 1.00 70.00 542 TYR A CA 1
ATOM 4229 C C . TYR A 1 542 ? -48.652 51.758 2.269 1.00 70.00 542 TYR A C 1
ATOM 4231 O O . TYR A 1 542 ? -47.956 52.597 1.701 1.00 70.00 542 TYR A O 1
ATOM 4239 N N . LEU A 1 543 ? -49.043 50.642 1.645 1.00 63.88 543 LEU A N 1
ATOM 4240 C CA . LEU A 1 543 ? -48.690 50.352 0.252 1.00 63.88 543 LEU A CA 1
ATOM 4241 C C . LEU A 1 543 ? -49.235 51.410 -0.722 1.00 63.88 543 LEU A C 1
ATOM 4243 O O . LEU A 1 543 ? -48.519 51.812 -1.638 1.00 63.88 543 LEU A O 1
ATOM 4247 N N . LYS A 1 544 ? -50.465 51.907 -0.512 1.00 72.31 544 LYS A N 1
ATOM 4248 C CA . LYS A 1 544 ? -51.018 53.035 -1.287 1.00 72.31 544 LYS A CA 1
ATOM 4249 C C . LYS A 1 544 ? -50.235 54.329 -1.063 1.00 72.31 544 LYS A C 1
ATOM 4251 O O . LYS A 1 544 ? -49.984 55.051 -2.019 1.00 72.31 544 LYS A O 1
ATOM 4256 N N . TYR A 1 545 ? -49.817 54.615 0.168 1.00 70.38 545 TYR A N 1
ATOM 4257 C CA . TYR A 1 545 ? -48.978 55.776 0.471 1.00 70.38 545 TYR A CA 1
ATOM 4258 C C . TYR A 1 545 ? -47.622 55.702 -0.246 1.00 70.38 545 TYR A C 1
ATOM 4260 O O . TYR A 1 545 ? -47.205 56.683 -0.855 1.00 70.38 545 TYR A O 1
ATOM 4268 N N . LEU A 1 546 ? -46.971 54.532 -0.265 1.00 63.16 546 LEU A N 1
ATOM 4269 C CA . LEU A 1 546 ? -45.705 54.331 -0.984 1.00 63.16 546 LEU A CA 1
ATOM 4270 C C . LEU A 1 546 ? -45.828 54.517 -2.504 1.00 63.16 546 LEU A C 1
ATOM 4272 O O . LEU A 1 546 ? -44.850 54.900 -3.141 1.00 63.16 546 LEU A O 1
ATOM 4276 N N . GLN A 1 547 ? -47.008 54.298 -3.099 1.00 65.00 547 GLN A N 1
ATOM 4277 C CA . GLN A 1 547 ? -47.225 54.577 -4.526 1.00 65.00 547 GLN A CA 1
ATOM 4278 C C . GLN A 1 547 ? -47.068 56.065 -4.871 1.00 65.00 547 GLN A C 1
ATOM 4280 O O . GLN A 1 547 ? -46.717 56.370 -6.008 1.00 65.00 547 GLN A O 1
ATOM 4285 N N . ASN A 1 548 ? -47.258 56.974 -3.909 1.00 68.88 548 ASN A N 1
ATOM 4286 C CA . ASN A 1 548 ? -47.073 58.412 -4.123 1.00 68.88 548 ASN A CA 1
ATOM 4287 C C . ASN A 1 548 ? -45.593 58.825 -4.209 1.00 68.88 548 ASN A C 1
ATOM 4289 O O . ASN A 1 548 ? -45.305 59.909 -4.695 1.00 68.88 548 ASN A O 1
ATOM 4293 N N . PHE A 1 549 ? -44.662 57.963 -3.784 1.00 64.75 549 PHE A N 1
ATOM 4294 C CA . PHE A 1 549 ? -43.209 58.193 -3.840 1.00 64.75 549 PHE A CA 1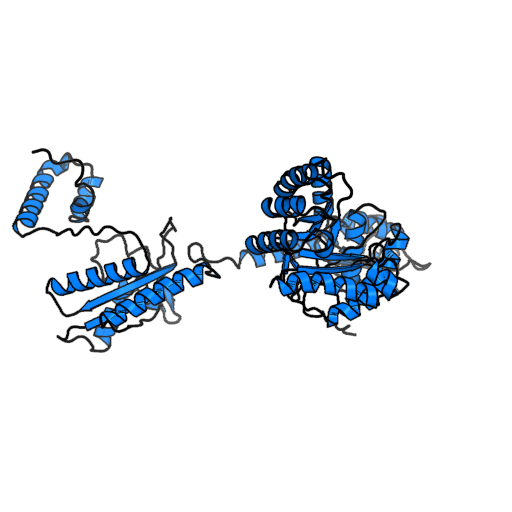
ATOM 4295 C C . PHE A 1 549 ? -42.541 57.361 -4.941 1.00 64.75 549 PHE A C 1
ATOM 4297 O O . PHE A 1 549 ? -41.354 57.053 -4.876 1.00 64.75 549 PHE A O 1
ATOM 4304 N N . LYS A 1 550 ? -43.318 56.946 -5.950 1.00 59.22 550 LYS A N 1
ATOM 4305 C CA . LYS A 1 550 ? -42.871 56.055 -7.028 1.00 59.22 550 LYS A CA 1
ATOM 4306 C C . LYS A 1 550 ? -41.661 56.594 -7.798 1.00 59.22 550 LYS A C 1
ATOM 4308 O O . LYS A 1 550 ? -40.843 55.789 -8.222 1.00 59.22 550 LYS A O 1
ATOM 4313 N N . GLU A 1 551 ? -41.558 57.910 -7.976 1.00 60.00 551 GLU A N 1
ATOM 4314 C CA . GLU A 1 551 ? -40.446 58.546 -8.701 1.00 60.00 551 GLU A CA 1
ATOM 4315 C C . GLU A 1 551 ? -39.172 58.687 -7.848 1.00 60.00 551 GLU A C 1
ATOM 4317 O O . GLU A 1 551 ? -38.076 58.716 -8.398 1.00 60.00 551 GLU A O 1
ATOM 4322 N N . ASP A 1 552 ? -39.302 58.686 -6.516 1.00 59.28 552 ASP A N 1
ATOM 4323 C CA . ASP A 1 552 ? -38.183 58.830 -5.569 1.00 59.28 552 ASP A CA 1
ATOM 4324 C C . ASP A 1 552 ? -37.612 57.481 -5.084 1.00 59.28 552 ASP A C 1
ATOM 4326 O O . ASP A 1 552 ? -36.582 57.429 -4.406 1.00 59.28 552 ASP A O 1
ATOM 4330 N N . LEU A 1 553 ? -38.281 56.365 -5.394 1.00 59.69 553 LEU A N 1
ATOM 4331 C CA . LEU A 1 553 ? -37.859 55.018 -5.009 1.00 59.69 553 LEU A CA 1
ATOM 4332 C C . LEU A 1 553 ? -37.017 54.382 -6.121 1.00 59.69 553 LEU A C 1
ATOM 4334 O O . LEU A 1 553 ? -37.492 54.216 -7.239 1.00 59.69 553 LEU A O 1
ATOM 4338 N N . GLU A 1 554 ? -35.792 53.945 -5.801 1.00 57.31 554 GLU A N 1
ATOM 4339 C CA . GLU A 1 554 ? -34.937 53.207 -6.745 1.00 57.31 554 GLU A CA 1
ATOM 4340 C C . GLU A 1 554 ? -35.694 52.030 -7.398 1.00 57.31 554 GLU A C 1
ATOM 4342 O O . GLU A 1 554 ? -36.347 51.238 -6.707 1.00 57.31 554 GLU A O 1
ATOM 4347 N N . ASP A 1 555 ? -35.539 51.847 -8.717 1.00 55.91 555 ASP A N 1
ATOM 4348 C CA . ASP A 1 555 ? -36.258 50.850 -9.536 1.00 55.91 555 ASP A CA 1
ATOM 4349 C C . ASP A 1 555 ? -36.250 49.423 -8.950 1.00 55.91 555 ASP A C 1
ATOM 4351 O O . ASP A 1 555 ? -37.206 48.654 -9.100 1.00 55.91 555 ASP A O 1
ATOM 4355 N N . LYS A 1 556 ? -35.186 49.043 -8.230 1.00 51.75 556 LYS A N 1
ATOM 4356 C CA . LYS A 1 556 ? -35.076 47.739 -7.548 1.00 51.75 556 LYS A CA 1
ATOM 4357 C C . LYS A 1 556 ? -35.997 47.593 -6.335 1.00 51.75 556 LYS A C 1
ATOM 4359 O O . LYS A 1 556 ? -36.448 46.485 -6.047 1.00 51.75 556 LYS A O 1
ATOM 4364 N N . VAL A 1 557 ? -36.259 48.675 -5.606 1.00 54.06 557 VAL A N 1
ATOM 4365 C CA . VAL A 1 557 ? -37.154 48.679 -4.441 1.00 54.06 557 VAL A CA 1
ATOM 4366 C C . VAL A 1 557 ? -38.604 48.635 -4.913 1.00 54.06 557 VAL A C 1
ATOM 4368 O O . VAL A 1 557 ? -39.384 47.824 -4.412 1.00 54.06 557 VAL A O 1
ATOM 4371 N N . TYR A 1 558 ? -38.939 49.422 -5.938 1.00 57.66 558 TYR A N 1
ATOM 4372 C CA . TYR A 1 558 ? -40.286 49.452 -6.505 1.00 57.66 558 TYR A CA 1
ATOM 4373 C C . TYR A 1 558 ? -40.655 48.139 -7.220 1.00 57.66 558 TYR A C 1
ATOM 4375 O O . TYR A 1 558 ? -41.742 47.596 -7.016 1.00 57.66 558 TYR A O 1
ATOM 4383 N N . SER A 1 559 ? -39.727 47.552 -7.985 1.00 52.31 559 SER A N 1
ATOM 4384 C CA . SER A 1 559 ? -39.941 46.240 -8.619 1.00 52.31 559 SER A CA 1
ATOM 4385 C C . SER A 1 559 ? -40.095 45.097 -7.608 1.00 52.31 559 SER A C 1
ATOM 4387 O O . SER A 1 559 ? -40.886 44.185 -7.845 1.00 52.31 559 SER A O 1
ATOM 4389 N N . ARG A 1 560 ? -39.416 45.146 -6.452 1.00 52.56 560 ARG A N 1
ATOM 4390 C CA . ARG A 1 560 ? -39.638 44.194 -5.345 1.00 52.56 560 ARG A CA 1
ATOM 4391 C C . ARG A 1 560 ? -40.993 44.383 -4.660 1.00 52.56 560 ARG A C 1
ATOM 4393 O O . ARG A 1 560 ? -41.658 43.387 -4.394 1.00 52.56 560 ARG A O 1
ATOM 4400 N N . LEU A 1 561 ? -41.420 45.629 -4.434 1.00 53.38 561 LEU A N 1
ATOM 4401 C CA . LEU A 1 561 ? -42.738 45.958 -3.867 1.00 53.38 561 LEU A CA 1
ATOM 4402 C C . LEU A 1 561 ? -43.896 45.419 -4.720 1.00 53.38 561 LEU A C 1
ATOM 4404 O O . LEU A 1 561 ? -44.911 44.993 -4.176 1.00 53.38 561 LEU A O 1
ATOM 4408 N N . GLN A 1 562 ? -43.746 45.401 -6.047 1.00 51.56 562 GLN A N 1
ATOM 4409 C CA . GLN A 1 562 ? -44.757 44.820 -6.935 1.00 51.56 562 GLN A CA 1
ATOM 4410 C C . GLN A 1 562 ? -44.731 43.288 -6.984 1.00 51.56 562 GLN A C 1
ATOM 4412 O O . GLN A 1 562 ? -45.773 42.680 -7.210 1.00 51.56 562 GLN A O 1
ATOM 4417 N N . ARG A 1 563 ? -43.567 42.661 -6.777 1.00 49.28 563 ARG A N 1
ATOM 4418 C CA . ARG A 1 563 ? -43.395 41.205 -6.922 1.00 49.28 563 ARG A CA 1
ATOM 4419 C C . ARG A 1 563 ? -43.724 40.411 -5.663 1.00 49.28 563 ARG A C 1
ATOM 4421 O O . ARG A 1 563 ? -44.188 39.286 -5.791 1.00 49.28 563 ARG A O 1
ATOM 4428 N N . ASN A 1 564 ? -43.475 40.963 -4.473 1.00 51.72 564 ASN A N 1
ATOM 4429 C CA . ASN A 1 564 ? -43.645 40.218 -3.225 1.00 51.72 564 ASN A CA 1
ATOM 4430 C C . ASN A 1 564 ? -44.029 41.144 -2.061 1.00 51.72 564 ASN A C 1
ATOM 4432 O O . ASN A 1 564 ? -43.195 41.533 -1.244 1.00 51.72 564 ASN A O 1
ATOM 4436 N N . GLN A 1 565 ? -45.308 41.529 -2.002 1.00 48.97 565 GLN A N 1
ATOM 4437 C CA . GLN A 1 565 ? -45.810 42.489 -1.010 1.00 48.97 565 GLN A CA 1
ATOM 4438 C C . GLN A 1 565 ? -45.550 41.999 0.433 1.00 48.97 565 GLN A C 1
ATOM 4440 O O . GLN A 1 565 ? -45.062 42.754 1.263 1.00 48.97 565 GLN A O 1
ATOM 4445 N N . LEU A 1 566 ? -45.733 40.711 0.732 1.00 43.78 566 LEU A N 1
ATOM 4446 C CA . LEU A 1 566 ? -45.646 40.190 2.105 1.00 43.78 566 LEU A CA 1
ATOM 4447 C C . LEU A 1 566 ? -44.229 40.034 2.702 1.00 43.78 566 LEU A C 1
ATOM 4449 O O . LEU A 1 566 ? -44.084 40.116 3.920 1.00 43.78 566 LEU A O 1
ATOM 4453 N N . GLU A 1 567 ? -43.167 39.851 1.911 1.00 40.72 567 GLU A N 1
ATOM 4454 C CA . GLU A 1 567 ? -41.819 39.576 2.459 1.00 40.72 567 GLU A CA 1
ATOM 4455 C C . GLU A 1 567 ? -41.174 40.780 3.171 1.00 40.72 567 GLU A C 1
ATOM 4457 O O . GLU A 1 567 ? -40.358 40.600 4.079 1.00 40.72 567 GLU A O 1
ATOM 4462 N N . GLN A 1 568 ? -41.556 42.018 2.830 1.00 41.34 568 GLN A N 1
ATOM 4463 C CA . GLN A 1 568 ? -41.037 43.198 3.540 1.00 41.34 568 GLN A CA 1
ATOM 4464 C C . GLN A 1 568 ? -41.509 43.280 4.999 1.00 41.34 568 GLN A C 1
ATOM 4466 O O . GLN A 1 568 ? -40.845 43.928 5.808 1.00 41.34 568 GLN A O 1
ATOM 4471 N N . LEU A 1 569 ? -42.595 42.586 5.354 1.00 40.16 569 LEU A N 1
ATOM 4472 C CA . LEU A 1 569 ? -43.102 42.502 6.726 1.00 40.16 569 LEU A CA 1
ATOM 4473 C C . LEU A 1 569 ? -42.195 41.650 7.632 1.00 40.16 569 LEU A C 1
ATOM 4475 O O . LEU A 1 569 ? -42.190 41.836 8.845 1.00 40.16 569 LEU A O 1
ATOM 4479 N N . ILE A 1 570 ? -41.397 40.750 7.048 1.00 39.16 570 ILE A N 1
ATOM 4480 C CA . ILE A 1 570 ? -40.550 39.804 7.786 1.00 39.16 570 ILE A CA 1
ATOM 4481 C C . ILE A 1 570 ? -39.125 40.349 7.973 1.00 39.16 570 ILE A C 1
ATOM 4483 O O . ILE A 1 570 ? -38.445 39.976 8.925 1.00 39.16 570 ILE A O 1
ATOM 4487 N N . GLN A 1 571 ? -38.654 41.264 7.114 1.00 35.50 571 GLN A N 1
ATOM 4488 C CA . GLN A 1 571 ? -37.220 41.581 7.063 1.00 35.50 571 GLN A CA 1
ATOM 4489 C C . GLN A 1 571 ? -36.741 42.856 7.775 1.00 35.50 571 GLN A C 1
ATOM 4491 O O . GLN A 1 571 ? -35.528 43.045 7.852 1.00 35.50 571 GLN A O 1
ATOM 4496 N N . LYS A 1 572 ? -37.598 43.719 8.344 1.00 34.91 572 LYS A N 1
ATOM 4497 C CA . LYS A 1 572 ? -37.134 44.895 9.119 1.00 34.91 572 LYS A CA 1
ATOM 4498 C C . LYS A 1 572 ? -38.124 45.366 10.195 1.00 34.91 572 LYS A C 1
ATOM 4500 O O . LYS A 1 572 ? -38.634 46.477 10.121 1.00 34.91 572 LYS A O 1
ATOM 4505 N N . THR A 1 573 ? -38.275 44.605 11.274 1.00 34.59 573 THR A N 1
ATOM 4506 C CA . THR A 1 573 ? -38.935 45.082 12.513 1.00 34.59 573 THR A CA 1
ATOM 4507 C C . THR A 1 573 ? -37.944 45.222 13.665 1.00 34.59 573 THR A C 1
ATOM 4509 O O . THR A 1 573 ? -38.209 44.846 14.799 1.00 34.59 573 THR A O 1
ATOM 4512 N N . THR A 1 574 ? -36.761 45.779 13.386 1.00 32.44 574 THR A N 1
ATOM 4513 C CA . THR A 1 574 ? -35.810 46.138 14.455 1.00 32.44 574 THR A CA 1
ATOM 4514 C C . THR A 1 574 ? -35.163 47.509 14.301 1.00 32.44 574 THR A C 1
ATOM 4516 O O . THR A 1 574 ? -34.335 47.854 15.138 1.00 32.44 574 THR A O 1
ATOM 4519 N N . LYS A 1 575 ? -35.496 48.333 13.288 1.00 34.06 575 LYS A N 1
ATOM 4520 C CA . LYS A 1 575 ? -34.864 49.669 13.207 1.00 34.06 575 LYS A CA 1
ATOM 4521 C C . LYS A 1 575 ? -35.572 50.821 12.496 1.00 34.06 575 LYS A C 1
ATOM 4523 O O . LYS A 1 575 ? -34.965 51.879 12.412 1.00 34.06 575 LYS A O 1
ATOM 4528 N N . LEU A 1 576 ? -36.818 50.701 12.049 1.00 32.91 576 LEU A N 1
ATOM 4529 C CA . LEU A 1 576 ? -37.556 51.846 11.502 1.00 32.91 576 LEU A CA 1
ATOM 4530 C C . LEU A 1 576 ? -39.042 51.686 11.812 1.00 32.91 576 LEU A C 1
ATOM 4532 O O . LEU A 1 576 ? -39.729 50.989 11.088 1.00 32.91 576 LEU A O 1
ATOM 4536 N N . ILE A 1 577 ? -39.483 52.286 12.917 1.00 28.41 577 ILE A N 1
ATOM 4537 C CA . ILE A 1 577 ? -40.690 53.119 13.042 1.00 28.41 577 ILE A CA 1
ATOM 4538 C C . ILE A 1 577 ? -40.490 53.887 14.358 1.00 28.41 577 ILE A C 1
ATOM 4540 O O . ILE A 1 577 ? -40.688 53.367 15.452 1.00 28.41 577 ILE A O 1
ATOM 4544 N N . LYS A 1 578 ? -39.987 55.118 14.236 1.00 26.45 578 LYS A N 1
ATOM 4545 C CA . LYS A 1 578 ? -40.414 56.211 15.104 1.00 26.45 578 LYS A CA 1
ATOM 4546 C C . LYS A 1 578 ? -41.590 56.847 14.376 1.00 26.45 578 LYS A C 1
ATOM 4548 O O . LYS A 1 578 ? -41.386 57.377 13.285 1.00 26.45 578 LYS A O 1
ATOM 4553 N N . PHE A 1 579 ? -42.763 56.771 14.980 1.00 30.12 579 PHE A N 1
ATOM 4554 C CA . PHE A 1 579 ? -43.681 57.896 15.024 1.00 30.12 579 PHE A CA 1
ATOM 4555 C C . PHE A 1 579 ? -43.952 58.168 16.494 1.00 30.12 579 PHE A C 1
ATOM 4557 O O . PHE A 1 579 ? -44.249 57.182 17.207 1.00 30.12 579 PHE A O 1
#

Foldseek 3Di:
DPPPAQDADAFDWFFLDPQIFGRPGFAFEEFEDPDDLLPLVVRLVLLVLQVLLPGQEYEYEQEDVSSLVSVLSNVVSHPHAYEYEYEEALVSLLSNLVSPHSEYEYQLVRHDDLVSSLVSLVSCVVSVRAYEYEAELVDQDPVLCVVPVHRALVSQLVSQVVSVVSCVVSVHDRYEYEYEYLDLVRRQSNQVVNVVVHRHFYEDEYPPQEALPSQLVSGLSRVLVCVSNNHHRYYFRDHPDRSSSRSVSVQVSCVVSVSDHFWEAEAEDPDDPQFQADRVVLVVVLCVLRSSQGAYFYEYGYRADPCQLVSCLCGQWGWHHDPPWIWIHHNRHTDDTHGRVCVSVVRSVSRVVVSVVRVVVVVVVVVPPDDDFLDDDADDPRVVVVVLLQVLLVVLLVVLVAAEDDFDQKDQLVLQCPPDDPQDPPRPAKWAWDADPVRGIITGAQDDVSRRVVVCVVVVVDDLDWHKYKYWDWHAIHDDADVVRGRIDIDIDIDTPNDDDCVVVVSVVVSVVSSCVVVVHDDDDDDDDPDDPVNVVVLVVVLVVVVVCVVVDDPVVVVCCVRPVRVVVVPDPPDDDDD

Mean predicted aligned error: 16.15 Å

Radius of gyration: 35.63 Å; Cα contacts (8 Å, |Δi|>4): 950; chains: 1; bounding box: 93×83×74 Å

pLDDT: mean 87.29, std 15.39, range [26.45, 98.75]

Sequence (579 aa):
MDIKPVQRKITKKIWVGDVPVGGGSPISVQSMTNTETLDVSATVNQINELEEAGADIVRVSVPSMEAAEAFKCIKEQSNIPLVSDIHFDYKIALQVIKYGVDCVRINPGNIGNEKKIKEVIAAASDLDVPIRIGVNAGSLEKDLQKKYGEPNADALVESAMRHVNILLDNNYDNFKLSIKSSDIFMAIESYEKISELIEQPLHLGITESGSLKTGTVKSSIGLGSLLMQGIGDTIRVSLASDPVDEVNVAWEMLKSLKIRSRGVKIVACPSCSRQNFQVIKTVNNLENNLSHLKEEVTLAVIGCYVNGPGESKVADVGVTGASPKHLIYLNGKPAYKVETNELENALIKEVTKIAEQKKKYNIKTMKDLKTIRGMPDLYDEDVERISIVEKTCFETFKSFNFQEFRTPIIENKSLFQRSVGESSDIIQKEVYEFEDRNGELLCLRPEGTAGLVRALITNGLMNDEIKKYFYLGPMFRYERPQKGRKRQFFQAGAELIGEESTKSDVEIILLAKTILEKLGIKYSLEINYLGKDESLNSYRAYLKYLQNFKEDLEDKVYSRLQRNQLEQLIQKTTKLIKF